Protein AF-A0ABD3PZY5-F1 (afdb_monomer_lite)

Radius of gyration: 32.89 Å; chains: 1; bounding box: 109×68×101 Å

pLDDT: mean 73.84, std 25.88, range [18.91, 98.56]

Foldseek 3Di:
DDDDDDDDDDDDDDDDDDDDDDDDDDDDDDPPDPVVVVVVVVCVVPPPDDDDDPDPPPPPDDDDDDDDDDDDDDDDDDDDPDDDPDPPPPPDFQWALAADPLDFLFFKWFWQDDPVQLVLQLQLCVLLVHDPLVSVLCSVWVLQKMKGWGQPPRNQKIWIWIATLVGIDIDIAGAFHFQPDPDDPDPDDPCHRFDWDWDADPVRDTWTKYWTAGPRRFKIWMKTADDPRSVHWIKIWIWGADPSRQKIKIKIWTGHPDPPRDIRIHIIIIGGPPDDPDDPPPDDDDPPPDDDDDDDDDDDDDDDPPPPPDRDSDPPDDPPPPPPVVVVVPPPPPPVPPVDDDFADDFWALFAAPPADLFAKWAWDDDPVQLVLQLVLCVLLVHDPSVSSSCSSSSNGDMKGWDADPRGNWIDIPQWRDTQGWDQDPVNRDIDFDWDFGQHPVRDTWTKTWTAGDSRFKIKMKTAFDPGSQTFMKIWIWGDDDSRQKIKIKIWTGHPDPPDRDIRIHIIIIGGVVDDDPPDD

Sequence (521 aa):
MNICILKKPFRRNVTKDTDIKDDTAMEVSEPVQEEILITQMENLATIETETHTELSDLVATVEDNVKTAPTELKSSNEIDESKFSSPISTGFSSRQATASSTVDLSGNWTLIVDDAFKSQYDEYLRRLGQPMLVRTVALTVIGSTREETKQMEGGQKLFIKGTNVRGSWERTLEASEPSVLTGGNQTQHEVQGHVLKPMVTADDEEVEVASWWEENGTVHKSWVIGGKKYGGGDFENKRYLTDNGNILVCESIFHPKEEGREKAQVTWRFLKEGAMYGEEAAHFPNPFEVFEKKEHVAPVRKHDSSSKSGVVVGDIMDSVTTSDEVDLLSSSTDIEDYIGWEPPAGERWAIAAPGVDLSGKWKLIITDQFKKDYEEFLKSLGQPLIVRGAAVVLIGNTREETKQSDGGRTLTASGSDFDSVMLPGPDGTTYNHTRVPVVTADAEEVWAESWWENDGTVHVSWTLGVKKYGGGSFESKRYLENNGDLYVCQSTFHPNDTEGREKSQLTWRFLREGATIFVGK

Secondary structure (DSSP, 8-state):
----------------------------PPPPS-HHHHHHHHHTTT-SSS--SS-SSS------------------------S------------BSS--TT----EEEEE---HHHHHHHHHHHHHTT--HHHHHHHHHHGGG-EEEEEEEGGGTEEEEEEEETTEEEEEEEEB-PPP------S---TTTTSPPEEEE-TT--EEEEEEEEETTTTEEEEEEEEE-GGGSEEEEEEEEEEGGGTEEEEEEEEEESSTTPPPEEEEEEEEETTPPS-S----PPPTT----------------------------S-----GGGGGGS-----GGG-TTPPPPSSS-BSSPPTT----EEEEE---HHHHHHHHHHHHHTT--HHHHHHHHHHGGG-EEEEEEETTTTEEEETTB----PPEEPTTSS-EE---EEEE-TTS-EEEEEEEEETTTTEEEEEEEEE-GGGSEEEEEEEEEEGGGTEEEEEEEEEE--TT-PPPEEEEEEEEETT-------

Structure (mmCIF, N/CA/C/O backbone):
data_AF-A0ABD3PZY5-F1
#
_entry.id   AF-A0ABD3PZY5-F1
#
loop_
_atom_site.group_PDB
_atom_site.id
_atom_site.type_symbol
_atom_site.label_atom_id
_atom_site.label_alt_id
_atom_site.label_comp_id
_atom_site.label_asym_id
_atom_site.label_entity_id
_atom_site.label_seq_id
_atom_site.pdbx_PDB_ins_code
_atom_site.Cartn_x
_atom_site.Cartn_y
_atom_site.Cartn_z
_atom_site.occupancy
_atom_site.B_iso_or_equiv
_atom_site.auth_seq_id
_atom_site.auth_comp_id
_atom_site.auth_asym_id
_atom_site.auth_atom_id
_atom_site.pdbx_PDB_model_num
ATOM 1 N N . MET A 1 1 ? -48.386 -29.662 -22.154 1.00 22.23 1 MET A N 1
ATOM 2 C CA . MET A 1 1 ? -49.186 -30.110 -20.999 1.00 22.23 1 MET A CA 1
ATOM 3 C C . MET A 1 1 ? -49.567 -28.857 -20.221 1.00 22.23 1 MET A C 1
ATOM 5 O O . MET A 1 1 ? -48.668 -28.218 -19.706 1.00 22.23 1 MET A O 1
ATOM 9 N N . ASN A 1 2 ? -50.845 -28.460 -20.331 1.00 18.91 2 ASN A N 1
ATOM 10 C CA . ASN A 1 2 ? -51.722 -27.776 -19.356 1.00 18.91 2 ASN A CA 1
ATOM 11 C C . ASN A 1 2 ? -51.104 -26.757 -18.362 1.00 18.91 2 ASN A C 1
ATOM 13 O O . ASN A 1 2 ? -50.203 -27.125 -17.631 1.00 18.91 2 ASN A O 1
ATOM 17 N N . ILE A 1 3 ? -51.572 -25.512 -18.173 1.00 21.78 3 ILE A N 1
ATOM 18 C CA . ILE A 1 3 ? -52.890 -24.866 -18.368 1.00 21.78 3 ILE A CA 1
ATOM 19 C C . ILE A 1 3 ? -52.706 -23.322 -18.308 1.00 21.78 3 ILE A C 1
ATOM 21 O O . ILE A 1 3 ? -51.880 -22.821 -17.550 1.00 21.78 3 ILE A O 1
ATOM 25 N N . CYS A 1 4 ? -53.485 -22.578 -19.108 1.00 19.77 4 CYS A N 1
ATOM 26 C CA . CYS A 1 4 ? -53.698 -21.117 -19.044 1.00 19.77 4 CYS A CA 1
ATOM 27 C C . CYS A 1 4 ? -54.317 -20.652 -17.706 1.00 19.77 4 CYS A C 1
ATOM 29 O O . CYS A 1 4 ? -54.934 -21.476 -17.051 1.00 19.77 4 CYS A O 1
ATOM 31 N N . ILE A 1 5 ? -54.333 -19.338 -17.392 1.00 24.62 5 ILE A N 1
ATOM 32 C CA . ILE A 1 5 ? -55.571 -18.561 -17.091 1.00 24.62 5 ILE A CA 1
ATOM 33 C C . ILE A 1 5 ? -55.310 -17.095 -16.626 1.00 24.62 5 ILE A C 1
ATOM 35 O O . ILE A 1 5 ? -54.656 -16.832 -15.628 1.00 24.62 5 ILE A O 1
ATOM 39 N N . LEU A 1 6 ? -55.919 -16.184 -17.405 1.00 23.27 6 LEU A N 1
ATOM 40 C CA . LEU A 1 6 ? -56.626 -14.906 -17.143 1.00 23.27 6 LEU A CA 1
ATOM 41 C C . LEU A 1 6 ? -55.992 -13.649 -16.496 1.00 23.27 6 LEU A C 1
ATOM 43 O O . LEU A 1 6 ? -55.839 -13.515 -15.288 1.00 23.27 6 LEU A O 1
ATOM 47 N N . LYS A 1 7 ? -55.944 -12.607 -17.347 1.00 23.52 7 LYS A N 1
ATOM 48 C CA . LYS A 1 7 ? -56.269 -11.193 -17.061 1.00 23.52 7 LYS A CA 1
ATOM 49 C C . LYS A 1 7 ? -57.726 -11.015 -16.584 1.00 23.52 7 LYS A C 1
ATOM 51 O O . LYS A 1 7 ? -58.618 -11.546 -17.247 1.00 23.52 7 LYS A O 1
ATOM 56 N N . LYS A 1 8 ? -57.979 -10.107 -15.623 1.00 26.56 8 LYS A N 1
ATOM 57 C CA . LYS A 1 8 ? -58.838 -8.895 -15.767 1.00 26.56 8 LYS A CA 1
ATOM 58 C C . LYS A 1 8 ? -58.908 -8.039 -14.469 1.00 26.56 8 LYS A C 1
ATOM 60 O O . LYS A 1 8 ? -58.539 -8.535 -13.414 1.00 26.56 8 LYS A O 1
ATOM 65 N N . PRO A 1 9 ? -59.324 -6.753 -14.568 1.00 35.50 9 PRO A N 1
ATOM 66 C CA . PRO A 1 9 ? -58.987 -5.663 -13.642 1.00 35.50 9 PRO A CA 1
ATOM 67 C C . PRO A 1 9 ? -60.093 -5.350 -12.620 1.00 35.50 9 PRO A C 1
ATOM 69 O O . PRO A 1 9 ? -61.242 -5.747 -12.815 1.00 35.50 9 PRO A O 1
ATOM 72 N N . PHE A 1 10 ? -59.784 -4.534 -11.604 1.00 25.27 10 PHE A N 1
ATOM 73 C CA . PHE A 1 10 ? -60.806 -3.919 -10.751 1.00 25.27 10 PHE A CA 1
ATOM 74 C C . PHE A 1 10 ? -60.583 -2.420 -10.503 1.00 25.27 10 PHE A C 1
ATOM 76 O O . PHE A 1 10 ? -59.466 -1.914 -10.524 1.00 25.27 10 PHE A O 1
ATOM 83 N N . ARG A 1 11 ? -61.719 -1.724 -10.387 1.00 27.03 11 ARG A N 1
ATOM 84 C CA . ARG A 1 11 ? -61.952 -0.282 -10.527 1.00 27.03 11 ARG A CA 1
ATOM 85 C C . ARG A 1 11 ? -61.647 0.540 -9.268 1.00 27.03 11 ARG A C 1
ATOM 87 O O . ARG A 1 11 ? -61.778 0.057 -8.151 1.00 27.03 11 ARG A O 1
ATOM 94 N N . ARG A 1 12 ? -61.402 1.832 -9.535 1.00 28.14 12 ARG A N 1
ATOM 95 C CA . ARG A 1 12 ? -61.565 3.024 -8.677 1.00 28.14 12 ARG A CA 1
ATOM 96 C C . ARG A 1 12 ? -62.713 2.929 -7.666 1.00 28.14 12 ARG A C 1
ATOM 98 O O . ARG A 1 12 ? -63.830 2.607 -8.063 1.00 28.14 12 ARG A O 1
ATOM 105 N N . ASN A 1 13 ? -62.459 3.451 -6.465 1.00 29.86 13 ASN A N 1
ATOM 106 C CA . ASN A 1 13 ? -63.443 4.206 -5.693 1.00 29.86 13 ASN A CA 1
ATOM 107 C C . ASN A 1 13 ? -62.893 5.596 -5.356 1.00 29.86 13 ASN A C 1
ATOM 109 O O . ASN A 1 13 ? -61.700 5.779 -5.133 1.00 29.86 13 ASN A O 1
ATOM 113 N N . VAL A 1 14 ? -63.810 6.557 -5.409 1.00 32.62 14 VAL A N 1
ATOM 114 C CA . VAL A 1 14 ? -63.663 8.003 -5.245 1.00 32.62 14 VAL A CA 1
ATOM 115 C C . VAL A 1 14 ? -64.317 8.394 -3.922 1.00 32.62 14 VAL A C 1
ATOM 117 O O . VAL A 1 14 ? -65.455 7.995 -3.698 1.00 32.62 14 VAL A O 1
ATOM 120 N N . THR A 1 15 ? -63.649 9.242 -3.143 1.00 36.12 15 THR A N 1
ATOM 121 C CA . THR A 1 15 ? -64.195 10.181 -2.135 1.00 36.12 15 THR A CA 1
ATOM 122 C C . THR A 1 15 ? -63.117 11.274 -1.987 1.00 36.12 15 THR A C 1
ATOM 124 O O . THR A 1 15 ? -61.988 10.916 -1.672 1.00 36.12 15 THR A O 1
ATOM 127 N N . LYS A 1 16 ? -63.264 12.523 -2.478 1.00 35.59 16 LYS A N 1
ATOM 128 C CA . LYS A 1 16 ? -64.023 13.680 -1.926 1.00 35.59 16 LYS A CA 1
ATOM 129 C C . LYS A 1 16 ? -63.915 13.782 -0.405 1.00 35.59 16 LYS A C 1
ATOM 131 O O . LYS A 1 16 ? -64.195 12.795 0.256 1.00 35.59 16 LYS A O 1
ATOM 136 N N . ASP A 1 17 ? -63.627 14.897 0.248 1.00 33.09 17 ASP A N 1
ATOM 137 C CA . ASP A 1 17 ? -63.269 16.288 -0.060 1.00 33.09 17 ASP A CA 1
ATOM 138 C C . ASP A 1 17 ? -62.685 16.793 1.278 1.00 33.09 17 ASP A C 1
ATOM 140 O O . ASP A 1 17 ? -63.250 16.446 2.312 1.00 33.09 17 ASP A O 1
ATOM 144 N N . THR A 1 18 ? -61.635 17.615 1.287 1.00 36.88 18 THR A N 1
ATOM 145 C CA . THR A 1 18 ? -61.505 18.721 2.259 1.00 36.88 18 THR A CA 1
ATOM 146 C C . THR A 1 18 ? -60.437 19.685 1.767 1.00 36.88 18 THR A C 1
ATOM 148 O O . THR A 1 18 ? -59.245 19.385 1.792 1.00 36.88 18 THR A O 1
ATOM 151 N N . ASP A 1 19 ? -60.922 20.834 1.306 1.00 41.75 19 ASP A N 1
ATOM 152 C CA . ASP A 1 19 ? -60.181 22.063 1.070 1.00 41.75 19 ASP A CA 1
ATOM 153 C C . ASP A 1 19 ? -59.452 22.520 2.338 1.00 41.75 19 ASP A C 1
ATOM 155 O O . ASP A 1 19 ? -60.097 22.805 3.348 1.00 41.75 19 ASP A O 1
ATOM 159 N N . ILE A 1 20 ? -58.136 22.707 2.246 1.00 44.25 20 ILE A N 1
ATOM 160 C CA . ILE A 1 20 ? -57.434 23.767 2.973 1.00 44.25 20 ILE A CA 1
ATOM 161 C C . ILE A 1 20 ? -56.484 24.420 1.970 1.00 44.25 20 ILE A C 1
ATOM 163 O O . ILE A 1 20 ? -55.510 23.819 1.523 1.00 44.25 20 ILE A O 1
ATOM 167 N N . LYS A 1 21 ? -56.830 25.649 1.585 1.00 42.22 21 LYS A N 1
ATOM 168 C CA . LYS A 1 21 ? -55.913 26.594 0.955 1.00 42.22 21 LYS A CA 1
ATOM 169 C C . LYS A 1 21 ? -54.912 27.035 2.013 1.00 42.22 21 LYS A C 1
ATOM 171 O O . LYS A 1 21 ? -55.342 27.584 3.025 1.00 42.22 21 LYS A O 1
ATOM 176 N N . ASP A 1 22 ? -53.627 26.870 1.739 1.00 39.31 22 ASP A N 1
ATOM 177 C CA . ASP A 1 22 ? -52.634 27.785 2.282 1.00 39.31 22 ASP A CA 1
ATOM 178 C C . ASP A 1 22 ? -51.575 28.075 1.218 1.00 39.31 22 ASP A C 1
ATOM 180 O O . ASP A 1 22 ? -50.981 27.171 0.625 1.00 39.31 22 ASP A O 1
ATOM 184 N N . ASP A 1 23 ? -51.445 29.362 0.918 1.00 42.94 23 ASP A N 1
ATOM 185 C CA . ASP A 1 23 ? -50.525 29.926 -0.056 1.00 42.94 23 ASP A CA 1
ATOM 186 C C . ASP A 1 23 ? -49.144 30.017 0.596 1.00 42.94 23 ASP A C 1
ATOM 188 O O . ASP A 1 23 ? -48.904 30.865 1.454 1.00 42.94 23 ASP A O 1
ATOM 192 N N . THR A 1 24 ? -48.188 29.192 0.174 1.00 42.66 24 THR A N 1
ATOM 193 C CA . THR A 1 24 ? -46.768 29.525 0.349 1.00 42.66 24 THR A CA 1
ATOM 194 C C . THR A 1 24 ? -45.971 28.956 -0.815 1.00 42.66 24 THR A C 1
ATOM 196 O O . THR A 1 24 ? -45.713 27.759 -0.909 1.00 42.66 24 THR A O 1
ATOM 199 N N . ALA A 1 25 ? -45.603 29.842 -1.738 1.00 40.78 25 ALA A N 1
ATOM 200 C CA . ALA A 1 25 ? -44.639 29.554 -2.783 1.00 40.78 25 ALA A CA 1
ATOM 201 C C . ALA A 1 25 ? -43.263 29.311 -2.140 1.00 40.78 25 ALA A C 1
ATOM 203 O O . ALA A 1 25 ? -42.635 30.248 -1.651 1.00 40.78 25 ALA A O 1
ATOM 204 N N . MET A 1 26 ? -42.806 28.059 -2.145 1.00 37.03 26 MET A N 1
ATOM 205 C CA . MET A 1 26 ? -41.392 27.716 -2.009 1.00 37.03 26 MET A CA 1
ATOM 206 C C . MET A 1 26 ? -40.864 27.346 -3.392 1.00 37.03 26 MET A C 1
ATOM 208 O O . MET A 1 26 ? -41.374 26.435 -4.044 1.00 37.03 26 MET A O 1
ATOM 212 N N . GLU A 1 27 ? -39.855 28.093 -3.830 1.00 39.16 27 GLU A N 1
ATOM 213 C CA . GLU A 1 27 ? -38.980 27.756 -4.948 1.00 39.16 27 GLU A CA 1
ATOM 214 C C . GLU A 1 27 ? -38.455 26.326 -4.773 1.00 39.16 27 GLU A C 1
ATOM 216 O O . GLU A 1 27 ? -37.751 26.012 -3.814 1.00 39.16 27 GLU A O 1
ATOM 221 N N . VAL A 1 28 ? -38.815 25.452 -5.710 1.00 32.31 28 VAL A N 1
ATOM 222 C CA . VAL A 1 28 ? -38.198 24.138 -5.867 1.00 32.31 28 VAL A CA 1
ATOM 223 C C . VAL A 1 28 ? -36.891 24.375 -6.617 1.00 32.31 28 VAL A C 1
ATOM 225 O O . VAL A 1 28 ? -36.900 24.547 -7.834 1.00 32.31 28 VAL A O 1
ATOM 228 N N . SER A 1 29 ? -35.770 24.434 -5.898 1.00 40.59 29 SER A N 1
ATOM 229 C CA . SER A 1 29 ? -34.456 24.315 -6.527 1.00 40.59 29 SER A CA 1
ATOM 230 C C . SER A 1 29 ? -34.290 22.877 -7.008 1.00 40.59 29 SER A C 1
ATOM 232 O O . SER A 1 29 ? -34.350 21.941 -6.208 1.00 40.59 29 SER A O 1
ATOM 234 N N . GLU A 1 30 ? -34.108 22.709 -8.314 1.00 40.44 30 GLU A N 1
ATOM 235 C CA . GLU A 1 30 ? -33.780 21.429 -8.937 1.00 40.44 30 GLU A CA 1
ATOM 236 C C . GLU A 1 30 ? -32.528 20.822 -8.272 1.00 40.44 30 GLU A C 1
ATOM 238 O O . GLU A 1 30 ? -31.548 21.546 -8.059 1.00 40.44 30 GLU A O 1
ATOM 243 N N . PRO A 1 31 ? -32.510 19.518 -7.932 1.00 39.50 31 PRO A N 1
ATOM 244 C CA . PRO A 1 31 ? -31.283 18.877 -7.496 1.00 39.50 31 PRO A CA 1
ATOM 245 C C . PRO A 1 31 ? -30.288 18.857 -8.661 1.00 39.50 31 PRO A C 1
ATOM 247 O O . PRO A 1 31 ? -30.538 18.304 -9.733 1.00 39.50 31 PRO A O 1
ATOM 250 N N . VAL A 1 32 ? -29.160 19.519 -8.418 1.00 44.62 32 VAL A N 1
ATOM 251 C CA . VAL A 1 32 ? -27.982 19.589 -9.279 1.00 44.62 32 VAL A CA 1
ATOM 252 C C . VAL A 1 32 ? -27.473 18.176 -9.599 1.00 44.62 32 VAL A C 1
ATOM 254 O O . VAL A 1 32 ? -27.533 17.268 -8.776 1.00 44.62 32 VAL A O 1
ATOM 257 N N . GLN A 1 33 ? -26.978 18.029 -10.828 1.00 42.75 33 GLN A N 1
ATOM 258 C CA . GLN A 1 33 ? -26.531 16.831 -11.549 1.00 42.75 33 GLN A CA 1
ATOM 259 C C . GLN A 1 33 ? -25.376 16.028 -10.890 1.00 42.75 33 GLN A C 1
ATOM 261 O O . GLN A 1 33 ? -24.368 15.762 -11.541 1.00 42.75 33 GLN A O 1
ATOM 266 N N . GLU A 1 34 ? -25.476 15.618 -9.623 1.00 47.41 34 GLU A N 1
ATOM 267 C CA . GLU A 1 34 ? -24.415 14.835 -8.955 1.00 47.41 34 GLU A CA 1
ATOM 268 C C . GLU A 1 34 ? -24.514 13.315 -9.192 1.00 47.41 34 GLU A C 1
ATOM 270 O O . GLU A 1 34 ? -23.486 12.640 -9.233 1.00 47.41 34 GLU A O 1
ATOM 275 N N . GLU A 1 35 ? -25.705 12.758 -9.441 1.00 41.28 35 GLU A N 1
ATOM 276 C CA . GLU A 1 35 ? -25.868 11.303 -9.642 1.00 41.28 35 GLU A CA 1
ATOM 277 C C . GLU A 1 35 ? -25.267 10.780 -10.962 1.00 41.28 35 GLU A C 1
ATOM 279 O O . GLU A 1 35 ? -24.897 9.611 -11.050 1.00 41.28 35 GLU A O 1
ATOM 284 N N . ILE A 1 36 ? -25.098 11.631 -11.982 1.00 40.47 36 ILE A N 1
ATOM 285 C CA . ILE A 1 36 ? -24.610 11.207 -13.311 1.00 40.47 36 ILE A CA 1
ATOM 286 C C . ILE A 1 36 ? -23.088 10.955 -13.314 1.00 40.47 36 ILE A C 1
ATOM 288 O O . ILE A 1 36 ? -22.588 10.163 -14.115 1.00 40.47 36 ILE A O 1
ATOM 292 N N . LEU A 1 37 ? -22.338 11.575 -12.398 1.00 43.44 37 LEU A N 1
ATOM 293 C CA . LEU A 1 37 ? -20.875 11.464 -12.341 1.00 43.44 37 LEU A CA 1
ATOM 294 C C . LEU A 1 37 ? -20.397 10.142 -11.720 1.00 43.44 37 LEU A C 1
ATOM 296 O O . LEU A 1 37 ? -19.357 9.621 -12.117 1.00 43.44 37 LEU A O 1
ATOM 300 N N . ILE A 1 38 ? -21.167 9.553 -10.802 1.00 43.12 38 ILE A N 1
ATOM 301 C CA . ILE A 1 38 ? -20.760 8.336 -10.078 1.00 43.12 38 ILE A CA 1
ATOM 302 C C . ILE A 1 38 ? -20.932 7.085 -10.954 1.00 43.12 38 ILE A C 1
ATOM 304 O O . ILE A 1 38 ? -20.052 6.227 -10.975 1.00 43.12 38 ILE A O 1
ATOM 308 N N . THR A 1 39 ? -21.970 7.019 -11.796 1.00 37.72 39 THR A N 1
ATOM 309 C CA . THR A 1 39 ? -22.105 5.933 -12.790 1.00 37.72 39 THR A CA 1
ATOM 310 C C . THR A 1 39 ? -21.000 5.980 -13.860 1.00 37.72 39 THR A C 1
ATOM 312 O O . THR A 1 39 ? -20.707 4.969 -14.492 1.00 37.72 39 THR A O 1
ATOM 315 N N . GLN A 1 40 ? -20.328 7.122 -14.055 1.00 42.31 40 GLN A N 1
ATOM 316 C CA . GLN A 1 40 ? -19.112 7.198 -14.877 1.00 42.31 40 GLN A CA 1
ATOM 317 C C . GLN A 1 40 ? -17.849 6.745 -14.122 1.00 42.31 40 GLN A C 1
ATOM 319 O O . GLN A 1 40 ? -16.931 6.236 -14.760 1.00 42.31 40 GLN A O 1
ATOM 324 N N . MET A 1 41 ? -17.800 6.858 -12.787 1.00 38.03 41 MET A N 1
ATOM 325 C CA . MET A 1 41 ? -16.657 6.426 -11.965 1.00 38.03 41 MET A CA 1
ATOM 326 C C . MET A 1 41 ? -16.504 4.900 -11.894 1.00 38.03 41 MET A C 1
ATOM 328 O O . MET A 1 41 ? -15.377 4.415 -11.938 1.00 38.03 41 MET A O 1
ATOM 332 N N . GLU A 1 42 ? -17.604 4.141 -11.839 1.00 39.53 42 GLU A N 1
ATOM 333 C CA . GLU A 1 42 ? -17.556 2.668 -11.918 1.00 39.53 42 GLU A CA 1
ATOM 334 C C . GLU A 1 42 ? -17.229 2.187 -13.343 1.00 39.53 42 GLU A C 1
ATOM 336 O O . GLU A 1 42 ? -16.466 1.244 -13.528 1.00 39.53 42 GLU A O 1
ATOM 341 N N . ASN A 1 43 ? -17.711 2.897 -14.366 1.00 36.78 43 ASN A N 1
ATOM 342 C CA . ASN A 1 43 ? -17.475 2.545 -15.767 1.00 36.78 43 ASN A CA 1
ATOM 343 C C . ASN A 1 43 ? -16.057 2.892 -16.267 1.00 36.78 43 ASN A C 1
ATOM 345 O O . ASN A 1 43 ? -15.511 2.167 -17.092 1.00 36.78 43 ASN A O 1
ATOM 349 N N . LEU A 1 44 ? -15.400 3.931 -15.741 1.00 38.12 44 LEU A N 1
ATOM 350 C CA . LEU A 1 44 ? -14.007 4.266 -16.095 1.00 38.12 44 LEU A CA 1
ATOM 351 C C . LEU A 1 44 ? -12.971 3.273 -15.540 1.00 38.12 44 LEU A C 1
ATOM 353 O O . LEU A 1 44 ? -11.838 3.257 -16.012 1.00 38.12 44 LEU A O 1
ATOM 357 N N . ALA A 1 45 ? -13.342 2.443 -14.561 1.00 36.59 45 ALA A N 1
ATOM 358 C CA . ALA A 1 45 ? -12.482 1.388 -14.028 1.00 36.59 45 ALA A CA 1
ATOM 359 C C . ALA A 1 45 ? -12.713 0.017 -14.695 1.00 36.59 45 ALA A C 1
ATOM 361 O O . ALA A 1 45 ? -11.963 -0.918 -14.422 1.00 36.59 45 ALA A O 1
ATOM 362 N N . THR A 1 46 ? -13.739 -0.132 -15.543 1.00 34.97 46 THR A N 1
ATOM 363 C CA . THR A 1 46 ? -14.133 -1.438 -16.115 1.00 34.97 46 THR A CA 1
ATOM 364 C C . THR A 1 46 ? -14.384 -1.408 -17.633 1.00 34.97 46 THR A C 1
ATOM 366 O O . THR A 1 46 ? -14.457 -2.467 -18.247 1.00 34.97 46 THR A O 1
ATOM 369 N N . ILE A 1 47 ? -14.432 -0.239 -18.285 1.00 35.41 47 ILE A N 1
ATOM 370 C CA . ILE A 1 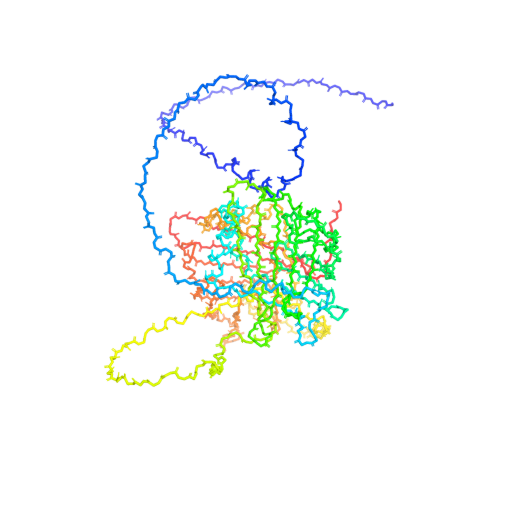47 ? -14.624 -0.116 -19.741 1.00 35.41 47 ILE A CA 1
ATOM 371 C C . ILE A 1 47 ? -13.308 0.287 -20.429 1.00 35.41 47 ILE A C 1
ATOM 373 O O . ILE A 1 47 ? -13.092 1.445 -20.770 1.00 35.41 47 ILE A O 1
ATOM 377 N N . GLU A 1 48 ? -12.427 -0.686 -20.663 1.00 40.50 48 GLU A N 1
ATOM 378 C CA . GLU A 1 48 ? -11.407 -0.620 -21.734 1.00 40.50 48 GLU A CA 1
ATOM 379 C C . GLU A 1 48 ? -11.416 -1.873 -22.632 1.00 40.50 48 GLU A C 1
ATOM 381 O O . GLU A 1 48 ? -10.542 -2.063 -23.475 1.00 40.50 48 GLU A O 1
ATOM 386 N N . THR A 1 49 ? -12.437 -2.722 -22.524 1.00 40.53 49 THR A N 1
ATOM 387 C CA . THR A 1 49 ? -12.665 -3.825 -23.462 1.00 40.53 49 THR A CA 1
ATOM 388 C C . THR A 1 49 ? -14.068 -3.697 -24.040 1.00 40.53 49 THR A C 1
ATOM 390 O O . THR A 1 49 ? -15.030 -3.540 -23.304 1.00 40.53 49 THR A O 1
ATOM 393 N N . GLU A 1 50 ? -14.153 -3.743 -25.372 1.00 38.44 50 GLU A N 1
ATOM 394 C CA . GLU A 1 50 ? -15.377 -3.670 -26.189 1.00 38.44 50 GLU A CA 1
ATOM 395 C C . GLU A 1 50 ? -15.912 -2.262 -26.506 1.00 38.44 50 GLU A C 1
ATOM 397 O O . GLU A 1 50 ? -16.950 -1.854 -26.013 1.00 38.44 50 GLU A O 1
ATOM 402 N N . THR A 1 51 ? -15.239 -1.544 -27.415 1.00 34.28 51 THR A N 1
ATOM 403 C CA . THR A 1 51 ? -15.856 -1.007 -28.653 1.00 34.28 51 THR A CA 1
ATOM 404 C C . THR A 1 51 ? -14.817 -0.234 -29.470 1.00 34.28 51 THR A C 1
ATOM 406 O O . THR A 1 51 ? -14.617 0.959 -29.273 1.00 34.28 51 THR A O 1
ATOM 409 N N . HIS A 1 52 ? -14.169 -0.894 -30.429 1.00 34.66 52 HIS A N 1
ATOM 410 C CA . HIS A 1 52 ? -13.497 -0.212 -31.540 1.00 34.66 52 HIS A CA 1
ATOM 411 C C . HIS A 1 52 ? -13.507 -1.136 -32.762 1.00 34.66 52 HIS A C 1
ATOM 413 O O . HIS A 1 52 ? -12.551 -1.863 -33.027 1.00 34.66 52 HIS A O 1
ATOM 419 N N . THR A 1 53 ? -14.626 -1.177 -33.492 1.00 34.94 53 THR A N 1
ATOM 420 C CA . THR A 1 53 ? -14.679 -1.895 -34.783 1.00 34.94 53 THR A CA 1
ATOM 421 C C . THR A 1 53 ? -15.518 -1.212 -35.870 1.00 34.94 53 THR A C 1
ATOM 423 O O . THR A 1 53 ? -15.573 -1.737 -36.969 1.00 34.94 53 THR A O 1
ATOM 426 N N . GLU A 1 54 ? -16.100 -0.020 -35.678 1.00 34.22 54 GLU A N 1
ATOM 427 C CA . GLU A 1 54 ? -16.950 0.573 -36.737 1.00 34.22 54 GLU A CA 1
ATOM 428 C C . GLU A 1 54 ? -16.797 2.090 -36.932 1.00 34.22 54 GLU A C 1
ATOM 430 O O . GLU A 1 54 ? -17.777 2.822 -36.873 1.00 34.22 54 GLU A O 1
ATOM 435 N N . LEU A 1 55 ? -15.584 2.591 -37.204 1.00 32.56 55 LEU A N 1
ATOM 436 C CA . LEU A 1 55 ? -15.404 3.984 -37.666 1.00 32.56 55 LEU A CA 1
ATOM 437 C C . LEU A 1 55 ? -14.320 4.177 -38.754 1.00 32.56 55 LEU A C 1
ATOM 439 O O . LEU A 1 55 ? -13.825 5.287 -38.934 1.00 32.56 55 LEU A O 1
ATOM 443 N N . SER A 1 56 ? -13.963 3.142 -39.530 1.00 30.59 56 SER A N 1
ATOM 444 C CA . SER A 1 56 ? -12.955 3.271 -40.606 1.00 30.59 56 SER A CA 1
ATOM 445 C C . SER A 1 56 ? -13.486 3.719 -41.979 1.00 30.59 56 SER A C 1
ATOM 447 O O . SER A 1 56 ? -12.677 3.949 -42.870 1.00 30.59 56 SER A O 1
ATOM 449 N N . ASP A 1 57 ? -14.799 3.895 -42.170 1.00 29.23 57 ASP A N 1
ATOM 450 C CA . ASP A 1 57 ? -15.395 4.008 -43.519 1.00 29.23 57 ASP A CA 1
ATOM 451 C C . ASP A 1 57 ? -15.930 5.403 -43.909 1.00 29.23 57 ASP A C 1
ATOM 453 O O . ASP A 1 57 ? -16.768 5.523 -44.801 1.00 29.23 57 ASP A O 1
ATOM 457 N N . LEU A 1 58 ? -15.445 6.493 -43.298 1.00 29.39 58 LEU A N 1
ATOM 458 C CA . LEU A 1 58 ? -15.972 7.845 -43.583 1.00 29.39 58 LEU A CA 1
ATOM 459 C C . LEU A 1 58 ? -14.946 8.947 -43.892 1.00 29.39 58 LEU A C 1
ATOM 461 O O . LEU A 1 58 ? -15.309 10.120 -43.914 1.00 29.39 58 LEU A O 1
ATOM 465 N N . VAL A 1 59 ? -13.700 8.604 -44.237 1.00 32.00 59 VAL A N 1
ATOM 466 C CA . VAL A 1 59 ? -12.718 9.588 -44.741 1.00 32.00 59 VAL A CA 1
ATOM 467 C C . VAL A 1 59 ? -12.229 9.192 -46.131 1.00 32.00 59 VAL A C 1
ATOM 469 O O . VAL A 1 59 ? -11.106 8.743 -46.329 1.00 32.00 59 VAL A O 1
ATOM 472 N N . ALA A 1 60 ? -13.111 9.351 -47.115 1.00 36.44 60 ALA A N 1
ATOM 473 C CA . ALA A 1 60 ? -12.756 9.284 -48.527 1.00 36.44 60 ALA A CA 1
ATOM 474 C C . ALA A 1 60 ? -13.652 10.213 -49.351 1.00 36.44 60 ALA A C 1
ATOM 476 O O . ALA A 1 60 ? -14.457 9.748 -50.151 1.00 36.44 60 ALA A O 1
ATOM 477 N N . THR A 1 61 ? -13.556 11.531 -49.153 1.00 33.66 61 THR A N 1
ATOM 478 C CA . THR A 1 61 ? -13.775 12.517 -50.229 1.00 33.66 61 THR A CA 1
ATOM 479 C C . THR A 1 61 ? -13.393 13.928 -49.784 1.00 33.66 61 THR A C 1
ATOM 481 O O . THR A 1 61 ? -13.600 14.296 -48.634 1.00 33.66 61 THR A O 1
ATOM 484 N N . VAL A 1 62 ? -12.934 14.723 -50.756 1.00 30.66 62 VAL A N 1
ATOM 485 C CA . VAL A 1 62 ? -12.550 16.148 -50.703 1.00 30.66 62 VAL A CA 1
ATOM 486 C C . VAL A 1 62 ? -11.052 16.410 -50.480 1.00 30.66 62 VAL A C 1
ATOM 488 O O . VAL A 1 62 ? -10.625 17.036 -49.517 1.00 30.66 62 VAL A O 1
ATOM 491 N N . GLU A 1 63 ? -10.260 16.005 -51.474 1.00 35.00 63 GLU A N 1
ATOM 492 C CA . GLU A 1 63 ? -9.217 16.878 -52.022 1.00 35.00 63 GLU A CA 1
ATOM 493 C C . GLU A 1 63 ? -9.885 17.796 -53.060 1.00 35.00 63 GLU A C 1
ATOM 495 O O . GLU A 1 63 ? -10.500 17.287 -53.993 1.00 35.00 63 GLU A O 1
ATOM 500 N N . ASP A 1 64 ? -9.835 19.121 -52.880 1.00 31.28 64 ASP A N 1
ATOM 501 C CA . ASP A 1 64 ? -9.286 20.034 -53.896 1.00 31.28 64 ASP A CA 1
ATOM 502 C C . ASP A 1 64 ? -9.371 21.515 -53.481 1.00 31.28 64 ASP A C 1
ATOM 504 O O . ASP A 1 64 ? -10.391 21.994 -52.987 1.00 31.28 64 ASP A O 1
ATOM 508 N N . ASN A 1 65 ? -8.317 22.250 -53.848 1.00 32.94 65 ASN A N 1
ATOM 509 C CA . ASN A 1 65 ? -8.151 23.711 -53.851 1.00 32.94 65 ASN A CA 1
ATOM 510 C C . ASN A 1 65 ? -7.921 24.423 -52.504 1.00 32.94 65 ASN A C 1
ATOM 512 O O . ASN A 1 65 ? -8.859 24.712 -51.776 1.00 32.94 65 ASN A O 1
ATOM 516 N N . VAL A 1 66 ? -6.696 24.922 -52.290 1.00 35.31 66 VAL A N 1
ATOM 517 C CA . VAL A 1 66 ? -6.408 26.372 -52.322 1.00 35.31 66 VAL A CA 1
ATOM 518 C C . VAL A 1 66 ? -4.902 26.609 -52.517 1.00 35.31 66 VAL A C 1
ATOM 520 O O . VAL A 1 66 ? -4.041 25.949 -51.945 1.00 35.31 66 VAL A O 1
ATOM 523 N N . LYS A 1 67 ? -4.634 27.570 -53.403 1.00 33.53 67 LYS A N 1
ATOM 524 C CA . LYS A 1 67 ? -3.351 28.026 -53.937 1.00 33.53 67 LYS A CA 1
ATOM 525 C C . LYS A 1 67 ? -2.386 28.605 -52.899 1.00 33.53 67 LYS A C 1
ATOM 527 O O . LYS A 1 67 ? -2.756 29.378 -52.023 1.00 33.53 67 LYS A O 1
ATOM 532 N N . THR A 1 68 ? -1.121 28.331 -53.182 1.00 35.94 68 THR A N 1
ATOM 533 C CA . THR A 1 68 ? 0.123 28.966 -52.741 1.00 35.94 68 THR A CA 1
ATOM 534 C C . THR A 1 68 ? 0.164 30.494 -52.895 1.00 35.94 68 THR A C 1
ATOM 536 O O . THR A 1 68 ? -0.169 31.029 -53.953 1.00 35.94 68 THR A O 1
ATOM 539 N N . ALA A 1 69 ? 0.731 31.171 -51.889 1.00 33.91 69 ALA A N 1
ATOM 540 C CA . ALA A 1 69 ? 1.549 32.381 -52.039 1.00 33.91 69 ALA A CA 1
ATOM 541 C C . ALA A 1 69 ? 2.569 32.476 -50.875 1.00 33.91 69 ALA A C 1
ATOM 543 O O . ALA A 1 69 ? 2.261 32.022 -49.773 1.00 33.91 69 ALA A O 1
ATOM 544 N N . PRO A 1 70 ? 3.786 33.009 -51.106 1.00 43.81 70 PRO A N 1
ATOM 545 C CA . PRO A 1 70 ? 4.920 32.885 -50.192 1.00 43.81 70 PRO A CA 1
ATOM 546 C C . PRO A 1 70 ? 4.922 34.010 -49.150 1.00 43.81 70 PRO A C 1
ATOM 548 O O . PRO A 1 70 ? 4.591 35.149 -49.469 1.00 43.81 70 PRO A O 1
ATOM 551 N N . THR A 1 71 ? 5.324 33.715 -47.913 1.00 35.62 71 THR A N 1
ATOM 552 C CA . THR A 1 71 ? 5.560 34.746 -46.889 1.00 35.62 71 THR A CA 1
ATOM 553 C C . THR A 1 71 ? 7.011 34.705 -46.432 1.00 35.62 71 THR A C 1
ATOM 555 O O . THR A 1 71 ? 7.563 33.650 -46.129 1.00 35.62 71 THR A O 1
ATOM 558 N N . GLU A 1 72 ? 7.614 35.889 -46.475 1.00 32.97 72 GLU A N 1
ATOM 559 C CA . GLU A 1 72 ? 9.011 36.203 -46.222 1.00 32.97 72 GLU A CA 1
ATOM 560 C C . GLU A 1 72 ? 9.463 35.874 -44.795 1.00 32.97 72 GLU A C 1
ATOM 562 O O . GLU A 1 72 ? 8.796 36.176 -43.805 1.00 32.97 72 GLU A O 1
ATOM 567 N N . LEU A 1 73 ? 10.676 35.327 -44.729 1.00 38.50 73 LEU A N 1
ATOM 568 C CA . LEU A 1 73 ? 11.508 35.201 -43.541 1.00 38.50 73 LEU A CA 1
ATOM 569 C C . LEU A 1 73 ? 11.783 36.569 -42.901 1.00 38.50 73 LEU A C 1
ATOM 571 O O . LEU A 1 73 ? 12.375 37.451 -43.526 1.00 38.50 73 LEU A O 1
ATOM 575 N N . LYS A 1 74 ? 11.486 36.690 -41.603 1.00 35.00 74 LYS A N 1
ATOM 576 C CA . LYS A 1 74 ? 12.178 37.620 -40.706 1.00 35.00 74 LYS A CA 1
ATOM 577 C C . LYS A 1 74 ? 12.844 36.856 -39.570 1.00 35.00 74 LYS A C 1
ATOM 579 O O . LYS A 1 74 ? 12.196 36.259 -38.719 1.00 35.00 74 LYS A O 1
ATOM 584 N N . SER A 1 75 ? 14.167 36.908 -39.641 1.00 34.97 75 SER A N 1
ATOM 585 C CA . SER A 1 75 ? 15.155 36.560 -38.630 1.00 34.97 75 SER A CA 1
ATOM 586 C C . SER A 1 75 ? 15.001 37.418 -37.373 1.00 34.97 75 SER A C 1
ATOM 588 O O . SER A 1 75 ? 14.928 38.642 -37.492 1.00 34.97 75 SER A O 1
ATOM 590 N N . SER A 1 76 ? 15.007 36.771 -36.203 1.00 37.50 76 SER A N 1
ATOM 591 C CA . SER A 1 76 ? 15.694 37.237 -34.988 1.00 37.50 76 SER A CA 1
ATOM 592 C C . SER A 1 76 ? 15.457 36.255 -33.836 1.00 37.50 76 SER A C 1
ATOM 594 O O . SER A 1 76 ? 14.341 36.179 -33.324 1.00 37.50 76 SER A O 1
ATOM 596 N N . ASN A 1 77 ? 16.493 35.508 -33.450 1.00 33.88 77 ASN A N 1
ATOM 597 C CA . ASN A 1 77 ? 16.998 35.410 -32.074 1.00 33.88 77 ASN A CA 1
ATOM 598 C C . ASN A 1 77 ? 18.071 34.318 -32.017 1.00 33.88 77 ASN A C 1
ATOM 600 O O . ASN A 1 77 ? 17.777 33.128 -31.947 1.00 33.88 77 ASN A O 1
ATOM 604 N N . GLU A 1 78 ? 19.325 34.765 -32.072 1.00 38.25 78 GLU A N 1
ATOM 605 C CA . GLU A 1 78 ? 20.486 34.004 -31.622 1.00 38.25 78 GLU A CA 1
ATOM 606 C C . GLU A 1 78 ? 20.342 33.767 -30.114 1.00 38.25 78 GLU A C 1
ATOM 608 O O . GLU A 1 78 ? 20.356 34.712 -29.323 1.00 38.25 78 GLU A O 1
ATOM 613 N N . ILE A 1 79 ? 20.178 32.504 -29.722 1.00 40.56 79 ILE A N 1
ATOM 614 C CA . ILE A 1 79 ? 20.483 32.048 -28.369 1.00 40.56 79 ILE A CA 1
ATOM 615 C C . ILE A 1 79 ? 21.828 31.333 -28.467 1.00 40.56 79 ILE A C 1
ATOM 617 O O . ILE A 1 79 ? 22.011 30.409 -29.257 1.00 40.56 79 ILE A O 1
ATOM 621 N N . ASP A 1 80 ? 22.772 31.853 -27.695 1.00 37.53 80 ASP A N 1
ATOM 622 C CA . ASP A 1 80 ? 24.169 31.453 -27.588 1.00 37.53 80 ASP A CA 1
ATOM 623 C C . ASP A 1 80 ? 24.272 30.056 -26.944 1.00 37.53 80 ASP A C 1
ATOM 625 O O . ASP A 1 80 ? 24.432 29.907 -25.733 1.00 37.53 80 ASP A O 1
ATOM 629 N N . GLU A 1 81 ? 24.134 29.009 -27.760 1.00 40.00 81 GLU A N 1
ATOM 630 C CA . GLU A 1 81 ? 24.529 27.639 -27.421 1.00 40.00 81 GLU A CA 1
ATOM 631 C C . GLU A 1 81 ? 26.041 27.481 -27.625 1.00 40.00 81 GLU A C 1
ATOM 633 O O . GLU A 1 81 ? 26.517 26.868 -28.583 1.00 40.00 81 GLU A O 1
ATOM 638 N N . SER A 1 82 ? 26.840 28.045 -26.719 1.00 40.19 82 SER A N 1
ATOM 639 C CA . SER A 1 82 ? 28.268 27.747 -26.674 1.00 40.19 82 SER A CA 1
ATOM 640 C C . SER A 1 82 ? 28.731 27.422 -25.252 1.00 40.19 82 SER A C 1
ATOM 642 O O . SER A 1 82 ? 28.752 28.271 -24.366 1.00 40.19 82 SER A O 1
ATOM 644 N N . LYS A 1 83 ? 29.169 26.158 -25.094 1.00 41.34 83 LYS A N 1
ATOM 645 C CA . LYS A 1 83 ? 29.923 25.529 -23.981 1.00 41.34 83 LYS A CA 1
ATOM 646 C C . LYS A 1 83 ? 29.156 24.500 -23.147 1.00 41.34 83 LYS A C 1
ATOM 648 O O . LYS A 1 83 ? 28.946 24.691 -21.959 1.00 41.34 83 LYS A O 1
ATOM 653 N N . PHE A 1 84 ? 28.903 23.338 -23.746 1.00 39.19 84 PHE A N 1
ATOM 654 C CA . PHE A 1 84 ? 29.068 22.043 -23.070 1.00 39.19 84 PHE A CA 1
ATOM 655 C C . PHE A 1 84 ? 29.331 20.949 -24.123 1.00 39.19 84 PHE A C 1
ATOM 657 O O . PHE A 1 84 ? 28.521 20.059 -24.353 1.00 39.19 84 PHE A O 1
ATOM 664 N N . SER A 1 85 ? 30.471 21.028 -24.825 1.00 33.50 85 SER A N 1
ATOM 665 C CA . SER A 1 85 ? 30.941 19.901 -25.642 1.00 33.50 85 SER A CA 1
ATOM 666 C C . SER A 1 85 ? 31.678 18.909 -24.742 1.00 33.50 85 SER A C 1
ATOM 668 O O . SER A 1 85 ? 32.909 18.890 -24.674 1.00 33.50 85 SER A O 1
ATOM 670 N N . SER A 1 86 ? 30.920 18.091 -24.021 1.00 38.75 86 SER A N 1
ATOM 671 C CA . SER A 1 86 ? 31.459 16.823 -23.537 1.00 38.75 86 SER A CA 1
ATOM 672 C C . SER A 1 86 ? 31.783 15.956 -24.761 1.00 38.75 86 SER A C 1
ATOM 674 O O . SER A 1 86 ? 31.009 15.965 -25.723 1.00 38.75 86 SER A O 1
ATOM 676 N N . PRO A 1 87 ? 32.915 15.234 -24.788 1.00 38.16 87 PRO A N 1
ATOM 677 C CA . PRO A 1 87 ? 33.230 14.349 -25.899 1.00 38.16 87 PRO A CA 1
ATOM 678 C C . PRO A 1 87 ? 32.127 13.293 -26.005 1.00 38.16 87 PRO A C 1
ATOM 680 O O . PRO A 1 87 ? 31.958 12.471 -25.106 1.00 38.16 87 PRO A O 1
ATOM 683 N N . ILE A 1 88 ? 31.362 13.332 -27.098 1.00 37.94 88 ILE A N 1
ATOM 684 C CA . ILE A 1 88 ? 30.410 12.281 -27.455 1.00 37.94 88 ILE A CA 1
ATOM 685 C C . ILE A 1 88 ? 31.254 11.050 -27.786 1.00 37.94 88 ILE A C 1
ATOM 687 O O . ILE A 1 88 ? 31.706 10.861 -28.914 1.00 37.94 88 ILE A O 1
ATOM 691 N N . SER A 1 89 ? 31.523 10.238 -26.769 1.00 36.19 89 SER A N 1
ATOM 692 C CA . SER A 1 89 ? 31.988 8.874 -26.956 1.00 36.19 89 SER A CA 1
ATOM 693 C C . SER A 1 89 ? 30.830 8.109 -27.589 1.00 36.19 89 SER A C 1
ATOM 695 O O . SER A 1 89 ? 29.944 7.619 -26.900 1.00 36.19 89 SER A O 1
ATOM 697 N N . THR A 1 90 ? 30.821 8.009 -28.917 1.00 42.09 90 THR A N 1
ATOM 698 C CA . THR A 1 90 ? 29.953 7.098 -29.684 1.00 42.09 90 THR A CA 1
ATOM 699 C C . THR A 1 90 ? 30.386 5.632 -29.533 1.00 42.09 90 THR A C 1
ATOM 701 O O . THR A 1 90 ? 30.130 4.799 -30.402 1.00 42.09 90 THR A O 1
ATOM 704 N N . GLY A 1 91 ? 31.061 5.297 -28.429 1.00 46.50 91 GLY A N 1
ATOM 705 C CA . GLY A 1 91 ? 31.345 3.926 -28.052 1.00 46.50 91 GLY A CA 1
ATOM 706 C C . GLY A 1 91 ? 30.036 3.255 -27.678 1.00 46.50 91 GLY A C 1
ATOM 707 O O . GLY A 1 91 ? 29.545 3.453 -26.572 1.00 46.50 91 GLY A O 1
ATOM 708 N N . PHE A 1 92 ? 29.471 2.485 -28.609 1.00 55.59 92 PHE A N 1
ATOM 709 C CA . PHE A 1 92 ? 28.404 1.536 -28.320 1.00 55.59 92 PHE A CA 1
ATOM 710 C C . PHE A 1 92 ? 28.809 0.747 -27.073 1.00 55.59 92 PHE A C 1
ATOM 712 O O . PHE A 1 92 ? 29.791 -0.001 -27.102 1.00 55.59 92 PHE A O 1
ATOM 719 N N . SER A 1 93 ? 28.103 0.969 -25.963 1.00 65.25 93 SER A N 1
ATOM 720 C CA . SER A 1 93 ? 28.265 0.145 -24.774 1.00 65.25 93 SER A CA 1
ATOM 721 C C . SER A 1 93 ? 28.043 -1.303 -25.206 1.00 65.25 93 SER A C 1
ATOM 723 O O . SER A 1 93 ? 27.097 -1.616 -25.933 1.00 65.25 93 SER A O 1
ATOM 725 N N . SER A 1 94 ? 28.983 -2.179 -24.855 1.00 86.69 94 SER A N 1
ATOM 726 C CA . SER A 1 94 ? 28.897 -3.589 -25.227 1.00 86.69 94 SER A CA 1
ATOM 727 C C . SER A 1 94 ? 27.640 -4.175 -24.587 1.00 86.69 94 SER A C 1
ATOM 729 O O . SER A 1 94 ? 27.574 -4.286 -23.362 1.00 86.69 94 SER A O 1
ATOM 731 N N . ARG A 1 95 ? 26.627 -4.477 -25.410 1.00 91.62 95 ARG A N 1
ATOM 732 C CA . ARG A 1 95 ? 25.391 -5.131 -24.974 1.00 91.62 95 ARG A CA 1
ATOM 733 C C . ARG A 1 95 ? 25.673 -6.610 -24.737 1.00 91.62 95 ARG A C 1
ATOM 735 O O . ARG A 1 95 ? 26.243 -7.265 -25.606 1.00 91.62 95 ARG A O 1
ATOM 742 N N . GLN A 1 96 ? 25.272 -7.132 -23.585 1.00 94.75 96 GLN A N 1
ATOM 743 C CA . GLN A 1 96 ? 25.584 -8.496 -23.146 1.00 94.75 96 GLN A CA 1
ATOM 744 C C . GLN A 1 96 ? 24.313 -9.245 -22.730 1.00 94.75 96 GLN A C 1
ATOM 746 O O . GLN A 1 96 ? 23.341 -8.636 -22.282 1.00 94.75 96 GLN A O 1
ATOM 751 N N . ALA A 1 97 ? 24.315 -10.573 -22.864 1.00 95.69 97 ALA A N 1
ATOM 752 C CA . ALA A 1 97 ? 23.203 -11.413 -22.410 1.00 95.69 97 ALA A CA 1
ATOM 753 C C . ALA A 1 97 ? 23.248 -11.743 -20.915 1.00 95.69 97 ALA A C 1
ATOM 755 O O . ALA A 1 97 ? 22.247 -12.192 -20.376 1.00 95.69 97 ALA A O 1
ATOM 756 N N . THR A 1 98 ? 24.371 -11.536 -20.232 1.00 96.94 98 THR A N 1
ATOM 757 C CA . THR A 1 98 ? 24.538 -11.879 -18.813 1.00 96.94 98 THR A CA 1
ATOM 758 C C . THR A 1 98 ? 24.986 -10.669 -18.009 1.00 96.94 98 THR A C 1
ATOM 760 O O . THR A 1 98 ? 25.678 -9.794 -18.532 1.00 96.94 98 THR A O 1
ATOM 763 N N . ALA A 1 99 ? 24.625 -10.645 -16.728 1.00 96.75 99 ALA A N 1
ATOM 764 C CA . ALA A 1 99 ? 25.114 -9.641 -15.793 1.00 96.75 99 ALA A CA 1
ATOM 765 C C . ALA A 1 99 ? 26.616 -9.824 -15.520 1.00 96.75 99 ALA A C 1
ATOM 767 O O . ALA A 1 99 ? 27.186 -10.899 -15.729 1.00 96.75 99 ALA A O 1
ATOM 768 N N . SER A 1 100 ? 27.250 -8.782 -14.986 1.00 96.88 100 SER A N 1
ATOM 769 C CA . SER A 1 100 ? 28.573 -8.910 -14.378 1.00 96.88 100 SER A CA 1
ATOM 770 C C . SER A 1 100 ? 28.486 -9.816 -13.152 1.00 96.88 100 SER A C 1
ATOM 772 O O . SER A 1 100 ? 27.547 -9.711 -12.366 1.00 96.88 100 SER A O 1
ATOM 774 N N . SER A 1 101 ? 29.518 -10.625 -12.899 1.00 96.69 101 SER A N 1
ATOM 775 C CA . SER A 1 101 ? 29.606 -11.457 -11.688 1.00 96.69 101 SER A CA 1
ATOM 776 C C . SER A 1 101 ? 29.632 -10.654 -10.381 1.00 96.69 101 SER A C 1
ATOM 778 O O . SER A 1 101 ? 29.534 -11.234 -9.305 1.00 96.69 101 SER A O 1
ATOM 780 N N . THR A 1 102 ? 29.834 -9.336 -10.456 1.00 96.38 102 THR A N 1
ATOM 781 C CA . THR A 1 102 ? 29.847 -8.425 -9.302 1.00 96.38 102 THR A CA 1
ATOM 782 C C . THR A 1 102 ? 28.507 -7.735 -9.056 1.00 96.38 102 THR A C 1
ATOM 784 O O . THR A 1 102 ? 28.406 -6.967 -8.104 1.00 96.38 102 THR A O 1
ATOM 787 N N . VAL A 1 103 ? 27.510 -7.934 -9.921 1.00 97.44 103 VAL A N 1
ATOM 788 C CA . VAL A 1 103 ? 26.205 -7.275 -9.818 1.00 97.44 103 VAL A CA 1
ATOM 789 C C . VAL A 1 103 ? 25.139 -8.314 -9.536 1.00 97.44 103 VAL A C 1
ATOM 791 O O . VAL A 1 103 ? 24.932 -9.217 -10.337 1.00 97.44 103 VAL A O 1
ATOM 794 N N . ASP A 1 104 ? 24.449 -8.137 -8.411 1.00 98.00 104 ASP A N 1
ATOM 795 C CA . ASP A 1 104 ? 23.289 -8.936 -8.037 1.00 98.00 104 ASP A CA 1
ATOM 796 C C . ASP A 1 104 ? 22.090 -8.033 -7.753 1.00 98.00 104 ASP A C 1
ATOM 798 O O . ASP A 1 104 ? 21.986 -7.436 -6.682 1.00 98.00 104 ASP A O 1
ATOM 802 N N . LEU A 1 105 ? 21.181 -7.920 -8.725 1.00 98.19 105 LEU A N 1
ATOM 803 C CA . LEU A 1 105 ? 19.948 -7.150 -8.553 1.00 98.19 105 LEU A CA 1
ATOM 804 C C . LEU A 1 105 ? 18.942 -7.831 -7.617 1.00 98.19 105 LEU A C 1
ATOM 806 O O . LEU A 1 105 ? 17.879 -7.254 -7.421 1.00 98.19 105 LEU A O 1
ATOM 810 N N . SER A 1 106 ? 19.209 -9.026 -7.080 1.00 98.44 106 SER A N 1
ATOM 811 C CA . SER A 1 106 ? 18.248 -9.783 -6.270 1.00 98.44 106 SER A CA 1
ATOM 812 C C . SER A 1 106 ? 18.012 -9.167 -4.887 1.00 98.44 106 SER A C 1
ATOM 814 O O . SER A 1 106 ? 18.938 -8.706 -4.205 1.00 98.44 106 SER A O 1
ATOM 816 N N . GLY A 1 107 ? 16.761 -9.206 -4.438 1.00 97.75 107 GLY A N 1
ATOM 817 C CA . GLY A 1 107 ? 16.365 -8.740 -3.114 1.00 97.75 107 GLY A CA 1
ATOM 818 C C . GLY A 1 107 ? 14.876 -8.449 -2.999 1.00 97.75 107 GLY A C 1
ATOM 819 O O . GLY A 1 107 ? 14.143 -8.495 -3.987 1.00 97.75 107 GLY A O 1
ATOM 820 N N . ASN A 1 108 ? 14.467 -8.121 -1.778 1.00 97.88 108 ASN A N 1
ATOM 821 C CA . ASN A 1 108 ? 13.194 -7.478 -1.490 1.00 97.88 108 ASN A CA 1
ATOM 822 C C . ASN A 1 108 ? 13.440 -5.977 -1.356 1.00 97.88 108 ASN A C 1
ATOM 824 O O . ASN A 1 108 ? 14.409 -5.551 -0.718 1.00 97.88 108 ASN A O 1
ATOM 828 N N . TRP A 1 109 ? 12.575 -5.186 -1.968 1.00 98.00 109 TRP A N 1
ATOM 829 C CA . TRP A 1 109 ? 12.792 -3.770 -2.189 1.00 98.00 109 TRP A CA 1
ATOM 830 C C . TRP A 1 109 ? 11.553 -2.962 -1.804 1.00 98.00 109 TRP A C 1
ATOM 832 O O . TRP A 1 109 ? 10.435 -3.246 -2.239 1.00 98.00 109 TRP A O 1
ATOM 842 N N . THR A 1 110 ? 11.769 -1.906 -1.027 1.00 95.19 110 THR A N 1
ATOM 843 C CA . THR A 1 110 ? 10.736 -0.979 -0.561 1.00 95.19 110 THR A CA 1
ATOM 844 C C . THR A 1 110 ? 10.881 0.359 -1.264 1.00 95.19 110 THR A C 1
ATOM 846 O O . THR A 1 110 ? 11.952 0.960 -1.228 1.00 95.19 110 THR A O 1
ATOM 849 N N . LEU A 1 111 ? 9.819 0.847 -1.912 1.00 96.94 111 LEU A N 1
ATOM 850 C CA . LEU A 1 111 ? 9.874 2.119 -2.629 1.00 96.94 111 LEU A CA 1
ATOM 851 C C . LEU A 1 111 ? 10.149 3.288 -1.666 1.00 96.94 111 LEU A C 1
ATOM 853 O O . LEU A 1 111 ? 9.451 3.468 -0.670 1.00 96.94 111 LEU A O 1
ATOM 857 N N . ILE A 1 112 ? 11.142 4.110 -1.997 1.00 95.00 112 ILE A N 1
ATOM 858 C CA . ILE A 1 112 ? 11.447 5.353 -1.289 1.00 95.00 112 ILE A CA 1
ATOM 859 C C . ILE A 1 112 ? 10.523 6.436 -1.843 1.00 95.00 112 ILE A C 1
ATOM 861 O O . ILE A 1 112 ? 10.659 6.850 -2.994 1.00 95.00 112 ILE A O 1
ATOM 865 N N . VAL A 1 113 ? 9.581 6.894 -1.019 1.00 94.38 113 VAL A N 1
ATOM 866 C CA . VAL A 1 113 ? 8.587 7.897 -1.412 1.00 94.38 113 VAL A CA 1
ATOM 867 C C . VAL A 1 113 ? 8.839 9.199 -0.663 1.00 94.38 113 VAL A C 1
ATOM 869 O O . VAL A 1 113 ? 8.357 9.399 0.449 1.00 94.38 113 VAL A O 1
ATOM 872 N N . ASP A 1 114 ? 9.583 10.097 -1.301 1.00 93.12 114 ASP A N 1
ATOM 873 C CA . ASP A 1 114 ? 9.751 11.483 -0.867 1.00 93.12 114 ASP A CA 1
ATOM 874 C C . ASP A 1 114 ? 8.908 12.450 -1.725 1.00 93.12 114 ASP A C 1
ATOM 876 O O . ASP A 1 114 ? 8.267 12.064 -2.710 1.00 93.12 114 ASP A O 1
ATOM 880 N N . ASP A 1 115 ? 8.865 13.725 -1.332 1.00 92.94 115 ASP A N 1
ATOM 881 C CA . ASP A 1 115 ? 8.081 14.745 -2.040 1.00 92.94 115 ASP A CA 1
ATOM 882 C C . ASP A 1 115 ? 8.601 15.000 -3.465 1.00 92.94 115 ASP A C 1
ATOM 884 O O . ASP A 1 115 ? 7.819 15.306 -4.370 1.00 92.94 115 ASP A O 1
ATOM 888 N N . ALA A 1 116 ? 9.910 14.831 -3.691 1.00 96.19 116 ALA A N 1
ATOM 889 C CA . ALA A 1 116 ? 10.517 14.977 -5.010 1.00 96.19 116 ALA A CA 1
ATOM 890 C C . ALA A 1 116 ? 10.045 13.865 -5.958 1.00 96.19 116 ALA A C 1
ATOM 892 O O . ALA A 1 116 ? 9.628 14.147 -7.084 1.00 96.19 116 ALA A O 1
ATOM 893 N N . PHE A 1 117 ? 10.032 12.620 -5.480 1.00 96.94 117 PHE A N 1
ATOM 894 C CA . PHE A 1 117 ? 9.498 11.470 -6.196 1.00 96.94 117 PHE A CA 1
ATOM 895 C C . PHE A 1 117 ? 8.003 11.635 -6.485 1.00 96.94 117 PHE A C 1
ATOM 897 O O . PHE A 1 117 ? 7.590 11.464 -7.630 1.00 96.94 117 PHE A O 1
ATOM 904 N N . LYS A 1 118 ? 7.184 12.028 -5.496 1.00 95.38 118 LYS A N 1
ATOM 905 C CA . LYS A 1 118 ? 5.742 12.266 -5.709 1.00 95.38 118 LYS A CA 1
ATOM 906 C C . LYS A 1 118 ? 5.489 13.300 -6.807 1.00 95.38 118 LYS A C 1
ATOM 908 O O . LYS A 1 118 ? 4.632 13.085 -7.659 1.00 95.38 118 LYS A O 1
ATOM 913 N N . SER A 1 119 ? 6.255 14.390 -6.819 1.00 97.19 119 SER A N 1
ATOM 914 C CA . SER A 1 119 ? 6.168 15.419 -7.861 1.00 97.19 119 SER A CA 1
ATOM 915 C C . SER A 1 119 ? 6.546 14.872 -9.246 1.00 97.19 119 SER A C 1
ATOM 917 O O . SER A 1 119 ? 5.799 15.048 -10.210 1.00 97.19 119 SER A O 1
ATOM 919 N N . GLN A 1 120 ? 7.662 14.135 -9.343 1.00 98.06 120 GLN A N 1
ATOM 920 C CA . GLN A 1 120 ? 8.086 13.492 -10.591 1.00 98.06 120 GLN A CA 1
ATOM 921 C C . GLN A 1 120 ? 7.037 12.492 -11.099 1.00 98.06 120 GLN A C 1
ATOM 923 O O . GLN A 1 120 ? 6.738 12.457 -12.292 1.00 98.06 120 GLN A O 1
ATOM 928 N N . TYR A 1 121 ? 6.459 11.693 -10.201 1.00 97.81 121 TYR A N 1
ATOM 929 C CA . TYR A 1 121 ? 5.461 10.690 -10.545 1.00 97.81 121 TYR A CA 1
ATOM 930 C C . TYR A 1 121 ? 4.128 11.318 -10.980 1.00 97.81 121 TYR A C 1
ATOM 932 O O . TYR A 1 121 ? 3.540 10.862 -11.959 1.00 97.81 121 TYR A O 1
ATOM 940 N N . ASP A 1 122 ? 3.672 12.403 -10.340 1.00 97.94 122 ASP A N 1
ATOM 941 C CA . ASP A 1 122 ? 2.472 13.129 -10.787 1.00 97.94 122 ASP A CA 1
ATOM 942 C C . ASP A 1 122 ? 2.631 13.681 -12.209 1.00 97.94 122 ASP A C 1
ATOM 944 O O . ASP A 1 122 ? 1.725 13.552 -13.039 1.00 97.94 122 ASP A O 1
ATOM 948 N N . GLU A 1 123 ? 3.796 14.268 -12.498 1.00 98.06 123 GLU A N 1
ATOM 949 C CA . GLU A 1 123 ? 4.145 14.798 -13.816 1.00 98.06 123 GLU A CA 1
ATOM 950 C C . GLU A 1 123 ? 4.237 13.682 -14.863 1.00 98.06 123 GLU A C 1
ATOM 952 O O . GLU A 1 123 ? 3.705 13.815 -15.968 1.00 98.06 123 GLU A O 1
ATOM 957 N N . TYR A 1 124 ? 4.848 12.551 -14.504 1.00 98.06 124 TYR A N 1
ATOM 958 C CA . TYR A 1 124 ? 4.882 11.355 -15.340 1.00 98.06 124 TYR A CA 1
ATOM 959 C C . TYR A 1 124 ? 3.468 10.891 -15.710 1.00 98.06 124 TYR A C 1
ATOM 961 O O . TYR A 1 124 ? 3.143 10.781 -16.894 1.00 98.06 124 TYR A O 1
ATOM 969 N N . LEU A 1 125 ? 2.590 10.706 -14.719 1.00 96.38 125 LEU A N 1
ATOM 970 C CA . LEU A 1 125 ? 1.205 10.298 -14.955 1.00 96.38 125 LEU A CA 1
ATOM 971 C C . LEU A 1 125 ? 0.428 11.344 -15.769 1.00 96.38 125 LEU A C 1
ATOM 973 O O . LEU A 1 125 ? -0.389 10.985 -16.618 1.00 96.38 125 LEU A O 1
ATOM 977 N N . ARG A 1 126 ? 0.703 12.640 -15.558 1.00 96.81 126 ARG A N 1
ATOM 978 C CA . ARG A 1 126 ? 0.115 13.734 -16.347 1.00 96.81 126 ARG A CA 1
ATOM 979 C C . ARG A 1 126 ? 0.423 13.568 -17.829 1.00 96.81 126 ARG A C 1
ATOM 981 O O . ARG A 1 126 ? -0.480 13.663 -18.654 1.00 96.81 126 ARG A O 1
ATOM 988 N N . ARG A 1 127 ? 1.688 13.297 -18.163 1.00 96.44 127 ARG A N 1
ATOM 989 C CA . ARG A 1 127 ? 2.154 13.088 -19.545 1.00 96.44 127 ARG A CA 1
ATOM 990 C C . ARG A 1 127 ? 1.652 11.776 -20.144 1.00 96.44 127 ARG A C 1
ATOM 992 O O . ARG A 1 127 ? 1.406 11.699 -21.349 1.00 96.44 127 ARG A O 1
ATOM 999 N N . LEU A 1 128 ? 1.401 10.766 -19.310 1.00 95.00 128 LEU A N 1
ATOM 1000 C CA . LEU A 1 128 ? 0.652 9.568 -19.707 1.00 95.00 128 LEU A CA 1
ATOM 1001 C C . LEU A 1 128 ? -0.839 9.842 -19.986 1.00 95.00 128 LEU A C 1
ATOM 1003 O O . LEU A 1 128 ? -1.535 8.949 -20.466 1.00 95.00 128 LEU A O 1
ATOM 1007 N N . GLY A 1 129 ? -1.323 11.068 -19.763 1.00 94.00 129 GLY A N 1
ATOM 1008 C CA . GLY A 1 129 ? -2.710 11.459 -20.011 1.00 94.00 129 GLY A CA 1
ATOM 1009 C C . GLY A 1 129 ? -3.663 11.018 -18.902 1.00 94.00 129 GLY A C 1
ATOM 1010 O O . GLY A 1 129 ? -4.872 10.983 -19.112 1.00 94.00 129 GLY A O 1
ATOM 1011 N N . GLN A 1 130 ? -3.141 10.663 -17.724 1.00 94.12 130 GLN A N 1
ATOM 1012 C CA . GLN A 1 130 ? -3.976 10.207 -16.619 1.00 94.12 130 GLN A CA 1
ATOM 1013 C C . GLN A 1 130 ? -4.796 11.366 -16.030 1.00 94.12 130 GLN A C 1
ATOM 1015 O O . GLN A 1 130 ? -4.229 12.418 -15.701 1.00 94.12 130 GLN A O 1
ATOM 1020 N N . PRO A 1 131 ? -6.118 11.191 -15.837 1.00 90.94 131 PRO A N 1
ATOM 1021 C CA . PRO A 1 131 ? -6.967 12.206 -15.223 1.00 90.94 131 PRO A CA 1
ATOM 1022 C C . PRO A 1 131 ? -6.495 12.576 -13.815 1.00 90.94 131 PRO A C 1
ATOM 1024 O O . PRO A 1 131 ? -6.008 11.725 -13.071 1.00 90.94 131 PRO A O 1
ATOM 1027 N N . MET A 1 132 ? -6.699 13.835 -13.411 1.00 86.19 132 MET A N 1
ATOM 1028 C CA . MET A 1 132 ? -6.272 14.352 -12.101 1.00 86.19 132 MET A CA 1
ATOM 1029 C C . MET A 1 132 ? -6.686 13.445 -10.935 1.00 86.19 132 MET A C 1
ATOM 1031 O O . MET A 1 132 ? -5.860 13.165 -10.075 1.00 86.19 132 MET A O 1
ATOM 1035 N N . LEU A 1 133 ? -7.922 12.936 -10.947 1.00 77.38 133 LEU A N 1
ATOM 1036 C CA . LEU A 1 133 ? -8.425 12.044 -9.903 1.00 77.38 133 LEU A CA 1
ATOM 1037 C C . LEU A 1 133 ? -7.601 10.752 -9.791 1.00 77.38 133 LEU A C 1
ATOM 1039 O O . LEU A 1 133 ? -7.208 10.368 -8.692 1.00 77.38 133 LEU A O 1
ATOM 1043 N N . VAL A 1 134 ? -7.298 10.110 -10.923 1.00 85.69 134 VAL A N 1
ATOM 1044 C CA . VAL A 1 134 ? -6.496 8.877 -10.961 1.00 85.69 134 VAL A CA 1
ATOM 1045 C C . VAL A 1 134 ? -5.091 9.143 -10.430 1.00 85.69 134 VAL A C 1
ATOM 1047 O O . VAL A 1 134 ? -4.571 8.348 -9.649 1.00 85.69 134 VAL A O 1
ATOM 1050 N N . ARG A 1 135 ? -4.502 10.289 -10.790 1.00 93.00 135 ARG A N 1
ATOM 1051 C CA . ARG A 1 135 ? -3.178 10.698 -10.305 1.00 93.00 135 ARG A CA 1
ATOM 1052 C C . ARG A 1 135 ? -3.164 10.932 -8.800 1.00 93.00 135 ARG A C 1
ATOM 1054 O O . ARG A 1 135 ? -2.276 10.426 -8.123 1.00 93.00 135 ARG A O 1
ATOM 1061 N N . THR A 1 136 ? -4.171 11.619 -8.259 1.00 84.75 136 THR A N 1
ATOM 1062 C CA . THR A 1 136 ? -4.297 11.828 -6.809 1.00 84.75 136 THR A CA 1
ATOM 1063 C C . THR A 1 136 ? -4.353 10.501 -6.060 1.00 84.75 136 THR A C 1
ATOM 1065 O O . THR A 1 136 ? -3.595 10.313 -5.114 1.00 84.75 136 THR A O 1
ATOM 1068 N N . VAL A 1 137 ? -5.182 9.557 -6.519 1.00 80.50 137 VAL A N 1
ATOM 1069 C CA . VAL A 1 137 ? -5.258 8.220 -5.913 1.00 80.50 137 VAL A CA 1
ATOM 1070 C C . VAL A 1 137 ? -3.913 7.503 -6.018 1.00 80.50 137 VAL A C 1
ATOM 1072 O O . VAL A 1 137 ? -3.431 6.980 -5.018 1.00 80.50 137 VAL A O 1
ATOM 1075 N N . ALA A 1 138 ? -3.272 7.513 -7.192 1.00 88.12 138 ALA A N 1
ATOM 1076 C CA . ALA A 1 138 ? -1.973 6.874 -7.392 1.00 88.12 138 ALA A CA 1
ATOM 1077 C C . ALA A 1 138 ? -0.914 7.411 -6.413 1.00 88.12 138 ALA A C 1
ATOM 1079 O O . ALA A 1 138 ? -0.224 6.624 -5.772 1.00 88.12 138 ALA A O 1
ATOM 1080 N N . LEU A 1 139 ? -0.835 8.731 -6.223 1.00 89.88 139 LEU A N 1
ATOM 1081 C CA . LEU A 1 139 ? 0.106 9.368 -5.294 1.00 89.88 139 LEU A CA 1
ATOM 1082 C C . LEU A 1 139 ? -0.141 9.005 -3.827 1.00 89.88 139 LEU A C 1
ATOM 1084 O O . LEU A 1 139 ? 0.813 8.928 -3.052 1.00 89.88 139 LEU A O 1
ATOM 1088 N N . THR A 1 140 ? -1.399 8.792 -3.435 1.00 82.12 140 THR A N 1
ATOM 1089 C CA . THR A 1 140 ? -1.747 8.373 -2.071 1.00 82.12 140 THR A CA 1
ATOM 1090 C C . THR A 1 140 ? -1.258 6.958 -1.779 1.00 82.12 140 THR A C 1
ATOM 1092 O O . THR A 1 140 ? -0.822 6.678 -0.667 1.00 82.12 140 THR A O 1
ATOM 1095 N N . VAL A 1 141 ? -1.303 6.072 -2.773 1.00 85.44 141 VAL A N 1
ATOM 1096 C CA . VAL A 1 141 ? -1.107 4.630 -2.559 1.00 85.44 141 VAL A CA 1
ATOM 1097 C C . VAL A 1 141 ? 0.271 4.118 -2.953 1.00 85.44 141 VAL A C 1
ATOM 1099 O O . VAL A 1 141 ? 0.634 2.992 -2.619 1.00 85.44 141 VAL A O 1
ATOM 1102 N N . ILE A 1 142 ? 1.057 4.938 -3.654 1.00 91.69 142 ILE A N 1
ATOM 1103 C CA . ILE A 1 142 ? 2.352 4.533 -4.205 1.00 91.69 142 ILE A CA 1
ATOM 1104 C C . ILE A 1 142 ? 3.345 4.075 -3.125 1.00 91.69 142 ILE A C 1
ATOM 1106 O O . ILE A 1 142 ? 4.176 3.212 -3.398 1.00 91.69 142 ILE A O 1
ATOM 1110 N N . GLY A 1 143 ? 3.211 4.575 -1.888 1.00 89.00 143 GLY A N 1
ATOM 1111 C CA . GLY A 1 143 ? 4.048 4.209 -0.733 1.00 89.00 143 GLY A CA 1
ATOM 1112 C C . GLY A 1 143 ? 3.995 2.736 -0.331 1.00 89.00 143 GLY A C 1
ATOM 1113 O O . GLY A 1 143 ? 4.973 2.212 0.201 1.00 89.00 143 GLY A O 1
ATOM 1114 N N . SER A 1 144 ? 2.904 2.040 -0.650 1.00 86.50 144 SER A N 1
ATOM 1115 C CA . SER A 1 144 ? 2.762 0.603 -0.390 1.00 86.50 144 SER A CA 1
ATOM 1116 C C . SER A 1 144 ? 3.400 -0.265 -1.479 1.00 86.50 144 SER A C 1
ATOM 1118 O O . SER A 1 144 ? 3.268 -1.483 -1.446 1.00 86.50 144 SER A O 1
ATOM 1120 N N . THR A 1 145 ? 4.080 0.330 -2.466 1.00 93.00 145 THR A N 1
ATOM 1121 C CA . THR A 1 145 ? 4.723 -0.441 -3.534 1.00 93.00 145 THR A CA 1
ATOM 1122 C C . THR A 1 145 ? 5.958 -1.161 -3.000 1.00 93.00 145 THR A C 1
ATOM 1124 O O . THR A 1 145 ? 6.841 -0.549 -2.384 1.00 93.00 145 THR A O 1
ATOM 1127 N N . ARG A 1 146 ? 6.022 -2.465 -3.255 1.00 95.75 146 ARG A N 1
ATOM 1128 C CA . ARG A 1 146 ? 7.157 -3.344 -2.967 1.00 95.75 146 ARG A CA 1
ATOM 1129 C C . ARG A 1 146 ? 7.560 -4.078 -4.243 1.00 95.75 146 ARG A C 1
ATOM 1131 O O . ARG A 1 146 ? 6.719 -4.329 -5.108 1.00 95.75 146 ARG A O 1
ATOM 1138 N N . GLU A 1 147 ? 8.838 -4.408 -4.367 1.00 97.44 147 GLU A N 1
ATOM 1139 C CA . GLU A 1 147 ? 9.356 -5.203 -5.479 1.00 97.44 147 GLU A CA 1
ATOM 1140 C C . GLU A 1 147 ? 10.259 -6.322 -4.947 1.00 97.44 147 GLU A C 1
ATOM 1142 O O . GLU A 1 147 ? 11.099 -6.094 -4.087 1.00 97.44 147 GLU A O 1
ATOM 1147 N N . GLU A 1 148 ? 10.099 -7.533 -5.458 1.00 98.31 148 GLU A N 1
ATOM 1148 C CA . GLU A 1 148 ? 11.001 -8.662 -5.263 1.00 98.31 148 GLU A CA 1
ATOM 1149 C C . GLU A 1 148 ? 11.664 -8.972 -6.604 1.00 98.31 148 GLU A C 1
ATOM 1151 O O . GLU A 1 148 ? 10.999 -9.123 -7.633 1.00 98.31 148 GLU A O 1
ATOM 1156 N N . THR A 1 149 ? 12.985 -9.098 -6.603 1.00 98.44 149 THR A N 1
ATOM 1157 C CA . THR A 1 149 ? 13.760 -9.454 -7.792 1.00 98.44 149 THR A CA 1
ATOM 1158 C C . THR A 1 149 ? 14.621 -10.678 -7.527 1.00 98.44 149 THR A C 1
ATOM 1160 O O . THR A 1 149 ? 15.195 -10.845 -6.448 1.00 98.44 149 THR A O 1
ATOM 1163 N N . LYS A 1 150 ? 14.745 -11.541 -8.539 1.00 98.44 150 LYS A N 1
ATOM 1164 C CA . LYS A 1 150 ? 15.640 -12.704 -8.518 1.00 98.44 150 LYS A CA 1
ATOM 1165 C C . LYS A 1 150 ? 16.392 -12.802 -9.833 1.00 98.44 150 LYS A C 1
ATOM 1167 O O . LYS A 1 150 ? 15.791 -13.000 -10.891 1.00 98.44 150 LYS A O 1
ATOM 1172 N N . GLN A 1 151 ? 17.711 -12.685 -9.766 1.00 98.06 151 GLN A N 1
ATOM 1173 C CA . GLN A 1 151 ? 18.580 -13.006 -10.886 1.00 98.06 151 GLN A CA 1
ATOM 1174 C C . GLN A 1 151 ? 18.795 -14.514 -10.972 1.00 98.06 151 GLN A C 1
ATOM 1176 O O . GLN A 1 151 ? 19.116 -15.182 -9.993 1.00 98.06 151 GLN A O 1
ATOM 1181 N N . MET A 1 152 ? 18.618 -15.055 -12.170 1.00 98.19 152 MET A N 1
ATOM 1182 C CA . MET A 1 152 ? 18.739 -16.477 -12.466 1.00 98.19 152 MET A CA 1
ATOM 1183 C C . MET A 1 152 ? 19.703 -16.678 -13.634 1.00 98.19 152 MET A C 1
ATOM 1185 O O . MET A 1 152 ? 19.972 -15.751 -14.399 1.00 98.19 152 MET A O 1
ATOM 1189 N N . GLU A 1 153 ? 20.228 -17.899 -13.773 1.00 97.00 153 GLU A N 1
ATOM 1190 C CA . GLU A 1 153 ? 21.082 -18.289 -14.909 1.00 97.00 153 GLU A CA 1
ATOM 1191 C C . GLU A 1 153 ? 22.282 -17.339 -15.108 1.00 97.00 153 GLU A C 1
ATOM 1193 O O . GLU A 1 153 ? 22.571 -16.890 -16.212 1.00 97.00 153 GLU A O 1
ATOM 1198 N N . GLY A 1 154 ? 22.962 -16.970 -14.014 1.00 94.75 154 GLY A N 1
ATOM 1199 C CA . GLY A 1 154 ? 24.115 -16.058 -14.071 1.00 94.75 154 GLY A CA 1
ATOM 1200 C C . GLY A 1 154 ? 23.756 -14.630 -14.502 1.00 94.75 154 GLY A C 1
ATOM 1201 O O . GLY A 1 154 ? 24.572 -13.946 -15.113 1.00 94.75 154 GLY A O 1
ATOM 1202 N N . GLY A 1 155 ? 22.521 -14.196 -14.236 1.00 95.75 155 GLY A N 1
ATOM 1203 C CA . GLY A 1 155 ? 22.018 -12.876 -14.613 1.00 95.75 155 GLY A CA 1
ATOM 1204 C C . GLY A 1 155 ? 21.436 -12.813 -16.025 1.00 95.75 155 GLY A C 1
ATOM 1205 O O . GLY A 1 155 ? 21.038 -11.734 -16.454 1.00 95.75 155 GLY A O 1
ATOM 1206 N N . GLN A 1 156 ? 21.348 -13.937 -16.747 1.00 97.38 156 GLN A N 1
ATOM 1207 C CA . GLN A 1 156 ? 20.651 -13.975 -18.035 1.00 97.38 156 GLN A CA 1
ATOM 1208 C C . GLN A 1 156 ? 19.147 -13.735 -17.887 1.00 97.38 156 GLN A C 1
ATOM 1210 O O . GLN A 1 156 ? 18.526 -13.128 -18.757 1.00 97.38 156 GLN A O 1
ATOM 1215 N N . LYS A 1 157 ? 18.553 -14.191 -16.781 1.00 98.25 157 LYS A N 1
ATOM 1216 C CA . LYS A 1 157 ? 17.135 -13.980 -16.487 1.00 98.25 157 LYS A CA 1
ATOM 1217 C C . LYS A 1 157 ? 16.967 -13.130 -15.241 1.00 98.25 157 LYS A C 1
ATOM 1219 O O . LYS A 1 157 ? 17.624 -13.367 -14.229 1.00 98.25 157 LYS A O 1
ATOM 1224 N N . LEU A 1 158 ? 16.046 -12.178 -15.303 1.00 98.31 158 LEU A N 1
ATOM 1225 C CA . LEU A 1 158 ? 15.641 -11.345 -14.179 1.00 98.31 158 LEU A CA 1
ATOM 1226 C C . LEU A 1 158 ? 14.146 -11.548 -13.929 1.00 98.31 158 LEU A C 1
ATOM 1228 O O . LEU A 1 158 ? 13.308 -11.053 -14.682 1.00 98.31 158 LEU A O 1
ATOM 1232 N N . PHE A 1 159 ? 13.817 -12.297 -12.878 1.00 98.38 159 PHE A N 1
ATOM 1233 C CA . PHE A 1 159 ? 12.455 -12.384 -12.362 1.00 98.38 159 PHE A CA 1
ATOM 1234 C C . PHE A 1 159 ? 12.153 -11.143 -11.524 1.00 98.38 159 PHE A C 1
ATOM 1236 O O . PHE A 1 159 ? 12.985 -10.726 -10.716 1.00 98.38 159 PHE A O 1
ATOM 1243 N N . ILE A 1 160 ? 10.976 -10.561 -11.731 1.00 98.06 160 ILE A N 1
ATOM 1244 C CA . ILE A 1 160 ? 10.492 -9.367 -11.044 1.00 98.06 160 ILE A CA 1
ATOM 1245 C C . ILE A 1 160 ? 9.054 -9.632 -10.613 1.00 98.06 160 ILE A C 1
ATOM 1247 O O . ILE A 1 160 ? 8.199 -9.917 -11.455 1.00 98.06 160 ILE A O 1
ATOM 1251 N N . LYS A 1 161 ? 8.789 -9.468 -9.323 1.00 97.31 161 LYS A N 1
ATOM 1252 C CA . LYS A 1 161 ? 7.459 -9.479 -8.729 1.00 97.31 161 LYS A CA 1
ATOM 1253 C C . LYS A 1 161 ? 7.215 -8.140 -8.056 1.00 97.31 161 LYS A C 1
ATOM 1255 O O . LYS A 1 161 ? 7.940 -7.772 -7.144 1.00 97.31 161 LYS A O 1
ATOM 1260 N N . GLY A 1 162 ? 6.223 -7.395 -8.516 1.00 95.00 162 GLY A N 1
ATOM 1261 C CA . GLY A 1 162 ? 5.807 -6.162 -7.860 1.00 95.00 162 GLY A CA 1
ATOM 1262 C C . GLY A 1 162 ? 4.482 -6.352 -7.138 1.00 95.00 162 GLY A C 1
ATOM 1263 O O . GLY A 1 162 ? 3.630 -7.108 -7.601 1.00 95.00 162 GLY A O 1
ATOM 1264 N N . THR A 1 163 ? 4.316 -5.653 -6.020 1.00 89.50 163 THR A N 1
ATOM 1265 C CA . THR A 1 163 ? 3.076 -5.619 -5.240 1.00 89.50 163 THR A CA 1
ATOM 1266 C C . THR A 1 163 ? 2.734 -4.171 -4.919 1.00 89.50 163 THR A C 1
ATOM 1268 O O . THR A 1 163 ? 3.603 -3.397 -4.522 1.00 89.50 163 THR A O 1
ATOM 1271 N N . ASN A 1 164 ? 1.473 -3.788 -5.095 1.00 87.44 164 ASN A N 1
ATOM 1272 C CA . ASN A 1 164 ? 0.919 -2.516 -4.641 1.00 87.44 164 ASN A CA 1
ATOM 1273 C C . ASN A 1 164 ? -0.532 -2.720 -4.170 1.00 87.44 164 ASN A C 1
ATOM 1275 O O . ASN A 1 164 ? -1.061 -3.829 -4.196 1.00 87.44 164 ASN A O 1
ATOM 1279 N N . VAL A 1 165 ? -1.211 -1.637 -3.784 1.00 75.25 165 VAL A N 1
ATOM 1280 C CA . VAL A 1 165 ? -2.600 -1.710 -3.294 1.00 75.25 165 VAL A CA 1
ATOM 1281 C C . VAL A 1 165 ? -3.610 -2.254 -4.312 1.00 75.25 165 VAL A C 1
ATOM 1283 O O . VAL A 1 165 ? -4.710 -2.634 -3.924 1.00 75.25 165 VAL A O 1
ATOM 1286 N N . ARG A 1 166 ? -3.290 -2.239 -5.611 1.00 76.19 166 ARG A N 1
ATOM 1287 C CA . ARG A 1 166 ? -4.164 -2.756 -6.673 1.00 76.19 166 ARG A CA 1
ATOM 1288 C C . ARG A 1 166 ? -3.943 -4.242 -6.939 1.00 76.19 166 ARG A C 1
ATOM 1290 O O . ARG A 1 166 ? -4.798 -4.857 -7.564 1.00 76.19 166 ARG A O 1
ATOM 1297 N N . GLY A 1 167 ? -2.837 -4.815 -6.469 1.00 81.88 167 GLY A N 1
ATOM 1298 C CA . GLY A 1 167 ? -2.537 -6.232 -6.620 1.00 81.88 167 GLY A CA 1
ATOM 1299 C C . GLY A 1 167 ? -1.050 -6.513 -6.797 1.00 81.88 167 GLY A C 1
ATOM 1300 O O . GLY A 1 167 ? -0.189 -5.684 -6.499 1.00 81.88 167 GLY A O 1
ATOM 1301 N N . SER A 1 168 ? -0.759 -7.709 -7.299 1.00 87.69 168 SER A N 1
ATOM 1302 C CA . SER A 1 168 ? 0.594 -8.180 -7.584 1.00 87.69 168 SER A CA 1
ATOM 1303 C C . SER A 1 168 ? 0.750 -8.538 -9.056 1.00 87.69 168 SER A C 1
ATOM 1305 O O . SER A 1 168 ? -0.170 -9.093 -9.652 1.00 87.69 168 SER A O 1
ATOM 1307 N N . TRP A 1 169 ? 1.926 -8.286 -9.620 1.00 91.56 169 TRP A N 1
ATOM 1308 C CA . TRP A 1 169 ? 2.291 -8.661 -10.985 1.00 91.56 169 TRP A CA 1
ATOM 1309 C C . TRP A 1 169 ? 3.656 -9.336 -10.992 1.00 91.56 169 TRP A C 1
ATOM 1311 O O . TRP A 1 169 ? 4.534 -9.003 -10.197 1.00 91.56 169 TRP A O 1
ATOM 1321 N N . GLU A 1 170 ? 3.845 -10.277 -11.910 1.00 95.06 170 GLU A N 1
ATOM 1322 C CA . GLU A 1 170 ? 5.061 -11.080 -12.012 1.00 95.06 170 GLU A CA 1
ATOM 1323 C C . GLU A 1 170 ? 5.509 -11.155 -13.472 1.00 95.06 170 GLU A C 1
ATOM 1325 O O . GLU A 1 170 ? 4.692 -11.301 -14.379 1.00 95.06 170 GLU A O 1
ATOM 1330 N N . ARG A 1 171 ? 6.816 -11.048 -13.717 1.00 96.25 171 ARG A N 1
ATOM 1331 C CA . ARG A 1 171 ? 7.401 -11.191 -15.057 1.00 96.25 171 ARG A CA 1
ATOM 1332 C C . ARG A 1 171 ? 8.838 -11.676 -14.986 1.00 96.25 171 ARG A C 1
ATOM 1334 O O . ARG A 1 171 ? 9.545 -11.421 -14.017 1.00 96.25 171 ARG A O 1
ATOM 1341 N N . THR A 1 172 ? 9.285 -12.338 -16.048 1.00 97.38 172 THR A N 1
ATOM 1342 C CA . THR A 1 172 ? 10.689 -12.724 -16.226 1.00 97.38 172 THR A CA 1
ATOM 1343 C C . THR A 1 172 ? 11.227 -12.076 -17.489 1.00 97.38 172 THR A C 1
ATOM 1345 O O . THR A 1 172 ? 10.669 -12.265 -18.565 1.00 97.38 172 THR A O 1
ATOM 1348 N N . LEU A 1 173 ? 12.309 -11.315 -17.351 1.00 97.50 173 LEU A N 1
ATOM 1349 C CA . LEU A 1 173 ? 13.026 -10.694 -18.460 1.00 97.50 173 LEU A CA 1
ATOM 1350 C C . LEU A 1 173 ? 14.218 -11.580 -18.822 1.00 97.50 173 LEU A C 1
ATOM 1352 O O . LEU A 1 173 ? 15.002 -11.936 -17.944 1.00 97.50 173 LEU A O 1
ATOM 1356 N N . GLU A 1 174 ? 14.334 -11.970 -20.089 1.00 97.75 174 GLU A N 1
ATOM 1357 C CA . GLU A 1 174 ? 15.426 -12.808 -20.595 1.00 97.75 174 GLU A CA 1
ATOM 1358 C C . GLU A 1 174 ? 16.342 -11.951 -21.471 1.00 97.75 174 GLU A C 1
ATOM 1360 O O . GLU A 1 174 ? 15.939 -11.440 -22.520 1.00 97.75 174 GLU A O 1
ATOM 1365 N N . ALA A 1 175 ? 17.575 -11.747 -21.019 1.00 97.00 175 ALA A N 1
ATOM 1366 C CA . ALA A 1 175 ? 18.553 -10.947 -21.729 1.00 97.00 175 ALA A CA 1
ATOM 1367 C C . ALA A 1 175 ? 19.110 -11.706 -22.947 1.00 97.00 175 ALA A C 1
ATOM 1369 O O . ALA A 1 175 ? 19.418 -12.899 -22.882 1.00 97.00 175 ALA A O 1
ATOM 1370 N N . SER A 1 176 ? 19.235 -11.004 -24.075 1.00 92.94 176 SER A N 1
ATOM 1371 C CA . SER A 1 176 ? 19.720 -11.567 -25.340 1.00 92.94 176 SER A CA 1
ATOM 1372 C C . SER A 1 176 ? 20.893 -10.769 -25.898 1.00 92.94 176 SER A C 1
ATOM 1374 O O . SER A 1 176 ? 20.928 -9.541 -25.802 1.00 92.94 176 SER A O 1
ATOM 1376 N N . GLU A 1 177 ? 21.852 -11.470 -26.503 1.00 88.62 177 GLU A N 1
ATOM 1377 C CA . GLU A 1 177 ? 22.918 -10.823 -27.267 1.00 88.62 177 GLU A CA 1
ATOM 1378 C C . GLU A 1 177 ? 22.347 -10.251 -28.568 1.00 88.62 177 GLU A C 1
ATOM 1380 O O . GLU A 1 177 ? 21.439 -10.852 -29.155 1.00 88.62 177 GLU A O 1
ATOM 1385 N N . PRO A 1 178 ? 22.870 -9.114 -29.054 1.00 82.94 178 PRO A N 1
ATOM 1386 C CA . PRO A 1 178 ? 22.477 -8.609 -30.356 1.00 82.94 178 PRO A CA 1
ATOM 1387 C C . PRO A 1 178 ? 22.923 -9.597 -31.444 1.00 82.94 178 PRO A C 1
ATOM 1389 O O . PRO A 1 178 ? 24.111 -9.881 -31.601 1.00 82.94 178 PRO A O 1
ATOM 1392 N N . SER A 1 179 ? 21.983 -10.106 -32.241 1.00 80.25 179 SER A N 1
ATOM 1393 C CA . SER A 1 179 ? 22.306 -10.853 -33.456 1.00 80.25 179 SER A CA 1
ATOM 1394 C C . SER A 1 179 ? 23.129 -9.950 -34.374 1.00 80.25 179 SER A C 1
ATOM 1396 O O . SER A 1 179 ? 22.723 -8.813 -34.612 1.00 80.25 179 SER A O 1
ATOM 1398 N N . VAL A 1 180 ? 24.268 -10.422 -34.888 1.00 74.62 180 VAL A N 1
ATOM 1399 C CA . VAL A 1 180 ? 25.145 -9.640 -35.777 1.00 74.62 180 VAL A CA 1
ATOM 1400 C C . VAL A 1 180 ? 24.338 -9.126 -36.972 1.00 74.62 180 VAL A C 1
ATOM 1402 O O . VAL A 1 180 ? 23.983 -9.885 -37.872 1.00 74.62 180 VAL A O 1
ATOM 1405 N N . LEU A 1 181 ? 24.027 -7.829 -36.978 1.00 63.03 181 LEU A N 1
ATOM 1406 C CA . LEU A 1 181 ? 23.240 -7.203 -38.036 1.00 63.03 181 LEU A CA 1
ATOM 1407 C C . LEU A 1 181 ? 24.134 -7.025 -39.266 1.00 63.03 181 LEU A C 1
ATOM 1409 O O . LEU A 1 181 ? 24.945 -6.103 -39.352 1.00 63.03 181 LEU A O 1
ATOM 1413 N N . THR A 1 182 ? 23.999 -7.926 -40.237 1.00 53.22 182 THR A N 1
ATOM 1414 C CA . THR A 1 182 ? 24.620 -7.796 -41.558 1.00 53.22 182 THR A CA 1
ATOM 1415 C C . THR A 1 182 ? 23.964 -6.658 -42.343 1.00 53.22 182 THR A C 1
ATOM 1417 O O . THR A 1 182 ? 22.965 -6.865 -43.020 1.00 53.22 182 THR A O 1
ATOM 1420 N N . GLY A 1 183 ? 24.548 -5.460 -42.248 1.00 55.09 183 GLY A N 1
ATOM 1421 C CA . GLY A 1 183 ? 24.525 -4.407 -43.271 1.00 55.09 183 GLY A CA 1
ATOM 1422 C C . GLY A 1 183 ? 23.160 -3.846 -43.687 1.00 55.09 183 GLY A C 1
ATOM 1423 O O . GLY A 1 183 ? 22.608 -4.252 -44.705 1.00 55.09 183 GLY A O 1
ATOM 1424 N N . GLY A 1 184 ? 22.684 -2.809 -42.992 1.00 55.81 184 GLY A N 1
ATOM 1425 C CA . GLY A 1 184 ? 21.571 -1.978 -43.464 1.00 55.81 184 GLY A CA 1
ATOM 1426 C C . GLY A 1 184 ? 21.601 -0.569 -42.868 1.00 55.81 184 GLY A C 1
ATOM 1427 O O . GLY A 1 184 ? 21.468 -0.410 -41.662 1.00 55.81 184 GLY A O 1
ATOM 1428 N N . ASN A 1 185 ? 21.762 0.451 -43.719 1.00 52.69 185 ASN A N 1
ATOM 1429 C CA . ASN A 1 185 ? 21.741 1.885 -43.378 1.00 52.69 185 ASN A CA 1
ATOM 1430 C C . ASN A 1 185 ? 20.307 2.399 -43.119 1.00 52.69 185 ASN A C 1
ATOM 1432 O O . ASN A 1 185 ? 19.819 3.265 -43.845 1.00 52.69 185 ASN A O 1
ATOM 1436 N N . GLN A 1 186 ? 19.603 1.871 -42.119 1.00 53.84 186 GLN A N 1
ATOM 1437 C CA . GLN A 1 186 ? 18.322 2.436 -41.680 1.00 53.84 186 GLN A CA 1
ATOM 1438 C C . GLN A 1 186 ? 18.381 2.814 -40.203 1.00 53.84 186 GLN A C 1
ATOM 1440 O O . GLN A 1 186 ? 19.100 2.190 -39.427 1.00 53.84 186 GLN A O 1
ATOM 1445 N N . THR A 1 187 ? 17.653 3.874 -39.851 1.00 56.69 187 THR A N 1
ATOM 1446 C CA . THR A 1 187 ? 17.443 4.381 -38.489 1.00 56.69 187 THR A CA 1
ATOM 1447 C C . THR A 1 187 ? 16.971 3.244 -37.591 1.00 56.69 187 THR A C 1
ATOM 1449 O O . THR A 1 187 ? 15.801 2.866 -37.605 1.00 56.69 187 THR A O 1
ATOM 1452 N N . GLN A 1 188 ? 17.928 2.648 -36.890 1.00 62.53 188 GLN A N 1
ATOM 1453 C CA . GLN A 1 188 ? 17.777 1.382 -36.196 1.00 62.53 188 GLN A CA 1
ATOM 1454 C C . GLN A 1 188 ? 16.976 1.599 -34.911 1.00 62.53 188 GLN A C 1
ATOM 1456 O O . GLN A 1 188 ? 17.401 2.365 -34.048 1.00 62.53 188 GLN A O 1
ATOM 1461 N N . HIS A 1 189 ? 15.815 0.952 -34.785 1.00 76.75 189 HIS A N 1
ATOM 1462 C CA . HIS A 1 189 ? 15.076 0.939 -33.520 1.00 76.75 189 HIS A CA 1
ATOM 1463 C C . HIS A 1 189 ? 15.949 0.278 -32.441 1.00 76.75 189 HIS A C 1
ATOM 1465 O O . HIS A 1 189 ? 16.642 -0.694 -32.743 1.00 76.75 189 HIS A O 1
ATOM 1471 N N . GLU A 1 190 ? 15.933 0.761 -31.191 1.00 80.88 190 GLU A N 1
ATOM 1472 C CA . GLU A 1 190 ? 16.910 0.329 -30.170 1.00 80.88 190 GLU A CA 1
ATOM 1473 C C . GLU A 1 190 ? 16.932 -1.185 -29.919 1.00 80.88 190 GLU A C 1
ATOM 1475 O O . GLU A 1 190 ? 17.974 -1.738 -29.565 1.00 80.88 190 GLU A O 1
ATOM 1480 N N . VAL A 1 191 ? 15.797 -1.850 -30.130 1.00 87.19 191 VAL A N 1
ATOM 1481 C CA . VAL A 1 191 ? 15.607 -3.295 -29.924 1.00 87.19 191 VAL A CA 1
ATOM 1482 C C . VAL A 1 191 ? 16.067 -4.156 -31.100 1.00 87.19 191 VAL A C 1
ATOM 1484 O O . VAL A 1 191 ? 16.029 -5.382 -31.021 1.00 87.19 191 VAL A O 1
ATOM 1487 N N . GLN A 1 192 ? 16.482 -3.545 -32.211 1.00 84.12 192 GLN A N 1
ATOM 1488 C CA . GLN A 1 192 ? 16.843 -4.286 -33.409 1.00 84.12 192 GLN A CA 1
ATOM 1489 C C . GLN A 1 192 ? 18.048 -5.195 -33.140 1.00 84.12 192 GLN A C 1
ATOM 1491 O O . GLN A 1 192 ? 19.083 -4.763 -32.639 1.00 84.12 192 GLN A O 1
ATOM 1496 N N . GLY A 1 193 ? 17.895 -6.471 -33.493 1.00 84.31 193 GLY A N 1
ATOM 1497 C CA . GLY A 1 193 ? 18.887 -7.514 -33.240 1.00 84.31 193 GLY A CA 1
ATOM 1498 C C . GLY A 1 193 ? 18.700 -8.262 -31.918 1.00 84.31 193 GLY A C 1
ATOM 1499 O O . GLY A 1 193 ? 19.369 -9.269 -31.721 1.00 84.31 193 GLY A O 1
ATOM 1500 N N . HIS A 1 194 ? 17.789 -7.837 -31.041 1.00 89.69 194 HIS A N 1
ATOM 1501 C CA . HIS A 1 194 ? 17.430 -8.599 -29.844 1.00 89.69 194 HIS A CA 1
ATOM 1502 C C . HIS A 1 194 ? 16.231 -9.515 -30.102 1.00 89.69 194 HIS A C 1
ATOM 1504 O O . HIS A 1 194 ? 15.391 -9.250 -30.964 1.00 89.69 194 HIS A O 1
ATOM 1510 N N . VAL A 1 195 ? 16.155 -10.610 -29.344 1.00 90.81 195 VAL A N 1
ATOM 1511 C CA . VAL A 1 195 ? 15.021 -11.537 -29.406 1.00 90.81 195 VAL A CA 1
ATOM 1512 C C . VAL A 1 195 ? 13.856 -10.936 -28.628 1.00 90.81 195 VAL A C 1
ATOM 1514 O O . VAL A 1 195 ? 13.976 -10.698 -27.428 1.00 90.81 195 VAL A O 1
ATOM 1517 N N . LEU A 1 196 ? 12.731 -10.724 -29.308 1.00 95.00 196 LEU A N 1
ATOM 1518 C CA . LEU A 1 196 ? 11.481 -10.314 -28.678 1.00 95.00 196 LEU A CA 1
ATOM 1519 C C . LEU A 1 196 ? 10.795 -11.526 -28.047 1.00 95.00 196 LEU A C 1
ATOM 1521 O O . LEU A 1 196 ? 10.671 -12.585 -28.668 1.00 95.00 196 LEU A O 1
ATOM 1525 N N . LYS A 1 197 ? 10.379 -11.378 -26.791 1.00 96.31 197 LYS A N 1
ATOM 1526 C CA . LYS A 1 197 ? 9.645 -12.394 -26.036 1.00 96.31 197 LYS A CA 1
ATOM 1527 C C . LYS A 1 197 ? 8.245 -11.867 -25.717 1.00 96.31 197 LYS A C 1
ATOM 1529 O O . LYS A 1 197 ? 8.134 -10.704 -25.336 1.00 96.31 197 LYS A O 1
ATOM 1534 N N . PRO A 1 198 ? 7.189 -12.683 -25.837 1.00 97.00 198 PRO A N 1
ATOM 1535 C CA . PRO A 1 198 ? 5.855 -12.267 -25.421 1.00 97.00 198 PRO A CA 1
ATOM 1536 C C . PRO A 1 198 ? 5.803 -12.076 -23.899 1.00 97.00 198 PRO A C 1
ATOM 1538 O O . PRO A 1 198 ? 6.419 -12.834 -23.147 1.00 97.00 198 PRO A O 1
ATOM 1541 N N . MET A 1 199 ? 5.054 -11.076 -23.448 1.00 95.88 199 MET A N 1
ATOM 1542 C CA . MET A 1 199 ? 4.820 -10.760 -22.040 1.00 95.88 199 MET A CA 1
ATOM 1543 C C . MET A 1 199 ? 3.402 -10.201 -21.877 1.00 95.88 199 MET A C 1
ATOM 1545 O O . MET A 1 199 ? 2.878 -9.566 -22.786 1.00 95.88 199 MET A O 1
ATOM 1549 N N . VAL A 1 200 ? 2.795 -10.417 -20.710 1.00 92.88 200 VAL A N 1
ATOM 1550 C CA . VAL A 1 200 ? 1.537 -9.765 -20.321 1.00 92.88 200 VAL A CA 1
ATOM 1551 C C . VAL A 1 200 ? 1.854 -8.710 -19.262 1.00 92.88 200 VAL A C 1
ATOM 1553 O O . VAL A 1 200 ? 2.610 -8.983 -18.325 1.00 92.88 200 VAL A O 1
ATOM 1556 N N . THR A 1 201 ? 1.365 -7.483 -19.438 1.00 91.44 201 THR A N 1
ATOM 1557 C CA . THR A 1 201 ? 1.564 -6.399 -18.460 1.00 91.44 201 THR A CA 1
ATOM 1558 C C . THR A 1 201 ? 0.630 -6.557 -17.254 1.00 91.44 201 THR A C 1
ATOM 1560 O O . THR A 1 201 ? -0.299 -7.355 -17.273 1.00 91.44 201 THR A O 1
ATOM 1563 N N . ALA A 1 202 ? 0.841 -5.764 -16.197 1.00 86.06 202 ALA A N 1
ATOM 1564 C CA . ALA A 1 202 ? -0.074 -5.710 -15.045 1.00 86.06 202 ALA A CA 1
ATOM 1565 C C . ALA A 1 202 ? -1.485 -5.195 -15.403 1.00 86.06 202 ALA A C 1
ATOM 1567 O O . ALA A 1 202 ? -2.402 -5.266 -14.593 1.00 86.06 202 ALA A O 1
ATOM 1568 N N . ASP A 1 203 ? -1.624 -4.648 -16.606 1.00 84.75 203 ASP A N 1
ATOM 1569 C CA . ASP A 1 203 ? -2.835 -4.094 -17.190 1.00 84.75 203 ASP A CA 1
ATOM 1570 C C . ASP A 1 203 ? -3.516 -5.074 -18.169 1.00 84.75 203 ASP A C 1
ATOM 1572 O O . ASP A 1 203 ? -4.379 -4.655 -18.942 1.00 84.75 203 ASP A O 1
ATOM 1576 N N . ASP A 1 204 ? -3.095 -6.347 -18.159 1.00 88.38 204 ASP A N 1
ATOM 1577 C CA . ASP A 1 204 ? -3.524 -7.424 -19.060 1.00 88.38 204 ASP A CA 1
ATOM 1578 C C . ASP A 1 204 ? -3.280 -7.137 -20.556 1.00 88.38 204 ASP A C 1
ATOM 1580 O O . ASP A 1 204 ? -3.970 -7.659 -21.434 1.00 88.38 204 ASP A O 1
ATOM 1584 N N . GLU A 1 205 ? -2.266 -6.326 -20.887 1.00 93.50 205 GLU A N 1
ATOM 1585 C CA . GLU A 1 205 ? -1.868 -6.114 -22.282 1.00 93.50 205 GLU A CA 1
ATOM 1586 C C . GLU A 1 205 ? -0.862 -7.166 -22.747 1.00 93.50 205 GLU A C 1
ATOM 1588 O O . GLU A 1 205 ? 0.199 -7.337 -22.143 1.00 93.50 205 GLU A O 1
ATOM 1593 N N . GLU A 1 206 ? -1.157 -7.809 -23.876 1.00 95.56 206 GLU A N 1
ATOM 1594 C CA . GLU A 1 206 ? -0.189 -8.618 -24.615 1.00 95.56 206 GLU A CA 1
ATOM 1595 C C . GLU A 1 206 ? 0.820 -7.706 -25.324 1.00 95.56 206 GLU A C 1
ATOM 1597 O O . GLU A 1 206 ? 0.468 -6.929 -26.215 1.00 95.56 206 GLU A O 1
ATOM 1602 N N . VAL A 1 207 ? 2.084 -7.808 -24.924 1.00 96.81 207 VAL A N 1
ATOM 1603 C CA . VAL A 1 207 ? 3.199 -6.994 -25.419 1.00 96.81 207 VAL A CA 1
ATOM 1604 C C . VAL A 1 207 ? 4.406 -7.872 -25.734 1.00 96.81 207 VAL A C 1
ATOM 1606 O O . VAL A 1 207 ? 4.469 -9.046 -25.363 1.00 96.81 207 VAL A O 1
ATOM 1609 N N . GLU A 1 208 ? 5.402 -7.293 -26.392 1.00 97.25 208 GLU A N 1
ATOM 1610 C CA . GLU A 1 208 ? 6.696 -7.937 -26.604 1.00 97.25 208 GLU A CA 1
ATOM 1611 C C . GLU A 1 208 ? 7.781 -7.226 -25.799 1.00 97.25 208 GLU A C 1
ATOM 1613 O O . GLU A 1 208 ? 7.749 -6.009 -25.626 1.00 97.25 208 GLU A O 1
ATOM 1618 N N . VAL A 1 209 ? 8.760 -7.976 -25.300 1.00 97.50 209 VAL A N 1
ATOM 1619 C CA . VAL A 1 209 ? 9.875 -7.431 -24.529 1.00 97.50 209 VAL A CA 1
ATOM 1620 C C . VAL A 1 209 ? 11.216 -7.877 -25.096 1.00 97.50 209 VAL A C 1
ATOM 1622 O O . VAL A 1 209 ? 11.412 -9.047 -25.419 1.00 97.50 209 VAL A O 1
ATOM 1625 N N . ALA A 1 210 ? 12.151 -6.934 -25.195 1.00 97.12 210 ALA A N 1
ATOM 1626 C CA . ALA A 1 210 ? 13.571 -7.198 -25.395 1.00 97.12 210 ALA A CA 1
ATOM 1627 C C . ALA A 1 210 ? 14.344 -6.722 -24.165 1.00 97.12 210 ALA A C 1
ATOM 1629 O O . ALA A 1 210 ? 14.066 -5.648 -23.634 1.00 97.12 210 ALA A O 1
ATOM 1630 N N . SER A 1 211 ? 15.342 -7.486 -23.732 1.00 97.44 211 SER A N 1
ATOM 1631 C CA . SER A 1 211 ? 16.227 -7.102 -22.630 1.00 97.44 211 SER A CA 1
ATOM 1632 C C . SER A 1 211 ? 17.678 -7.472 -22.904 1.00 97.44 211 SER A C 1
ATOM 1634 O O . SER A 1 211 ? 17.960 -8.389 -23.679 1.00 97.44 211 SER A O 1
ATOM 1636 N N . TRP A 1 212 ? 18.593 -6.726 -22.292 1.00 97.62 212 TRP A N 1
ATOM 1637 C CA . TRP A 1 212 ? 20.039 -6.921 -22.362 1.00 97.62 212 TRP A CA 1
ATOM 1638 C C . TRP A 1 212 ? 20.730 -6.204 -21.199 1.00 97.62 212 TRP A C 1
ATOM 1640 O O . TRP A 1 212 ? 20.116 -5.427 -20.468 1.00 97.62 212 TRP A O 1
ATOM 1650 N N . TRP A 1 213 ? 22.027 -6.444 -21.047 1.00 97.44 213 TRP A N 1
ATOM 1651 C CA . TRP A 1 213 ? 22.878 -5.736 -20.103 1.00 97.44 213 TRP A CA 1
ATOM 1652 C C . TRP A 1 213 ? 23.786 -4.737 -20.814 1.00 97.44 213 TRP A C 1
ATOM 1654 O O . TRP A 1 213 ? 24.348 -5.045 -21.862 1.00 97.44 213 TRP A O 1
ATOM 1664 N N . GLU A 1 214 ? 23.942 -3.550 -20.240 1.00 95.81 214 GLU A N 1
ATOM 1665 C CA . GLU A 1 214 ? 24.871 -2.507 -20.679 1.00 95.81 214 GLU A CA 1
ATOM 1666 C C . GLU A 1 214 ? 25.957 -2.283 -19.614 1.00 95.81 214 GLU A C 1
ATOM 1668 O O . GLU A 1 214 ? 25.949 -2.902 -18.547 1.00 95.81 214 GLU A O 1
ATOM 1673 N N . GLU A 1 215 ? 26.926 -1.420 -19.927 1.00 95.12 215 GLU A N 1
ATOM 1674 C CA . GLU A 1 215 ? 27.976 -0.992 -18.989 1.00 95.12 215 GLU A CA 1
ATOM 1675 C C . GLU A 1 215 ? 28.791 -2.152 -18.383 1.00 95.12 215 GLU A C 1
ATOM 1677 O O . GLU A 1 215 ? 29.154 -2.153 -17.212 1.00 95.12 215 GLU A O 1
ATOM 1682 N N . ASN A 1 216 ? 29.136 -3.140 -19.216 1.00 95.31 216 ASN A N 1
ATOM 1683 C CA . ASN A 1 216 ? 29.836 -4.363 -18.804 1.00 95.31 216 ASN A CA 1
ATOM 1684 C C . ASN A 1 216 ? 29.035 -5.216 -17.810 1.00 95.31 216 ASN A C 1
ATOM 1686 O O . ASN A 1 216 ? 29.611 -5.802 -16.895 1.00 95.31 216 ASN A O 1
ATOM 1690 N N . GLY A 1 217 ? 27.713 -5.280 -17.974 1.00 95.75 217 GLY A N 1
ATOM 1691 C CA . GLY A 1 217 ? 26.884 -6.164 -17.164 1.00 95.75 217 GLY A CA 1
ATOM 1692 C C . GLY A 1 217 ? 26.344 -5.526 -15.886 1.00 95.75 217 GLY A C 1
ATOM 1693 O O . GLY A 1 217 ? 25.846 -6.255 -15.031 1.00 95.75 217 GLY A O 1
ATOM 1694 N N . THR A 1 218 ? 26.467 -4.207 -15.708 1.00 97.31 218 THR A N 1
ATOM 1695 C CA . THR A 1 218 ? 26.053 -3.522 -14.470 1.00 97.31 218 THR A CA 1
ATOM 1696 C C . THR A 1 218 ? 24.673 -2.881 -14.549 1.00 97.31 218 THR A C 1
ATOM 1698 O O . THR A 1 218 ? 24.020 -2.721 -13.517 1.00 97.31 218 THR A O 1
ATOM 1701 N N . VAL A 1 219 ? 24.207 -2.555 -15.757 1.00 97.88 219 VAL A N 1
ATOM 1702 C CA . VAL A 1 219 ? 22.900 -1.933 -15.991 1.00 97.88 219 VAL A CA 1
ATOM 1703 C C . VAL A 1 219 ? 22.034 -2.880 -16.805 1.00 97.88 219 VAL A C 1
ATOM 1705 O O . VAL A 1 219 ? 22.353 -3.196 -17.949 1.00 97.88 219 VAL A O 1
ATOM 1708 N N . HIS A 1 220 ? 20.916 -3.322 -16.236 1.00 98.31 220 HIS A N 1
ATOM 1709 C CA . HIS A 1 220 ? 19.920 -4.090 -16.973 1.00 98.31 220 HIS A CA 1
ATOM 1710 C C . HIS A 1 220 ? 19.011 -3.132 -17.739 1.00 98.31 220 HIS A C 1
ATOM 1712 O O . HIS A 1 220 ? 18.346 -2.288 -17.134 1.00 98.31 220 HIS A O 1
ATOM 1718 N N . LYS A 1 221 ? 18.920 -3.293 -19.057 1.00 97.69 221 LYS A N 1
ATOM 1719 C CA . LYS A 1 221 ? 18.037 -2.513 -19.923 1.00 97.69 221 LYS A CA 1
ATOM 1720 C C . LYS A 1 221 ? 16.957 -3.409 -20.519 1.00 97.69 221 LYS A C 1
ATOM 1722 O O . LYS A 1 221 ? 17.200 -4.558 -20.877 1.00 97.69 221 LYS A O 1
ATOM 1727 N N . SER A 1 222 ? 15.742 -2.885 -20.613 1.00 97.69 222 SER A N 1
ATOM 1728 C CA . SER A 1 222 ? 14.624 -3.574 -21.253 1.00 97.69 222 SER A CA 1
ATOM 1729 C C . SER A 1 222 ? 13.707 -2.609 -21.978 1.00 97.69 222 SER A C 1
ATOM 1731 O O . SER A 1 222 ? 13.540 -1.468 -21.557 1.00 97.69 222 SER A O 1
ATOM 1733 N N . TRP A 1 223 ? 13.105 -3.092 -23.051 1.00 97.62 223 TRP A N 1
ATOM 1734 C CA . TRP A 1 223 ? 12.147 -2.379 -23.875 1.00 97.62 223 TRP A CA 1
ATOM 1735 C C . TRP A 1 223 ? 10.883 -3.207 -23.996 1.00 97.62 223 TRP A C 1
ATOM 1737 O O . TRP A 1 223 ? 10.946 -4.345 -24.454 1.00 97.62 223 TRP A O 1
ATOM 1747 N N . VAL A 1 224 ? 9.756 -2.629 -23.599 1.00 97.25 224 VAL A N 1
ATOM 1748 C CA . VAL A 1 224 ? 8.423 -3.205 -23.770 1.00 97.25 224 VAL A CA 1
ATOM 1749 C C . VAL A 1 224 ? 7.765 -2.505 -24.949 1.00 97.25 224 VAL A C 1
ATOM 1751 O O . VAL A 1 224 ? 7.644 -1.283 -24.945 1.00 97.25 224 VAL A O 1
ATOM 1754 N N . ILE A 1 225 ? 7.372 -3.274 -25.954 1.00 96.50 225 ILE A N 1
ATOM 1755 C CA . ILE A 1 225 ? 6.912 -2.792 -27.252 1.00 96.50 225 ILE A CA 1
ATOM 1756 C C . ILE A 1 225 ? 5.474 -3.233 -27.471 1.00 96.50 225 ILE A C 1
ATOM 1758 O O . ILE A 1 225 ? 5.089 -4.349 -27.118 1.00 96.50 225 ILE A O 1
ATOM 1762 N N . GLY A 1 226 ? 4.699 -2.374 -28.127 1.00 93.00 226 GLY A N 1
ATOM 1763 C CA . GLY A 1 226 ? 3.376 -2.757 -28.624 1.00 93.00 226 GLY A CA 1
ATOM 1764 C C . GLY A 1 226 ? 2.245 -2.552 -27.621 1.00 93.00 226 GLY A C 1
ATOM 1765 O O . GLY A 1 226 ? 1.134 -3.008 -27.883 1.00 93.00 226 GLY A O 1
ATOM 1766 N N . GLY A 1 227 ? 2.497 -1.815 -26.535 1.00 93.94 227 GLY A N 1
ATOM 1767 C CA . GLY A 1 227 ? 1.441 -1.348 -25.640 1.00 93.94 227 GLY A CA 1
ATOM 1768 C C . GLY A 1 227 ? 0.420 -0.493 -26.397 1.00 93.94 227 GLY A C 1
ATOM 1769 O O . GLY A 1 227 ? 0.783 0.299 -27.278 1.00 93.94 227 GLY A O 1
ATOM 1770 N N . LYS A 1 228 ? -0.861 -0.679 -26.074 1.00 94.12 228 LYS A N 1
ATOM 1771 C CA . LYS A 1 228 ? -2.005 0.043 -26.652 1.00 94.12 228 LYS A CA 1
ATOM 1772 C C . LYS A 1 228 ? -2.543 1.096 -25.687 1.00 94.12 228 LYS A C 1
ATOM 1774 O O . LYS A 1 228 ? -3.071 2.114 -26.138 1.00 94.12 228 LYS A O 1
ATOM 1779 N N . LYS A 1 229 ? -2.389 0.885 -24.378 1.00 90.06 229 LYS A N 1
ATOM 1780 C CA . LYS A 1 229 ? -2.759 1.855 -23.347 1.00 90.06 229 LYS A CA 1
ATOM 1781 C C . LYS A 1 229 ? -1.984 3.157 -23.489 1.00 90.06 229 LYS A C 1
ATOM 1783 O O . LYS A 1 229 ? -0.954 3.249 -24.159 1.00 90.06 229 LYS A O 1
ATOM 1788 N N . TYR A 1 230 ? -2.535 4.198 -22.868 1.00 89.62 230 TYR A N 1
ATOM 1789 C CA . TYR A 1 230 ? -1.990 5.555 -22.900 1.00 89.62 230 TYR A CA 1
ATOM 1790 C C . TYR A 1 230 ? -1.833 6.110 -24.322 1.00 89.62 230 TYR A C 1
ATOM 1792 O O . TYR A 1 230 ? -0.912 6.880 -24.567 1.00 89.62 230 TYR A O 1
ATOM 1800 N N . GLY A 1 231 ? -2.703 5.736 -25.265 1.00 90.38 231 GLY A N 1
ATOM 1801 C CA . GLY A 1 231 ? -2.608 6.163 -26.671 1.00 90.38 231 GLY A CA 1
ATOM 1802 C C . GLY A 1 231 ? -1.530 5.433 -27.482 1.00 90.38 231 GLY A C 1
ATOM 1803 O O . GLY A 1 231 ? -1.219 5.844 -28.598 1.00 90.38 231 GLY A O 1
ATOM 1804 N N . GLY A 1 232 ? -0.971 4.351 -26.937 1.00 93.44 232 GLY A N 1
ATOM 1805 C CA . GLY A 1 232 ? 0.060 3.542 -27.566 1.00 93.44 232 GLY A CA 1
ATOM 1806 C C . GLY A 1 232 ? 1.467 4.128 -27.444 1.00 93.44 232 GLY A C 1
ATOM 1807 O O . GLY A 1 232 ? 1.688 5.341 -27.420 1.00 93.44 232 GLY A O 1
ATOM 1808 N N . GLY A 1 233 ? 2.452 3.242 -27.383 1.00 94.88 233 GLY A N 1
ATOM 1809 C CA . GLY A 1 233 ? 3.846 3.620 -27.188 1.00 94.88 233 GLY A CA 1
ATOM 1810 C C . GLY A 1 233 ? 4.682 2.454 -26.698 1.00 94.88 233 GLY A C 1
ATOM 1811 O O . GLY A 1 233 ? 4.169 1.351 -26.493 1.00 94.88 233 GLY A O 1
ATOM 1812 N N . ASP A 1 234 ? 5.962 2.731 -26.502 1.00 96.69 234 ASP A N 1
ATOM 1813 C CA . ASP A 1 234 ? 6.929 1.757 -26.015 1.00 96.69 234 ASP A CA 1
ATOM 1814 C C . ASP A 1 234 ? 7.536 2.249 -24.695 1.00 96.69 234 ASP A C 1
ATOM 1816 O O . ASP A 1 234 ? 7.666 3.454 -24.458 1.00 96.69 234 ASP A O 1
ATOM 1820 N N . PHE A 1 235 ? 7.907 1.321 -23.816 1.00 97.19 235 PHE A N 1
ATOM 1821 C CA . PHE A 1 235 ? 8.515 1.634 -22.524 1.00 97.19 235 PHE A CA 1
ATOM 1822 C C . PHE A 1 235 ? 9.958 1.157 -22.482 1.00 97.19 235 PHE A C 1
ATOM 1824 O O . PHE A 1 235 ? 10.229 -0.041 -22.543 1.00 97.19 235 PHE A O 1
ATOM 1831 N N . GLU A 1 236 ? 10.877 2.090 -22.287 1.00 97.56 236 GLU A N 1
ATOM 1832 C CA . GLU A 1 236 ? 12.267 1.810 -21.960 1.00 97.56 236 GLU A CA 1
ATOM 1833 C C . GLU A 1 236 ? 12.421 1.769 -20.441 1.00 97.56 236 GLU A C 1
ATOM 1835 O O . GLU A 1 236 ? 11.974 2.674 -19.739 1.00 97.56 236 GLU A O 1
ATOM 1840 N N . ASN A 1 237 ? 13.070 0.729 -19.925 1.00 98.06 237 ASN A N 1
ATOM 1841 C CA . ASN A 1 237 ? 13.361 0.595 -18.506 1.00 98.06 237 ASN A CA 1
ATOM 1842 C C . ASN A 1 237 ? 14.840 0.276 -18.289 1.00 98.06 237 ASN A C 1
ATOM 1844 O O . ASN A 1 237 ? 15.381 -0.618 -18.945 1.00 98.06 237 ASN A O 1
ATOM 1848 N N . LYS A 1 238 ? 15.467 0.957 -17.329 1.00 98.25 238 LYS A N 1
ATOM 1849 C CA . LYS A 1 238 ? 16.844 0.701 -16.882 1.00 98.25 238 LYS A CA 1
ATOM 1850 C C . LYS A 1 238 ? 16.854 0.374 -15.403 1.00 98.25 238 LYS A C 1
ATOM 1852 O O . LYS A 1 238 ? 16.155 1.029 -14.641 1.00 98.25 238 LYS A O 1
ATOM 1857 N N . ARG A 1 239 ? 17.635 -0.623 -14.999 1.00 98.56 239 ARG A N 1
ATOM 1858 C CA . ARG A 1 239 ? 17.753 -1.072 -13.608 1.00 98.56 239 ARG A CA 1
ATOM 1859 C C . ARG A 1 239 ? 19.215 -1.230 -13.229 1.00 98.56 239 ARG A C 1
ATOM 1861 O O . ARG A 1 239 ? 19.957 -1.906 -13.938 1.00 98.56 239 ARG A O 1
ATOM 1868 N N . TYR A 1 240 ? 19.616 -0.619 -12.123 1.00 98.44 240 TYR A N 1
ATOM 1869 C CA . TYR A 1 240 ? 20.986 -0.677 -11.621 1.00 98.44 240 TYR A CA 1
ATOM 1870 C C . TYR A 1 240 ? 21.033 -0.409 -10.118 1.00 98.44 240 TYR A C 1
ATOM 1872 O O . TYR A 1 240 ? 20.079 0.101 -9.528 1.00 98.44 240 TYR A O 1
ATOM 1880 N N . LEU A 1 241 ? 22.147 -0.777 -9.491 1.00 98.12 241 LEU A N 1
ATOM 1881 C CA . LEU A 1 241 ? 22.364 -0.568 -8.065 1.00 98.12 241 LEU A CA 1
ATOM 1882 C C . LEU A 1 241 ? 23.139 0.719 -7.810 1.00 98.12 241 LEU A C 1
ATOM 1884 O O . LEU A 1 241 ? 24.085 1.052 -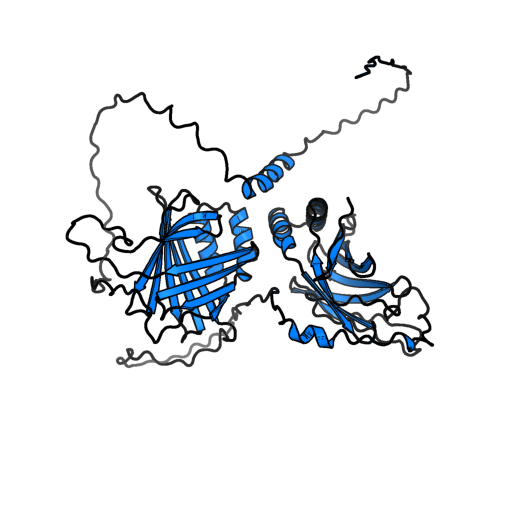8.521 1.00 98.12 241 LEU A O 1
ATOM 1888 N N . THR A 1 242 ? 22.762 1.407 -6.742 1.00 97.19 242 THR A N 1
ATOM 1889 C CA . THR A 1 242 ? 23.483 2.548 -6.174 1.00 97.19 242 THR A CA 1
ATOM 1890 C C . THR A 1 242 ? 23.670 2.333 -4.675 1.00 97.19 242 THR A C 1
ATOM 1892 O O . THR A 1 242 ? 23.183 1.343 -4.122 1.00 97.19 242 THR A O 1
ATOM 1895 N N . ASP A 1 243 ? 24.420 3.227 -4.026 1.00 94.56 243 ASP A N 1
ATOM 1896 C CA . ASP A 1 243 ? 24.662 3.184 -2.578 1.00 94.56 243 ASP A CA 1
ATOM 1897 C C . ASP A 1 243 ? 25.169 1.810 -2.099 1.00 94.56 243 ASP A C 1
ATOM 1899 O O . ASP A 1 243 ? 24.572 1.142 -1.260 1.00 94.56 243 ASP A O 1
ATOM 1903 N N . ASN A 1 244 ? 26.246 1.332 -2.733 1.00 94.75 244 ASN A N 1
ATOM 1904 C CA . ASN A 1 244 ? 26.873 0.037 -2.444 1.00 94.75 244 ASN A CA 1
ATOM 1905 C C . ASN A 1 244 ? 25.926 -1.179 -2.533 1.00 94.75 244 ASN A C 1
ATOM 1907 O O . ASN A 1 244 ? 26.178 -2.201 -1.901 1.00 94.75 244 ASN A O 1
ATOM 1911 N N . GLY A 1 245 ? 24.852 -1.090 -3.325 1.00 95.62 245 GLY A N 1
ATOM 1912 C CA . GLY A 1 245 ? 23.881 -2.176 -3.480 1.00 95.62 245 GLY A CA 1
ATOM 1913 C C . GLY A 1 245 ? 22.652 -2.068 -2.581 1.00 95.62 245 GLY A C 1
ATOM 1914 O O . GLY A 1 245 ? 21.778 -2.930 -2.665 1.00 95.62 245 GLY A O 1
ATOM 1915 N N . ASN A 1 246 ? 22.553 -1.020 -1.759 1.00 96.75 246 ASN A N 1
ATOM 1916 C CA . ASN A 1 246 ? 21.405 -0.802 -0.880 1.00 96.75 246 ASN A CA 1
ATOM 1917 C C . ASN A 1 246 ? 20.204 -0.192 -1.604 1.00 96.75 246 ASN A C 1
ATOM 1919 O O . ASN A 1 246 ? 19.080 -0.316 -1.118 1.00 96.75 246 ASN A O 1
ATOM 1923 N N . ILE A 1 247 ? 20.423 0.466 -2.747 1.00 97.69 247 ILE A N 1
ATOM 1924 C CA . ILE A 1 247 ? 19.356 1.122 -3.503 1.00 97.69 247 ILE A CA 1
ATOM 1925 C C . ILE A 1 247 ? 19.291 0.562 -4.919 1.00 97.69 247 ILE A C 1
ATOM 1927 O O . ILE A 1 247 ? 20.212 0.757 -5.716 1.00 97.69 247 ILE A O 1
ATOM 1931 N N . LEU A 1 248 ? 18.164 -0.062 -5.252 1.00 98.38 248 LEU A N 1
ATOM 1932 C CA . LEU A 1 248 ? 17.800 -0.396 -6.623 1.00 98.38 248 LEU A CA 1
ATOM 1933 C C . LEU A 1 248 ? 17.167 0.831 -7.278 1.00 98.38 248 LEU A C 1
ATOM 1935 O O . LEU A 1 248 ? 16.134 1.328 -6.830 1.00 98.38 248 LEU A O 1
ATOM 1939 N N . VAL A 1 249 ? 17.779 1.318 -8.352 1.00 98.44 249 VAL A N 1
ATOM 1940 C CA . VAL A 1 249 ? 17.220 2.385 -9.182 1.00 98.44 249 VAL A CA 1
ATOM 1941 C C . VAL A 1 249 ? 16.582 1.754 -10.407 1.00 98.44 249 VAL A C 1
ATOM 1943 O O . VAL A 1 249 ? 17.229 0.978 -11.108 1.00 98.44 249 VAL A O 1
ATOM 1946 N N . CYS A 1 250 ? 15.320 2.088 -10.669 1.00 98.31 250 CYS A N 1
ATOM 1947 C CA . CYS A 1 250 ? 14.631 1.761 -11.907 1.00 98.31 250 CYS A CA 1
ATOM 1948 C C . CYS A 1 250 ? 14.226 3.060 -12.605 1.00 98.31 250 CYS A C 1
ATOM 1950 O O . CYS A 1 250 ? 13.402 3.811 -12.099 1.00 98.31 250 CYS A O 1
ATOM 1952 N N . GLU A 1 251 ? 14.766 3.332 -13.782 1.00 98.31 251 GLU A N 1
ATOM 1953 C CA . GLU A 1 251 ? 14.316 4.436 -14.629 1.00 98.31 251 GLU A CA 1
ATOM 1954 C C . GLU A 1 251 ? 13.317 3.893 -15.640 1.00 98.31 251 GLU A C 1
ATOM 1956 O O . GLU A 1 251 ? 13.562 2.843 -16.231 1.00 98.31 251 GLU A O 1
ATOM 1961 N N . SER A 1 252 ? 12.202 4.590 -15.839 1.00 97.94 252 SER A N 1
ATOM 1962 C CA . SER A 1 252 ? 11.204 4.238 -16.846 1.00 97.94 252 SER A CA 1
ATOM 1963 C C . SER A 1 252 ? 10.923 5.439 -17.735 1.00 97.94 252 SER A C 1
ATOM 1965 O O . SER A 1 252 ? 10.671 6.538 -17.236 1.00 97.94 252 SER A O 1
ATOM 1967 N N . ILE A 1 253 ? 10.978 5.233 -19.048 1.00 98.25 253 ILE A N 1
ATOM 1968 C CA . ILE A 1 253 ? 10.713 6.246 -20.066 1.00 98.25 253 ILE A CA 1
ATOM 1969 C C . ILE A 1 253 ? 9.643 5.702 -21.007 1.00 98.25 253 ILE A C 1
ATOM 1971 O O . ILE A 1 253 ? 9.819 4.652 -21.621 1.00 98.25 253 ILE A O 1
ATOM 1975 N N . PHE A 1 254 ? 8.543 6.433 -21.136 1.00 97.81 254 PHE A N 1
ATOM 1976 C CA . PHE A 1 254 ? 7.507 6.175 -22.124 1.00 97.81 254 PHE A CA 1
ATOM 1977 C C . PHE A 1 254 ? 7.788 6.973 -23.396 1.00 97.81 254 PHE A C 1
ATOM 1979 O O . PHE A 1 254 ? 7.923 8.203 -23.360 1.00 97.81 254 PHE A O 1
ATOM 1986 N N . HIS A 1 255 ? 7.848 6.261 -24.516 1.00 97.00 255 HIS A N 1
ATOM 1987 C CA . HIS A 1 255 ? 8.021 6.802 -25.857 1.00 97.00 255 HIS A CA 1
ATOM 1988 C C . HIS A 1 255 ? 6.667 6.716 -26.585 1.00 97.00 255 HIS A C 1
ATOM 1990 O O . HIS A 1 255 ? 6.320 5.642 -27.086 1.00 97.00 255 HIS A O 1
ATOM 1996 N N . PRO A 1 256 ? 5.867 7.801 -26.610 1.00 96.38 256 PRO A N 1
ATOM 1997 C CA . PRO A 1 256 ? 4.563 7.788 -27.268 1.00 96.38 256 PRO A CA 1
ATOM 1998 C C . PRO A 1 256 ? 4.711 7.596 -28.782 1.00 96.38 256 PRO A C 1
ATOM 2000 O O . PRO A 1 256 ? 5.651 8.110 -29.388 1.00 96.38 256 PRO A O 1
ATOM 2003 N N . LYS A 1 257 ? 3.756 6.889 -29.400 1.00 93.69 257 LYS A N 1
ATOM 2004 C CA . LYS A 1 257 ? 3.678 6.768 -30.871 1.00 93.69 257 LYS A CA 1
ATOM 2005 C C . LYS A 1 257 ? 3.064 7.995 -31.543 1.00 93.69 257 LYS A C 1
ATOM 2007 O O . LYS A 1 257 ? 3.321 8.240 -32.717 1.00 93.69 257 LYS A O 1
ATOM 2012 N N . GLU A 1 258 ? 2.233 8.731 -30.814 1.00 93.44 258 GLU A N 1
ATOM 2013 C CA . GLU A 1 258 ? 1.539 9.917 -31.308 1.00 93.44 258 GLU A CA 1
ATOM 2014 C C . GLU A 1 258 ? 2.519 11.075 -31.552 1.00 93.44 258 GLU A C 1
ATOM 2016 O O . GLU A 1 258 ? 3.275 11.471 -30.659 1.00 93.44 258 GLU A O 1
ATOM 2021 N N . GLU A 1 259 ? 2.496 11.635 -32.763 1.00 94.06 259 GLU A N 1
ATOM 2022 C CA . GLU A 1 259 ? 3.320 12.793 -33.105 1.00 94.06 259 GLU A CA 1
ATOM 2023 C C . GLU A 1 259 ? 2.946 14.008 -32.245 1.00 94.06 259 GLU A C 1
ATOM 2025 O O . GLU A 1 259 ? 1.777 14.336 -32.057 1.00 94.06 259 GLU A O 1
ATOM 2030 N N . GLY A 1 260 ? 3.959 14.701 -31.723 1.00 92.94 260 GLY A N 1
ATOM 2031 C CA . GLY A 1 260 ? 3.776 15.895 -30.893 1.00 92.94 260 GLY A CA 1
ATOM 2032 C C . GLY A 1 260 ? 3.551 15.617 -29.406 1.00 92.94 260 GLY A C 1
ATOM 2033 O O . GLY A 1 260 ? 3.585 16.557 -28.611 1.00 92.94 260 GLY A O 1
ATOM 2034 N N . ARG A 1 261 ? 3.393 14.354 -28.996 1.00 95.06 261 ARG A N 1
ATOM 2035 C CA . ARG A 1 261 ? 3.313 14.004 -27.578 1.00 95.06 261 ARG A CA 1
ATOM 2036 C C . ARG A 1 261 ? 4.703 13.892 -26.951 1.00 95.06 261 ARG A C 1
ATOM 2038 O O . ARG A 1 261 ? 5.599 13.237 -27.476 1.00 95.06 261 ARG A O 1
ATOM 2045 N N . GLU A 1 262 ? 4.883 14.533 -25.800 1.00 96.31 262 GLU A N 1
ATOM 2046 C CA . GLU A 1 262 ? 6.154 14.510 -25.073 1.00 96.31 262 GLU A CA 1
ATOM 2047 C C . GLU A 1 262 ? 6.422 13.153 -24.410 1.00 96.31 262 GLU A C 1
ATOM 2049 O O . GLU A 1 262 ? 5.507 12.474 -23.937 1.00 96.31 262 GLU A O 1
ATOM 2054 N N . LYS A 1 263 ? 7.707 12.792 -24.297 1.00 97.25 263 LYS A N 1
ATOM 2055 C CA . LYS A 1 263 ? 8.134 11.635 -23.502 1.00 97.25 263 LYS A CA 1
ATOM 2056 C C . LYS A 1 263 ? 7.807 11.852 -22.024 1.00 97.25 263 LYS A C 1
ATOM 2058 O O . LYS A 1 263 ? 7.983 12.951 -21.481 1.00 97.25 263 LYS A O 1
ATOM 2063 N N . ALA A 1 264 ? 7.393 10.781 -21.359 1.00 97.69 264 ALA A N 1
ATOM 2064 C CA . ALA A 1 264 ? 7.194 10.763 -19.915 1.00 97.69 264 ALA A CA 1
ATOM 2065 C C . ALA A 1 264 ? 8.314 9.951 -19.262 1.00 97.69 264 ALA A C 1
ATOM 2067 O O . ALA A 1 264 ? 8.611 8.852 -19.721 1.00 97.69 264 ALA A O 1
ATOM 2068 N N . GLN A 1 265 ? 8.925 10.469 -18.197 1.00 98.12 265 GLN A N 1
ATOM 2069 C CA . GLN A 1 265 ? 9.983 9.775 -17.463 1.00 98.12 265 GLN A CA 1
ATOM 2070 C C . GLN A 1 265 ? 9.716 9.790 -15.959 1.00 98.12 265 GLN A C 1
ATOM 2072 O O . GLN A 1 265 ? 9.251 10.793 -15.420 1.00 98.12 265 GLN A O 1
ATOM 2077 N N . VAL A 1 266 ? 10.061 8.693 -15.289 1.00 98.25 266 VAL A N 1
ATOM 2078 C CA . VAL A 1 266 ? 10.054 8.568 -13.829 1.00 98.25 266 VAL A CA 1
ATOM 2079 C C . VAL A 1 266 ? 11.249 7.734 -13.366 1.00 98.25 266 VAL A C 1
ATOM 2081 O O . VAL A 1 266 ? 11.666 6.797 -14.053 1.00 98.25 266 VAL A O 1
ATOM 2084 N N . THR A 1 267 ? 11.794 8.069 -12.197 1.00 98.38 267 THR A N 1
ATOM 2085 C CA . THR A 1 267 ? 12.874 7.322 -11.552 1.00 98.38 267 THR A CA 1
ATOM 2086 C C . THR A 1 267 ? 12.372 6.758 -10.232 1.00 98.38 267 THR A C 1
ATOM 2088 O O . THR A 1 267 ? 12.097 7.482 -9.280 1.00 98.38 267 THR A O 1
ATOM 2091 N N . TRP A 1 268 ? 12.283 5.441 -10.169 1.00 98.19 268 TRP A N 1
ATOM 2092 C CA . TRP A 1 268 ? 11.922 4.692 -8.980 1.00 98.19 268 TRP A CA 1
ATOM 2093 C C . TRP A 1 268 ? 13.190 4.352 -8.207 1.00 98.19 268 TRP A C 1
ATOM 2095 O O . TRP A 1 268 ? 14.152 3.833 -8.776 1.00 98.19 268 TRP A O 1
ATOM 2105 N N . ARG A 1 269 ? 13.201 4.631 -6.906 1.00 98.00 269 ARG A N 1
ATOM 2106 C CA . ARG A 1 269 ? 14.304 4.263 -6.016 1.00 98.00 269 ARG A CA 1
ATOM 2107 C C . ARG A 1 269 ? 13.753 3.351 -4.944 1.00 98.00 269 ARG A C 1
ATOM 2109 O O . ARG A 1 269 ? 12.842 3.748 -4.226 1.00 98.00 269 ARG A O 1
ATOM 2116 N N . PHE A 1 270 ? 14.307 2.157 -4.827 1.00 97.75 270 PHE A N 1
ATOM 2117 C CA . PHE A 1 270 ? 13.880 1.204 -3.823 1.00 97.75 270 PHE A CA 1
ATOM 2118 C C . PHE A 1 270 ? 15.016 0.890 -2.859 1.00 97.75 270 PHE A C 1
ATOM 2120 O O . PHE A 1 270 ? 16.138 0.627 -3.282 1.00 97.75 270 PHE A O 1
ATOM 2127 N N . LEU A 1 271 ? 14.708 0.905 -1.569 1.00 97.19 271 LEU A N 1
ATOM 2128 C CA . LEU A 1 271 ? 15.599 0.518 -0.488 1.00 97.19 271 LEU A CA 1
ATOM 2129 C C . LEU A 1 271 ? 15.548 -0.997 -0.296 1.00 97.19 271 LEU A C 1
ATOM 2131 O O . LEU A 1 271 ? 14.462 -1.571 -0.230 1.00 97.19 271 LEU A O 1
ATOM 2135 N N . LYS A 1 272 ? 16.710 -1.638 -0.184 1.00 96.88 272 LYS A N 1
ATOM 2136 C CA . LYS A 1 272 ? 16.799 -3.064 0.130 1.00 96.88 272 LYS A CA 1
ATOM 2137 C C . LYS A 1 272 ? 16.261 -3.335 1.535 1.00 96.88 272 LYS A C 1
ATOM 2139 O O . LYS A 1 272 ? 16.590 -2.612 2.473 1.00 96.88 272 LYS A O 1
ATOM 2144 N N . GLU A 1 273 ? 15.465 -4.385 1.692 1.00 92.69 273 GLU A N 1
ATOM 2145 C CA . GLU A 1 273 ? 14.980 -4.810 3.006 1.00 92.69 273 GLU A CA 1
ATOM 2146 C C . GLU A 1 273 ? 16.158 -5.063 3.967 1.00 92.69 273 GLU A C 1
ATOM 2148 O O . GLU A 1 273 ? 17.143 -5.714 3.611 1.00 92.69 273 GLU A O 1
ATOM 2153 N N . GLY A 1 274 ? 16.081 -4.492 5.173 1.00 88.12 274 GLY A N 1
ATOM 2154 C CA . GLY A 1 274 ? 17.150 -4.533 6.178 1.00 88.12 274 GLY A CA 1
ATOM 2155 C C . GLY A 1 274 ? 18.242 -3.462 6.032 1.00 88.12 274 GLY A C 1
ATOM 2156 O O . GLY A 1 274 ? 19.066 -3.329 6.937 1.00 88.12 274 GLY A O 1
ATOM 2157 N N . ALA A 1 275 ? 18.258 -2.672 4.952 1.00 87.75 275 ALA A N 1
ATOM 2158 C CA . ALA A 1 275 ? 19.139 -1.509 4.839 1.00 87.75 275 ALA A CA 1
ATOM 2159 C C . ALA A 1 275 ? 18.528 -0.284 5.544 1.00 87.75 275 ALA A C 1
ATOM 2161 O O . ALA A 1 275 ? 17.324 -0.049 5.471 1.00 87.75 275 ALA A O 1
ATOM 2162 N N . MET A 1 276 ? 19.359 0.527 6.205 1.00 78.56 276 MET A N 1
ATOM 2163 C CA . MET A 1 276 ? 18.930 1.803 6.788 1.00 78.56 276 MET A CA 1
ATOM 2164 C C . MET A 1 276 ? 19.204 2.948 5.810 1.00 78.56 276 MET A C 1
ATOM 2166 O O . MET A 1 276 ? 20.338 3.154 5.385 1.00 78.56 276 MET A O 1
ATOM 2170 N N . TYR A 1 277 ? 18.167 3.711 5.467 1.00 65.19 277 TYR A N 1
ATOM 2171 C CA . TYR A 1 277 ? 18.288 4.918 4.651 1.00 65.19 277 TYR A CA 1
ATOM 2172 C C . TYR A 1 277 ? 18.545 6.128 5.558 1.00 65.19 277 TYR A C 1
ATOM 2174 O O . TYR A 1 277 ? 17.705 6.453 6.394 1.00 65.19 277 TYR A O 1
ATOM 2182 N N . GLY A 1 278 ? 19.679 6.815 5.390 1.00 61.62 278 GLY A N 1
ATOM 2183 C CA . GLY A 1 278 ? 19.912 8.115 6.035 1.00 61.62 278 GLY A CA 1
ATOM 2184 C C . GLY A 1 278 ? 20.926 8.169 7.182 1.00 61.62 278 GLY A C 1
ATOM 2185 O O . GLY A 1 278 ? 21.000 9.204 7.843 1.00 61.62 278 GLY A O 1
ATOM 2186 N N . GLU A 1 279 ? 21.754 7.144 7.398 1.00 44.47 279 GLU A N 1
ATOM 2187 C CA . GLU A 1 279 ? 23.061 7.408 8.012 1.00 44.47 279 GLU A CA 1
ATOM 2188 C C . GLU A 1 279 ? 23.957 7.999 6.923 1.00 44.47 279 GLU A C 1
ATOM 2190 O O . GLU A 1 279 ? 24.117 7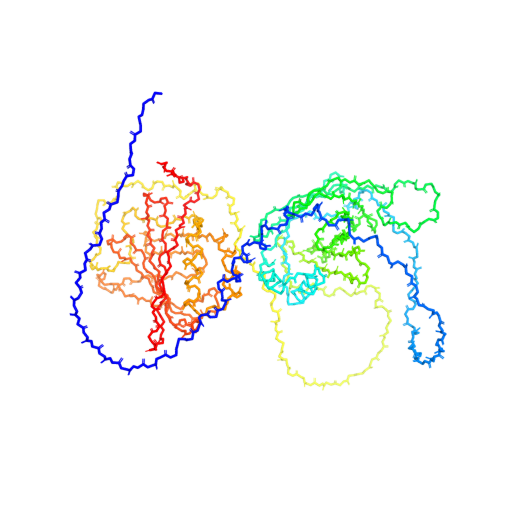.391 5.866 1.00 44.47 279 GLU A O 1
ATOM 2195 N N . GLU A 1 280 ? 24.477 9.212 7.131 1.00 43.38 280 GLU A N 1
ATOM 2196 C CA . GLU A 1 280 ? 25.482 9.813 6.252 1.00 43.38 280 GLU A CA 1
ATOM 2197 C C . GLU A 1 280 ? 26.586 8.782 6.000 1.00 43.38 280 GLU A C 1
ATOM 2199 O O . GLU A 1 280 ? 27.428 8.533 6.866 1.00 43.38 280 GLU A O 1
ATOM 2204 N N . ALA A 1 281 ? 26.573 8.159 4.818 1.00 38.88 281 ALA A N 1
ATOM 2205 C CA . ALA A 1 281 ? 27.679 7.343 4.366 1.00 38.88 281 ALA A CA 1
ATOM 2206 C C . ALA A 1 281 ? 28.926 8.215 4.500 1.00 38.88 281 ALA A C 1
ATOM 2208 O O . ALA A 1 281 ? 28.980 9.310 3.929 1.00 38.88 281 ALA A O 1
ATOM 2209 N N . ALA A 1 282 ? 29.872 7.763 5.328 1.00 35.94 282 ALA A N 1
ATOM 2210 C CA . ALA A 1 282 ? 31.127 8.444 5.586 1.00 35.94 282 ALA A CA 1
ATOM 2211 C C . ALA A 1 282 ? 31.643 9.065 4.285 1.00 35.94 282 ALA A C 1
ATOM 2213 O O . ALA A 1 282 ? 31.789 8.370 3.281 1.00 35.94 282 ALA A O 1
ATOM 2214 N N . HIS A 1 283 ? 31.846 10.381 4.302 1.00 31.78 283 HIS A N 1
ATOM 2215 C CA . HIS A 1 283 ? 32.319 11.164 3.171 1.00 31.78 283 HIS A CA 1
ATOM 2216 C C . HIS A 1 283 ? 33.655 10.590 2.674 1.00 31.78 283 HIS A C 1
ATOM 2218 O O . HIS A 1 283 ? 34.722 10.929 3.186 1.00 31.78 283 HIS A O 1
ATOM 2224 N N . PHE A 1 284 ? 33.603 9.676 1.706 1.00 34.44 284 PHE A N 1
ATOM 2225 C CA . PHE A 1 284 ? 34.778 9.236 0.973 1.00 34.44 284 PHE A CA 1
ATOM 2226 C C . PHE A 1 284 ? 35.069 10.313 -0.071 1.00 34.44 284 PHE A C 1
ATOM 2228 O O . PHE A 1 284 ? 34.219 10.562 -0.930 1.00 34.44 284 PHE A O 1
ATOM 2235 N N . PRO A 1 285 ? 36.228 10.990 -0.005 1.00 31.03 285 PRO A N 1
ATOM 2236 C CA . PRO A 1 285 ? 36.556 11.999 -0.991 1.00 31.03 285 PRO A CA 1
ATOM 2237 C C . PRO A 1 285 ? 36.654 11.342 -2.366 1.00 31.03 285 PRO A C 1
ATOM 2239 O O . PRO A 1 285 ? 37.257 10.280 -2.541 1.00 31.03 285 PRO A O 1
ATOM 2242 N N . ASN A 1 286 ? 36.040 12.005 -3.338 1.00 32.88 286 ASN A N 1
ATOM 2243 C CA . ASN A 1 286 ? 36.121 11.687 -4.750 1.00 32.88 286 ASN A CA 1
ATOM 2244 C C . ASN A 1 286 ? 37.606 11.546 -5.163 1.00 32.88 286 ASN A C 1
ATOM 2246 O O . ASN A 1 286 ? 38.372 12.492 -4.958 1.00 32.88 286 ASN A O 1
ATOM 2250 N N . PRO A 1 287 ? 38.054 10.425 -5.764 1.00 34.81 287 PRO A N 1
ATOM 2251 C CA . PRO A 1 287 ? 39.449 10.262 -6.188 1.00 34.81 287 PRO A CA 1
ATOM 2252 C C . PRO A 1 287 ? 39.876 11.219 -7.319 1.00 34.81 287 PRO A C 1
ATOM 2254 O O . PRO A 1 287 ? 41.032 11.185 -7.739 1.00 34.81 287 PRO A O 1
ATOM 2257 N N . PHE A 1 288 ? 38.979 12.091 -7.791 1.00 34.84 288 PHE A N 1
ATOM 2258 C CA . PHE A 1 288 ? 39.249 13.092 -8.823 1.00 34.84 288 PHE A CA 1
ATOM 2259 C C . PHE A 1 288 ? 39.296 14.547 -8.329 1.00 34.84 288 PHE A C 1
ATOM 2261 O O . PHE A 1 288 ? 39.480 15.444 -9.147 1.00 34.84 288 PHE A O 1
ATOM 2268 N N . GLU A 1 289 ? 39.233 14.808 -7.020 1.00 38.72 289 GLU A N 1
ATOM 2269 C CA . GLU A 1 289 ? 39.505 16.144 -6.462 1.00 38.72 289 GLU A CA 1
ATOM 2270 C C . GLU A 1 289 ? 40.938 16.238 -5.920 1.00 38.72 289 GLU A C 1
ATOM 2272 O O . GLU A 1 289 ? 41.198 16.309 -4.719 1.00 38.72 289 GLU A O 1
ATOM 2277 N N . VAL A 1 290 ? 41.907 16.235 -6.835 1.00 39.38 290 VAL A N 1
ATOM 2278 C CA . VAL A 1 290 ? 43.283 16.659 -6.555 1.00 39.38 290 VAL A CA 1
ATOM 2279 C C . VAL A 1 290 ? 43.547 17.895 -7.413 1.00 39.38 290 VAL A C 1
ATOM 2281 O O . VAL A 1 290 ? 43.385 17.828 -8.626 1.00 39.38 290 VAL A O 1
ATOM 2284 N N . PHE A 1 291 ? 43.985 18.977 -6.753 1.00 34.34 291 PHE A N 1
ATOM 2285 C CA . PHE A 1 291 ? 44.199 20.358 -7.238 1.00 34.34 291 PHE A CA 1
ATOM 2286 C C . PHE A 1 291 ? 42.890 21.180 -7.260 1.00 34.34 291 PHE A C 1
ATOM 2288 O O . PHE A 1 291 ? 41.996 20.890 -8.031 1.00 34.34 291 PHE A O 1
ATOM 2295 N N . GLU A 1 292 ? 42.653 22.176 -6.395 1.00 36.31 292 GLU A N 1
ATOM 2296 C CA . GLU A 1 292 ? 43.479 23.357 -6.103 1.00 36.31 292 GLU A CA 1
ATOM 2297 C C . GLU A 1 292 ? 43.265 23.938 -4.675 1.00 36.31 292 GLU A C 1
ATOM 2299 O O . GLU A 1 292 ? 42.170 23.967 -4.123 1.00 36.31 292 GLU A O 1
ATOM 2304 N N . LYS A 1 293 ? 44.362 24.450 -4.095 1.00 38.22 293 LYS A N 1
ATOM 2305 C CA . LYS A 1 293 ? 44.458 25.403 -2.956 1.00 38.22 293 LYS A CA 1
ATOM 2306 C C . LYS A 1 293 ? 44.080 26.816 -3.472 1.00 38.22 293 LYS A C 1
ATOM 2308 O O . LYS A 1 293 ? 44.395 27.086 -4.620 1.00 38.22 293 LYS A O 1
ATOM 2313 N N . LYS A 1 294 ? 43.576 27.825 -2.737 1.00 39.59 294 LYS A N 1
ATOM 2314 C CA . LYS A 1 294 ? 43.799 28.278 -1.344 1.00 39.59 294 LYS A CA 1
ATOM 2315 C C . LYS A 1 294 ? 42.928 29.532 -1.045 1.00 39.59 294 LYS A C 1
ATOM 2317 O O . LYS A 1 294 ? 42.765 30.340 -1.948 1.00 39.59 294 LYS A O 1
ATOM 2322 N N . GLU A 1 295 ? 42.586 29.728 0.244 1.00 39.78 295 GLU A N 1
ATOM 2323 C CA . GLU A 1 295 ? 42.336 31.006 0.983 1.00 39.78 295 GLU A CA 1
ATOM 2324 C C . GLU A 1 295 ? 41.124 31.884 0.550 1.00 39.78 295 GLU A C 1
ATOM 2326 O O . GLU A 1 295 ? 40.891 32.098 -0.624 1.00 39.78 295 GLU A O 1
ATOM 2331 N N . HIS A 1 296 ? 40.264 32.455 1.410 1.00 36.34 296 HIS A N 1
ATOM 2332 C CA . HIS A 1 296 ? 40.464 33.102 2.712 1.00 36.34 296 HIS A CA 1
ATOM 2333 C C . HIS A 1 296 ? 39.148 33.138 3.539 1.00 36.34 296 HIS A C 1
ATOM 2335 O O . HIS A 1 296 ? 38.050 33.209 2.997 1.00 36.34 296 HIS A O 1
ATOM 2341 N N . VAL A 1 297 ? 39.286 33.130 4.868 1.00 41.25 297 VAL A N 1
ATOM 2342 C CA . VAL A 1 297 ? 38.230 33.077 5.903 1.00 41.25 297 VAL A CA 1
ATOM 2343 C C . VAL A 1 297 ? 37.578 34.440 6.198 1.00 41.25 297 VAL A C 1
ATOM 2345 O O . VAL A 1 297 ? 38.293 35.425 6.374 1.00 41.25 297 VAL A O 1
ATOM 2348 N N . ALA A 1 298 ? 36.253 34.457 6.421 1.00 38.50 298 ALA A N 1
ATOM 2349 C CA . ALA A 1 298 ? 35.569 35.359 7.366 1.00 38.50 298 ALA A CA 1
ATOM 2350 C C . ALA A 1 298 ? 34.279 34.697 7.924 1.00 38.50 298 ALA A C 1
ATOM 2352 O O . ALA A 1 298 ? 33.550 34.079 7.147 1.00 38.50 298 ALA A O 1
ATOM 2353 N N . PRO A 1 299 ? 33.963 34.795 9.235 1.00 46.03 299 PRO A N 1
ATOM 2354 C CA . PRO A 1 299 ? 32.846 34.066 9.834 1.00 46.03 299 PRO A CA 1
ATOM 2355 C C . PRO A 1 299 ? 31.552 34.893 9.826 1.00 46.03 299 PRO A C 1
ATOM 2357 O O . PRO A 1 299 ? 31.493 35.979 10.402 1.00 46.03 299 PRO A O 1
ATOM 2360 N N . VAL A 1 300 ? 30.483 34.348 9.244 1.00 40.38 300 VAL A N 1
ATOM 2361 C CA . VAL A 1 300 ? 29.115 34.856 9.415 1.00 40.38 300 VAL A CA 1
ATOM 2362 C C . VAL A 1 300 ? 28.336 33.846 10.250 1.00 40.38 300 VAL A C 1
ATOM 2364 O O . VAL A 1 300 ? 28.135 32.709 9.837 1.00 40.38 300 VAL A O 1
ATOM 2367 N N . ARG A 1 301 ? 27.894 34.275 11.437 1.00 47.81 301 ARG A N 1
ATOM 2368 C CA . ARG A 1 301 ? 26.919 33.551 12.261 1.00 47.81 301 ARG A CA 1
ATOM 2369 C C . ARG A 1 301 ? 25.590 33.490 11.506 1.00 47.81 301 ARG A C 1
ATOM 2371 O O . ARG A 1 301 ? 24.987 34.535 11.270 1.00 47.81 301 ARG A O 1
ATOM 2378 N N . LYS A 1 302 ? 25.118 32.289 11.174 1.00 36.66 302 LYS A N 1
ATOM 2379 C CA . LYS A 1 302 ? 23.719 32.046 10.809 1.00 36.66 302 LYS A CA 1
ATOM 2380 C C . LYS A 1 302 ? 23.127 31.011 11.754 1.00 36.66 302 LYS A C 1
ATOM 2382 O O . LYS A 1 302 ? 23.773 30.030 12.095 1.00 36.66 302 LYS A O 1
ATOM 2387 N N . HIS A 1 303 ? 21.924 31.333 12.212 1.00 35.22 303 HIS A N 1
ATOM 2388 C CA . HIS A 1 303 ? 21.043 30.471 12.979 1.00 35.22 303 HIS A CA 1
ATOM 2389 C C . HIS A 1 303 ? 20.689 29.238 12.147 1.00 35.22 303 HIS A C 1
ATOM 2391 O O . HIS A 1 303 ? 20.162 29.376 11.043 1.00 35.22 303 HIS A O 1
ATOM 2397 N N . ASP A 1 304 ? 20.951 28.062 12.708 1.00 35.50 304 ASP A N 1
ATOM 2398 C CA . ASP A 1 304 ? 20.428 26.796 12.221 1.00 35.50 304 ASP A CA 1
ATOM 2399 C C . ASP A 1 304 ? 18.934 26.714 12.538 1.00 35.50 304 ASP A C 1
ATOM 2401 O O . ASP A 1 304 ? 18.521 26.635 13.695 1.00 35.50 304 ASP A O 1
ATOM 2405 N N . SER A 1 305 ? 18.122 26.702 11.489 1.00 45.06 305 SER A N 1
ATOM 2406 C CA . SER A 1 305 ? 16.814 26.058 11.507 1.00 45.06 305 SER A CA 1
ATOM 2407 C C . SER A 1 305 ? 16.805 25.023 10.386 1.00 45.06 305 SER A C 1
ATOM 2409 O O . SER A 1 305 ? 16.222 25.239 9.324 1.00 45.06 305 SER A O 1
ATOM 2411 N N . SER A 1 306 ? 17.530 23.920 10.587 1.00 33.56 306 SER A N 1
ATOM 2412 C CA . SER A 1 306 ? 17.428 22.764 9.705 1.00 33.56 306 SER A CA 1
ATOM 2413 C C . SER A 1 306 ? 16.092 22.071 9.971 1.00 33.56 306 SER A C 1
ATOM 2415 O O . SER A 1 306 ? 15.907 21.331 10.936 1.00 33.56 306 SER A O 1
ATOM 2417 N N . SER A 1 307 ? 15.117 22.344 9.109 1.00 35.22 307 SER A N 1
ATOM 2418 C CA . SER A 1 307 ? 13.955 21.482 8.935 1.00 35.22 307 SER A CA 1
ATOM 2419 C C . SER A 1 307 ? 14.465 20.137 8.420 1.00 35.22 307 SER A C 1
ATOM 2421 O O . SER A 1 307 ? 14.757 19.986 7.233 1.00 35.22 307 SER A O 1
ATOM 2423 N N . LYS A 1 308 ? 14.649 19.177 9.330 1.00 30.67 308 LYS A N 1
ATOM 2424 C CA . LYS A 1 308 ? 14.932 17.786 8.983 1.00 30.67 308 LYS A CA 1
ATOM 2425 C C . LYS A 1 308 ? 13.731 17.245 8.209 1.00 30.67 308 LYS A C 1
ATOM 2427 O O . LYS A 1 308 ? 12.690 16.962 8.792 1.00 30.67 308 LYS A O 1
ATOM 2432 N N . SER A 1 309 ? 13.882 17.139 6.894 1.00 30.20 309 SER A N 1
ATOM 2433 C CA . SER A 1 309 ? 13.002 16.358 6.029 1.00 30.20 309 SER A CA 1
ATOM 2434 C C . SER A 1 309 ? 13.242 14.882 6.348 1.00 30.20 309 SER A C 1
ATOM 2436 O O . SER A 1 309 ? 14.148 14.265 5.793 1.00 30.20 309 SER A O 1
ATOM 2438 N N . GLY A 1 310 ? 12.496 14.338 7.310 1.00 30.05 310 GLY A N 1
ATOM 2439 C CA . GLY A 1 310 ? 12.469 12.902 7.567 1.00 30.05 310 GLY A CA 1
ATOM 2440 C C . GLY A 1 310 ? 11.711 12.204 6.444 1.00 30.05 310 GLY A C 1
ATOM 2441 O O . GLY A 1 310 ? 10.561 12.542 6.175 1.00 30.05 310 GLY A O 1
ATOM 2442 N N . VAL A 1 311 ? 12.354 11.249 5.776 1.00 29.72 311 VAL A N 1
ATOM 2443 C CA . VAL A 1 311 ? 11.671 10.336 4.855 1.00 29.72 311 VAL A CA 1
ATOM 2444 C C . VAL A 1 311 ? 10.868 9.360 5.708 1.00 29.72 311 VAL A C 1
ATOM 2446 O O . VAL A 1 311 ? 11.438 8.571 6.458 1.00 29.72 311 VAL A O 1
ATOM 2449 N N . VAL A 1 312 ? 9.542 9.446 5.628 1.00 30.86 312 VAL A N 1
ATOM 2450 C CA . VAL A 1 312 ? 8.640 8.486 6.267 1.00 30.86 312 VAL A CA 1
ATOM 2451 C C . VAL A 1 312 ? 8.557 7.268 5.354 1.00 30.86 312 VAL A C 1
ATOM 2453 O O . VAL A 1 312 ? 7.875 7.293 4.331 1.00 30.86 312 VAL A O 1
ATOM 2456 N N . VAL A 1 313 ? 9.270 6.200 5.710 1.00 28.36 313 VAL A N 1
ATOM 2457 C CA . VAL A 1 313 ? 9.016 4.871 5.149 1.00 28.36 313 VAL A CA 1
ATOM 2458 C C . VAL A 1 313 ? 7.730 4.380 5.802 1.00 28.36 313 VAL A C 1
ATOM 2460 O O . VAL A 1 313 ? 7.719 3.977 6.960 1.00 28.36 313 VAL A O 1
ATOM 2463 N N . GLY A 1 314 ? 6.616 4.534 5.090 1.00 26.53 314 GLY A N 1
ATOM 2464 C CA . GLY A 1 314 ? 5.327 4.020 5.529 1.00 26.53 314 GLY A CA 1
ATOM 2465 C C . GLY A 1 314 ? 5.337 2.498 5.467 1.00 26.53 314 GLY A C 1
ATOM 2466 O O . GLY A 1 314 ? 5.091 1.917 4.408 1.00 26.53 314 GLY A O 1
ATOM 2467 N N . ASP A 1 315 ? 5.599 1.858 6.601 1.00 27.08 315 ASP A N 1
ATOM 2468 C CA . ASP A 1 315 ? 5.215 0.470 6.836 1.00 27.08 315 ASP A CA 1
ATOM 2469 C C . ASP A 1 315 ? 3.715 0.429 7.117 1.00 27.08 315 ASP A C 1
ATOM 2471 O O . ASP A 1 315 ? 3.252 0.303 8.247 1.00 27.08 315 ASP A O 1
ATOM 2475 N N . ILE A 1 316 ? 2.923 0.581 6.056 1.00 28.02 316 ILE A N 1
ATOM 2476 C CA . ILE A 1 316 ? 1.515 0.202 6.102 1.00 28.02 316 ILE A CA 1
ATOM 2477 C C . ILE A 1 316 ? 1.456 -1.264 5.683 1.00 28.02 316 ILE A C 1
ATOM 2479 O O . ILE A 1 316 ? 1.364 -1.576 4.500 1.00 28.02 316 ILE A O 1
ATOM 2483 N N . MET A 1 317 ? 1.582 -2.112 6.707 1.00 34.59 317 MET A N 1
ATOM 2484 C CA . MET A 1 317 ? 1.050 -3.471 6.838 1.00 34.59 317 MET A CA 1
ATOM 2485 C C . MET A 1 317 ? 1.231 -4.414 5.642 1.00 34.59 317 MET A C 1
ATOM 2487 O O . MET A 1 317 ? 0.359 -4.512 4.792 1.00 34.59 317 MET A O 1
ATOM 2491 N N . ASP A 1 318 ? 2.322 -5.183 5.667 1.00 30.98 318 ASP A N 1
ATOM 2492 C CA . ASP A 1 318 ? 2.409 -6.517 5.046 1.00 30.98 318 ASP A CA 1
ATOM 2493 C C . ASP A 1 318 ? 3.529 -7.352 5.706 1.00 30.98 318 ASP A C 1
ATOM 2495 O O . ASP A 1 318 ? 4.239 -8.123 5.057 1.00 30.98 318 ASP A O 1
ATOM 2499 N N . SER A 1 319 ? 3.708 -7.235 7.031 1.00 27.11 319 SER A N 1
ATOM 2500 C CA . SER A 1 319 ? 4.504 -8.225 7.760 1.00 27.11 319 SER A CA 1
ATOM 2501 C C . SER A 1 319 ? 3.700 -9.523 7.845 1.00 27.11 319 SER A C 1
ATOM 2503 O O . SER A 1 319 ? 2.980 -9.789 8.809 1.00 27.11 319 SER A O 1
ATOM 2505 N N . VAL A 1 320 ? 3.814 -10.344 6.806 1.00 30.95 320 VAL A N 1
ATOM 2506 C CA . VAL A 1 320 ? 3.500 -11.764 6.892 1.00 30.95 320 VAL A CA 1
ATOM 2507 C C . VAL A 1 320 ? 4.529 -12.354 7.851 1.00 30.95 320 VAL A C 1
ATOM 2509 O O . VAL A 1 320 ? 5.631 -12.721 7.453 1.00 30.95 320 VAL A O 1
ATOM 2512 N N . THR A 1 321 ? 4.193 -12.405 9.141 1.00 30.36 321 THR A N 1
ATOM 2513 C CA . THR A 1 321 ? 4.879 -13.309 10.058 1.00 30.36 321 THR A CA 1
ATOM 2514 C C . THR A 1 321 ? 4.705 -14.712 9.490 1.00 30.36 321 THR A C 1
ATOM 2516 O O . THR A 1 321 ? 3.585 -15.188 9.288 1.00 30.36 321 THR A O 1
ATOM 2519 N N . THR A 1 322 ? 5.827 -15.331 9.123 1.00 33.22 322 THR A N 1
ATOM 2520 C CA . THR A 1 322 ? 5.896 -16.728 8.694 1.00 33.22 322 THR A CA 1
ATOM 2521 C C . THR A 1 322 ? 5.142 -17.590 9.704 1.00 33.22 322 THR A C 1
ATOM 2523 O O . THR A 1 322 ? 5.277 -17.380 10.907 1.00 33.22 322 THR A O 1
ATOM 2526 N N . SER A 1 323 ? 4.339 -18.535 9.211 1.00 41.56 323 SER A N 1
ATOM 2527 C CA . SER A 1 323 ? 3.346 -19.341 9.944 1.00 41.56 323 SER A CA 1
ATOM 2528 C C . SER A 1 323 ? 3.839 -20.071 11.200 1.00 41.56 323 SER A C 1
ATOM 2530 O O . SER A 1 323 ? 3.022 -20.595 11.951 1.00 41.56 323 SER A O 1
ATOM 2532 N N . ASP A 1 324 ? 5.143 -20.097 11.445 1.00 37.84 324 ASP A N 1
ATOM 2533 C CA . ASP A 1 324 ? 5.781 -20.950 12.444 1.00 37.84 324 ASP A CA 1
ATOM 2534 C C . ASP A 1 324 ? 5.650 -20.418 13.887 1.00 37.84 324 ASP A C 1
ATOM 2536 O O . ASP A 1 324 ? 5.934 -21.151 14.831 1.00 37.84 324 ASP A O 1
ATOM 2540 N N . GLU A 1 325 ? 5.158 -19.188 14.094 1.00 42.72 325 GLU A N 1
ATOM 2541 C CA . GLU A 1 325 ? 4.848 -18.663 15.440 1.00 42.72 325 GLU A CA 1
ATOM 2542 C C . GLU A 1 325 ? 3.376 -18.830 15.865 1.00 42.72 325 GLU A C 1
ATOM 2544 O O . GLU A 1 325 ? 3.042 -18.623 17.032 1.00 42.72 325 GLU A O 1
ATOM 2549 N N . VAL A 1 326 ? 2.480 -19.247 14.961 1.00 46.81 326 VAL A N 1
ATOM 2550 C CA . VAL A 1 326 ? 1.040 -19.367 15.271 1.00 46.81 326 VAL A CA 1
ATOM 2551 C C . VAL A 1 326 ? 0.726 -20.653 16.055 1.00 46.81 326 VAL A C 1
ATOM 2553 O O . VAL A 1 326 ? -0.211 -20.675 16.854 1.00 46.81 326 VAL A O 1
ATOM 2556 N N . ASP A 1 327 ? 1.565 -21.687 15.940 1.00 40.72 327 ASP A N 1
ATOM 2557 C CA . ASP A 1 327 ? 1.380 -22.965 16.648 1.00 40.72 327 ASP A CA 1
ATOM 2558 C C . ASP A 1 327 ? 1.662 -22.893 18.163 1.00 40.72 327 ASP A C 1
ATOM 2560 O O . ASP A 1 327 ? 1.279 -23.796 18.906 1.00 40.72 327 ASP A O 1
ATOM 2564 N N . LEU A 1 328 ? 2.269 -21.809 18.664 1.00 46.47 328 LEU A N 1
ATOM 2565 C CA . LEU A 1 328 ? 2.500 -21.614 20.104 1.00 46.47 328 LEU A CA 1
ATOM 2566 C C . LEU A 1 328 ? 1.378 -20.844 20.819 1.00 46.47 328 LEU A C 1
ATOM 2568 O O . LEU A 1 328 ? 1.379 -20.787 22.047 1.00 46.47 328 LEU A O 1
ATOM 2572 N N . LEU A 1 329 ? 0.408 -20.283 20.086 1.00 45.97 329 LEU A N 1
ATOM 2573 C CA . LEU A 1 329 ? -0.720 -19.530 20.658 1.00 45.97 329 LEU A CA 1
ATOM 2574 C C . LEU A 1 329 ? -2.033 -20.325 20.711 1.00 45.97 329 LEU A C 1
ATOM 2576 O O . LEU A 1 329 ? -3.010 -19.847 21.278 1.00 45.97 329 LEU A O 1
ATOM 2580 N N . SER A 1 330 ? -2.053 -21.557 20.194 1.00 43.78 330 SER A N 1
ATOM 2581 C CA . SER A 1 330 ? -3.189 -22.483 20.316 1.00 43.78 330 SER A CA 1
ATOM 2582 C C . SER A 1 330 ? -2.951 -23.552 21.391 1.00 43.78 330 SER A C 1
ATOM 2584 O O . SER A 1 330 ? -3.355 -24.705 21.250 1.00 43.78 330 SER A O 1
ATOM 2586 N N . SER A 1 331 ? -2.286 -23.202 22.499 1.00 43.53 331 SER A N 1
ATOM 2587 C CA . SER A 1 331 ? -2.360 -24.053 23.686 1.00 43.53 331 SER A CA 1
ATOM 2588 C C . SER A 1 331 ? -3.781 -23.947 24.227 1.00 43.53 331 SER A C 1
ATOM 2590 O O . SER A 1 331 ? -4.135 -22.941 24.840 1.00 43.53 331 SER A O 1
ATOM 2592 N N . SER A 1 332 ? -4.595 -24.962 23.947 1.00 45.28 332 SER A N 1
ATOM 2593 C CA . SER A 1 332 ? -5.888 -25.203 24.574 1.00 45.28 332 SER A CA 1
ATOM 2594 C C . SER A 1 332 ? -5.739 -25.061 26.087 1.00 45.28 332 SER A C 1
ATOM 2596 O O . SER A 1 332 ? -5.278 -25.979 26.762 1.00 45.28 332 SER A O 1
ATOM 2598 N N . THR A 1 333 ? -6.064 -23.888 26.620 1.00 49.91 333 THR A N 1
ATOM 2599 C CA . THR A 1 333 ? -6.259 -23.702 28.048 1.00 49.91 333 THR A CA 1
ATOM 2600 C C . THR A 1 333 ? -7.442 -24.577 28.418 1.00 49.91 333 THR A C 1
ATOM 2602 O O . THR A 1 333 ? -8.578 -24.309 28.026 1.00 49.91 333 THR A O 1
ATOM 2605 N N . ASP A 1 334 ? -7.142 -25.687 29.086 1.00 49.91 334 ASP A N 1
ATOM 2606 C CA . ASP A 1 334 ? -8.127 -26.629 29.588 1.00 49.91 334 ASP A CA 1
ATOM 2607 C C . ASP A 1 334 ? -9.205 -25.849 30.356 1.00 49.91 334 ASP A C 1
ATOM 2609 O O . ASP A 1 334 ? -8.948 -25.202 31.369 1.00 49.91 334 ASP A O 1
ATOM 2613 N N . ILE A 1 335 ? -10.431 -25.888 29.829 1.00 56.69 335 ILE A N 1
ATOM 2614 C CA . ILE A 1 335 ? -11.618 -25.157 30.312 1.00 56.69 335 ILE A CA 1
ATOM 2615 C C . ILE A 1 335 ? -12.011 -25.580 31.750 1.00 56.69 335 ILE A C 1
ATOM 2617 O O . ILE A 1 335 ? -12.908 -24.998 32.359 1.00 56.69 335 ILE A O 1
ATOM 2621 N N . GLU A 1 336 ? -11.331 -26.570 32.332 1.00 57.25 336 GLU A N 1
ATOM 2622 C CA . GLU A 1 336 ? -11.672 -27.159 33.629 1.00 57.25 336 GLU A CA 1
ATOM 2623 C C . GLU A 1 336 ? -11.365 -26.266 34.850 1.00 57.25 336 GLU A C 1
ATOM 2625 O O . GLU A 1 336 ? -11.922 -26.515 35.918 1.00 57.25 336 GLU A O 1
ATOM 2630 N N . ASP A 1 337 ? -10.602 -25.174 34.706 1.00 54.72 337 ASP A N 1
ATOM 2631 C CA . ASP A 1 337 ? -10.226 -24.296 35.835 1.00 54.72 337 ASP A CA 1
ATOM 2632 C C . ASP A 1 337 ? -11.177 -23.102 36.098 1.00 54.72 337 ASP A C 1
ATOM 2634 O O . ASP A 1 337 ? -10.930 -22.289 36.990 1.00 54.72 337 ASP A O 1
ATOM 2638 N N . TYR A 1 338 ? -12.318 -22.989 35.405 1.00 63.78 338 TYR A N 1
ATOM 2639 C CA . TYR A 1 338 ? -13.281 -21.886 35.622 1.00 63.78 338 TYR A CA 1
ATOM 2640 C C . TYR A 1 338 ? -14.247 -22.080 36.807 1.00 63.78 338 TYR A C 1
ATOM 2642 O O . TYR A 1 338 ? -15.198 -21.308 36.977 1.00 63.78 338 TYR A O 1
ATOM 2650 N N . ILE A 1 339 ? -14.020 -23.083 37.661 1.00 62.34 339 ILE A N 1
ATOM 2651 C CA . ILE A 1 339 ? -14.841 -23.352 38.852 1.00 62.34 339 ILE A CA 1
ATOM 2652 C C . ILE A 1 339 ? -14.516 -22.306 39.935 1.00 62.34 339 ILE A C 1
ATOM 2654 O O . ILE A 1 339 ? -13.784 -22.565 40.886 1.00 62.34 339 ILE A O 1
ATOM 2658 N N . GLY A 1 340 ? -15.048 -21.093 39.775 1.00 79.56 340 GLY A N 1
ATOM 2659 C CA . GLY A 1 340 ? -14.885 -19.996 40.735 1.00 79.56 340 GLY A CA 1
ATOM 2660 C C . GLY A 1 340 ? -14.924 -18.582 40.154 1.00 79.56 340 GLY A C 1
ATOM 2661 O O . GLY A 1 340 ? -14.708 -17.633 40.902 1.00 79.56 340 GLY A O 1
ATOM 2662 N N . TRP A 1 341 ? -15.175 -18.409 38.852 1.00 82.12 341 TRP A N 1
ATOM 2663 C CA . TRP A 1 341 ? -15.324 -17.069 38.283 1.00 82.12 341 TRP A CA 1
ATOM 2664 C C . TRP A 1 341 ? -16.653 -16.438 38.724 1.00 82.12 341 TRP A C 1
ATOM 2666 O O . TRP A 1 341 ? -17.727 -16.976 38.451 1.00 82.12 341 TRP A O 1
ATOM 2676 N N . GLU A 1 342 ? -16.572 -15.290 39.398 1.00 83.44 342 GLU A N 1
ATOM 2677 C CA . GLU A 1 342 ? -17.724 -14.451 39.724 1.00 83.44 342 GLU A CA 1
ATOM 2678 C C . GLU A 1 342 ? -17.748 -13.237 38.780 1.00 83.44 342 GLU A C 1
ATOM 2680 O O . GLU A 1 342 ? -16.733 -12.539 38.666 1.00 83.44 342 GLU A O 1
ATOM 2685 N N . PRO A 1 343 ? -18.874 -12.969 38.092 1.00 82.44 343 PRO A N 1
ATOM 2686 C CA . PRO A 1 343 ? -18.979 -11.828 37.193 1.00 82.44 343 PRO A CA 1
ATOM 2687 C C . PRO A 1 343 ? -18.784 -10.511 37.960 1.00 82.44 343 PRO A C 1
ATOM 2689 O O . PRO A 1 343 ? -19.357 -10.347 39.044 1.00 82.44 343 PRO A O 1
ATOM 2692 N N . PRO A 1 344 ? -18.018 -9.546 37.414 1.00 83.88 344 PRO A N 1
ATOM 2693 C CA . PRO A 1 344 ? -17.961 -8.199 37.964 1.00 83.88 344 PRO A CA 1
ATOM 2694 C C . PRO A 1 344 ? -19.363 -7.583 38.080 1.00 83.88 344 PRO A C 1
ATOM 2696 O O . PRO A 1 344 ? -20.230 -7.796 37.233 1.00 83.88 344 PRO A O 1
ATOM 2699 N N . ALA A 1 345 ? -19.598 -6.789 39.123 1.00 80.81 345 ALA A N 1
ATOM 2700 C CA . ALA A 1 345 ? -20.865 -6.084 39.279 1.00 80.81 345 ALA A CA 1
ATOM 2701 C C . ALA A 1 345 ? -20.962 -4.876 38.324 1.00 80.81 345 ALA A C 1
ATOM 2703 O O . ALA A 1 345 ? -19.988 -4.153 38.126 1.00 80.81 345 ALA A O 1
ATOM 2704 N N . GLY A 1 346 ? -22.166 -4.607 37.805 1.00 85.69 346 GLY A N 1
ATOM 2705 C CA . GLY A 1 346 ? -22.468 -3.433 36.974 1.00 85.69 346 GLY A CA 1
ATOM 2706 C C . GLY A 1 346 ? -22.421 -3.691 35.464 1.00 85.69 346 GLY A C 1
ATOM 2707 O O . GLY A 1 346 ? -22.165 -4.803 35.018 1.00 85.69 346 GLY A O 1
ATOM 2708 N N . GLU A 1 347 ? -22.698 -2.646 34.677 1.00 88.19 347 GLU A N 1
ATOM 2709 C CA . GLU A 1 347 ? -22.804 -2.721 33.205 1.00 88.19 347 GLU A CA 1
ATOM 2710 C C . GLU A 1 347 ? -21.451 -2.639 32.480 1.00 88.19 347 GLU A C 1
ATOM 2712 O O . GLU A 1 347 ? -21.368 -2.972 31.300 1.00 88.19 347 GLU A O 1
ATOM 2717 N N . ARG A 1 348 ? -20.394 -2.181 33.166 1.00 88.50 348 ARG A N 1
ATOM 2718 C CA . ARG A 1 348 ? -19.056 -1.969 32.594 1.00 88.50 348 ARG A CA 1
ATOM 2719 C C . ARG A 1 348 ? -18.019 -2.800 33.324 1.00 88.50 348 ARG A C 1
ATOM 2721 O O . ARG A 1 348 ? -17.804 -2.615 34.520 1.00 88.50 348 ARG A O 1
ATOM 2728 N N . TRP A 1 349 ? -17.374 -3.704 32.607 1.00 89.06 349 TRP A N 1
ATOM 2729 C CA . TRP A 1 349 ? -16.389 -4.629 33.145 1.00 89.06 349 TRP A CA 1
ATOM 2730 C C . TRP A 1 349 ? -14.996 -4.281 32.630 1.00 89.06 349 TRP A C 1
ATOM 2732 O O . TRP A 1 349 ? -14.819 -3.804 31.512 1.00 89.06 349 TRP A O 1
ATOM 2742 N N . ALA A 1 350 ? -13.986 -4.549 33.449 1.00 86.69 350 ALA A N 1
ATOM 2743 C CA . ALA A 1 350 ? -12.587 -4.397 33.057 1.00 86.69 350 ALA A CA 1
ATOM 2744 C C . ALA A 1 350 ? -11.983 -5.658 32.443 1.00 86.69 350 ALA A C 1
ATOM 2746 O O . ALA A 1 350 ? -10.790 -5.680 32.176 1.00 86.69 350 ALA A O 1
ATOM 2747 N N . ILE A 1 351 ? -12.762 -6.729 32.319 1.00 89.56 351 ILE A N 1
ATOM 2748 C CA . ILE A 1 351 ? -12.307 -8.031 31.847 1.00 89.56 351 ILE A CA 1
ATOM 2749 C C . ILE A 1 351 ? -13.396 -8.643 30.971 1.00 89.56 351 ILE A C 1
ATOM 2751 O O . ILE A 1 351 ? -14.583 -8.506 31.279 1.00 89.56 351 ILE A O 1
ATOM 2755 N N . ALA A 1 352 ? -12.983 -9.303 29.893 1.00 92.06 352 ALA A N 1
ATOM 2756 C CA . ALA A 1 352 ? -13.866 -10.098 29.054 1.00 92.06 352 ALA A CA 1
ATOM 2757 C C . ALA A 1 352 ? -14.517 -11.246 29.844 1.00 92.06 352 ALA A C 1
ATOM 2759 O O . ALA A 1 352 ? -13.989 -11.716 30.859 1.00 92.06 352 ALA A O 1
ATOM 2760 N N . ALA A 1 353 ? -15.657 -11.729 29.355 1.00 93.38 353 ALA A N 1
ATOM 2761 C CA . ALA A 1 353 ? -16.278 -12.932 29.893 1.00 93.38 353 ALA A CA 1
ATOM 2762 C C . ALA A 1 353 ? -15.405 -14.173 29.611 1.00 93.38 353 ALA A C 1
ATOM 2764 O O . ALA A 1 353 ? -14.710 -14.218 28.590 1.00 93.38 353 ALA A O 1
ATOM 2765 N N . PRO A 1 354 ? -15.470 -15.222 30.450 1.00 92.62 354 PRO A N 1
ATOM 2766 C CA . PRO A 1 354 ? -14.871 -16.514 30.134 1.00 92.62 354 PRO A CA 1
ATOM 2767 C C . PRO A 1 354 ? -15.280 -17.013 28.742 1.00 92.62 354 PRO A C 1
ATOM 2769 O O . PRO A 1 354 ? -16.461 -17.024 28.399 1.00 92.62 354 PRO A O 1
ATOM 2772 N N . GLY A 1 355 ? -14.297 -17.428 27.939 1.00 91.25 355 GLY A N 1
ATOM 2773 C CA . GLY A 1 355 ? -14.513 -17.914 26.572 1.00 91.25 355 GLY A CA 1
ATOM 2774 C C . GLY A 1 355 ? -14.690 -16.826 25.504 1.00 91.25 355 GLY A C 1
ATOM 2775 O O . GLY A 1 355 ? -14.763 -17.162 24.324 1.00 91.25 355 GLY A O 1
ATOM 2776 N N . VAL A 1 356 ? -14.725 -15.542 25.875 1.00 94.25 356 VAL A N 1
ATOM 2777 C CA . VAL A 1 356 ? -14.673 -14.432 24.914 1.00 94.25 356 VAL A CA 1
ATOM 2778 C C . VAL A 1 356 ? -13.213 -14.121 24.610 1.00 94.25 356 VAL A C 1
ATOM 2780 O O . VAL A 1 356 ? -12.481 -13.634 25.471 1.00 94.25 356 VAL A O 1
ATOM 2783 N N . ASP A 1 357 ? -12.800 -14.390 23.376 1.00 94.62 357 ASP A N 1
ATOM 2784 C CA . ASP A 1 357 ? -11.474 -14.044 22.871 1.00 94.62 357 ASP A CA 1
ATOM 2785 C C . ASP A 1 357 ? -11.597 -13.324 21.531 1.00 94.62 357 ASP A C 1
ATOM 2787 O O . ASP A 1 357 ? -11.862 -13.936 20.493 1.00 94.62 357 ASP A O 1
ATOM 2791 N N . LEU A 1 358 ? -11.414 -12.004 21.565 1.00 94.06 358 LEU A N 1
ATOM 2792 C CA . LEU A 1 358 ? -11.427 -11.186 20.359 1.00 94.06 358 LEU A CA 1
ATOM 2793 C C . LEU A 1 358 ? -10.132 -11.296 19.555 1.00 94.06 358 LEU A C 1
ATOM 2795 O O . LEU A 1 358 ? -10.063 -10.651 18.517 1.00 94.06 358 LEU A O 1
ATOM 2799 N N . SER A 1 359 ? -9.125 -12.062 19.989 1.00 94.38 359 SER A N 1
ATOM 2800 C CA . SER A 1 359 ? -7.844 -12.186 19.287 1.00 94.38 359 SER A CA 1
ATOM 2801 C C . SER A 1 359 ? -7.981 -12.859 17.923 1.00 94.38 359 SER A C 1
ATOM 2803 O O . SER A 1 359 ? -8.788 -13.773 17.724 1.00 94.38 359 SER A O 1
ATOM 2805 N N . GLY A 1 360 ? -7.146 -12.439 16.976 1.00 94.25 360 GLY A N 1
ATOM 2806 C CA . GLY A 1 360 ? -7.044 -13.077 15.671 1.00 94.25 360 GLY A CA 1
ATOM 2807 C C . GLY A 1 360 ? -6.524 -12.149 14.586 1.00 94.25 360 GLY A C 1
ATOM 2808 O O . GLY A 1 360 ? -6.343 -10.953 14.796 1.00 94.25 360 GLY A O 1
ATOM 2809 N N . LYS A 1 361 ? -6.315 -12.728 13.403 1.00 92.62 361 LYS A N 1
ATOM 2810 C CA . LYS A 1 361 ? -6.101 -11.996 12.154 1.00 92.62 361 LYS A CA 1
ATOM 2811 C C . LYS A 1 361 ? -7.411 -11.987 11.382 1.00 92.62 361 LYS A C 1
ATOM 2813 O O . LYS A 1 361 ? -8.031 -13.038 11.195 1.00 92.62 361 LYS A O 1
ATOM 2818 N N . TRP A 1 362 ? -7.839 -10.812 10.952 1.00 93.56 362 TRP A N 1
ATOM 2819 C CA . TRP A 1 362 ? -9.174 -10.573 10.430 1.00 93.56 362 TRP A CA 1
ATOM 2820 C C . TRP A 1 362 ? -9.111 -9.866 9.080 1.00 93.56 362 TRP A C 1
ATOM 2822 O O . TRP A 1 362 ? -8.396 -8.880 8.900 1.00 93.56 362 TRP A O 1
ATOM 2832 N N . LYS A 1 363 ? -9.901 -10.351 8.122 1.00 91.62 363 LYS A N 1
ATOM 2833 C CA . LYS A 1 363 ? -10.016 -9.788 6.775 1.00 91.62 363 LYS A CA 1
ATOM 2834 C C . LYS A 1 363 ? -11.383 -9.143 6.589 1.00 91.62 363 LYS A C 1
ATOM 2836 O O . LYS A 1 363 ? -12.400 -9.810 6.776 1.00 91.62 363 LYS A O 1
ATOM 2841 N N . LEU A 1 364 ? -11.418 -7.873 6.186 1.00 93.94 364 LEU A N 1
ATOM 2842 C CA . LEU A 1 364 ? -12.673 -7.154 5.977 1.00 93.94 364 LEU A CA 1
ATOM 2843 C C . LEU A 1 364 ? -13.536 -7.831 4.897 1.00 93.94 364 LEU A C 1
ATOM 2845 O O . LEU A 1 364 ? -13.060 -8.184 3.815 1.00 93.94 364 LEU A O 1
ATOM 2849 N N . ILE A 1 365 ? -14.826 -7.996 5.187 1.00 93.62 365 ILE A N 1
ATOM 2850 C CA . ILE A 1 365 ? -15.832 -8.464 4.235 1.00 93.62 365 ILE A CA 1
ATOM 2851 C C . ILE A 1 365 ? -16.385 -7.250 3.500 1.00 93.62 365 ILE A C 1
ATOM 2853 O O . ILE A 1 365 ? -17.072 -6.412 4.081 1.00 93.62 365 ILE A O 1
ATOM 2857 N N . ILE A 1 366 ? -16.119 -7.184 2.200 1.00 92.62 366 ILE A N 1
ATOM 2858 C CA . ILE A 1 366 ? -16.477 -6.033 1.376 1.00 92.62 366 ILE A CA 1
ATOM 2859 C C . ILE A 1 366 ? -17.606 -6.435 0.444 1.00 92.62 366 ILE A C 1
ATOM 2861 O O . ILE A 1 366 ? -17.421 -7.211 -0.492 1.00 92.62 366 ILE A O 1
ATOM 2865 N N . THR A 1 367 ? -18.783 -5.888 0.716 1.00 94.81 367 THR A N 1
ATOM 2866 C CA . THR A 1 367 ? -19.960 -5.987 -0.148 1.00 94.81 367 THR A CA 1
ATOM 2867 C C . THR A 1 367 ? -20.219 -4.638 -0.812 1.00 94.81 367 THR A C 1
ATOM 2869 O O . THR A 1 367 ? -19.755 -3.601 -0.332 1.00 94.81 367 THR A O 1
ATOM 2872 N N . ASP A 1 368 ? -20.995 -4.618 -1.894 1.00 93.69 368 ASP A N 1
ATOM 2873 C CA . ASP A 1 368 ? -21.387 -3.352 -2.529 1.00 93.69 368 ASP A CA 1
ATOM 2874 C C . ASP A 1 368 ? -22.216 -2.477 -1.583 1.00 93.69 368 ASP A C 1
ATOM 2876 O O . ASP A 1 368 ? -22.093 -1.254 -1.600 1.00 93.69 368 ASP A O 1
ATOM 2880 N N . GLN A 1 369 ? -23.015 -3.099 -0.708 1.00 95.94 369 GLN A N 1
ATOM 2881 C CA . GLN A 1 369 ? -23.733 -2.379 0.341 1.00 95.94 369 GLN A CA 1
ATOM 2882 C C . GLN A 1 369 ? -22.759 -1.722 1.322 1.00 95.94 369 GLN A C 1
ATOM 2884 O O . GLN A 1 369 ? -22.884 -0.535 1.591 1.00 95.94 369 GLN A O 1
ATOM 2889 N N . PHE A 1 370 ? -21.741 -2.454 1.785 1.00 96.25 370 PHE A N 1
ATOM 2890 C CA . PHE A 1 370 ? -20.733 -1.898 2.684 1.00 96.25 370 PHE A CA 1
ATOM 2891 C C . PHE A 1 370 ? -19.984 -0.714 2.054 1.00 96.25 370 PHE A C 1
ATOM 2893 O O . PHE A 1 370 ? -19.751 0.281 2.729 1.00 96.25 370 PHE A O 1
ATOM 2900 N N . LYS A 1 371 ? -19.639 -0.775 0.759 1.00 94.88 371 LYS A N 1
ATOM 2901 C CA . LYS A 1 371 ? -18.993 0.355 0.063 1.00 94.88 371 LYS A CA 1
ATOM 2902 C C . LYS A 1 371 ? -19.866 1.613 0.067 1.00 94.88 371 LYS A C 1
ATOM 2904 O O . LYS A 1 371 ? -19.339 2.700 0.285 1.00 94.88 371 LYS A O 1
ATOM 2909 N N . LYS A 1 372 ? -21.181 1.464 -0.139 1.00 96.38 372 LYS A N 1
ATOM 2910 C CA . LYS A 1 372 ? -22.147 2.575 -0.078 1.00 96.38 372 LYS A CA 1
ATOM 2911 C C . LYS A 1 372 ? -22.254 3.146 1.332 1.00 96.38 372 LYS A C 1
ATOM 2913 O O . LYS A 1 372 ? -22.122 4.354 1.498 1.00 96.38 372 LYS A O 1
ATOM 2918 N N . ASP A 1 373 ? -22.408 2.278 2.332 1.00 97.19 373 ASP A N 1
ATOM 2919 C CA . ASP A 1 373 ? -22.477 2.678 3.741 1.00 97.19 373 ASP A CA 1
ATOM 2920 C C . ASP A 1 373 ? -21.184 3.401 4.164 1.00 97.19 373 ASP A C 1
ATOM 2922 O O . ASP A 1 373 ? -21.220 4.412 4.864 1.00 97.19 373 ASP A O 1
ATOM 2926 N N . TYR A 1 374 ? -20.024 2.925 3.697 1.00 96.75 374 TYR A N 1
ATOM 2927 C CA . TYR A 1 374 ? -18.731 3.555 3.953 1.00 96.75 374 TYR A CA 1
ATOM 2928 C C . TYR A 1 374 ? -18.606 4.918 3.269 1.00 96.75 374 TYR A C 1
ATOM 2930 O O . TYR A 1 374 ? -18.148 5.878 3.888 1.00 96.75 374 TYR A O 1
ATOM 2938 N N . GLU A 1 375 ? -19.036 5.043 2.013 1.00 95.88 375 GLU A N 1
ATOM 2939 C CA . GLU A 1 375 ? -19.047 6.328 1.318 1.00 95.88 375 GLU A CA 1
ATOM 2940 C C . GLU A 1 375 ? -19.952 7.349 2.025 1.00 95.88 375 GLU A C 1
ATOM 2942 O O . GLU A 1 375 ? -19.552 8.507 2.192 1.00 95.88 375 GLU A O 1
ATOM 2947 N N . GLU A 1 376 ? -21.150 6.932 2.443 1.00 96.94 376 GLU A N 1
ATOM 2948 C CA . GLU A 1 376 ? -22.096 7.766 3.185 1.00 96.94 376 GLU A CA 1
ATOM 2949 C C . GLU A 1 376 ? -21.516 8.186 4.536 1.00 96.94 376 GLU A C 1
ATOM 2951 O O . GLU A 1 376 ? -21.548 9.371 4.869 1.00 96.94 376 GLU A O 1
ATOM 2956 N N . PHE A 1 377 ? -20.883 7.259 5.257 1.00 96.81 377 PHE A N 1
ATOM 2957 C CA . PHE A 1 377 ? -20.166 7.549 6.493 1.00 96.81 377 PHE A CA 1
ATOM 2958 C C . PHE A 1 377 ? -19.043 8.575 6.280 1.00 96.81 377 PHE A C 1
ATOM 2960 O O . PHE A 1 377 ? -18.923 9.549 7.017 1.00 96.81 377 PHE A O 1
ATOM 2967 N N . LEU A 1 378 ? -18.223 8.439 5.235 1.00 95.25 378 LEU A N 1
ATOM 2968 C CA . LEU A 1 378 ? -17.187 9.437 4.951 1.00 95.25 378 LEU A CA 1
ATOM 2969 C C . LEU A 1 378 ? -17.790 10.789 4.539 1.00 95.25 378 LEU A C 1
ATOM 2971 O O . LEU A 1 378 ? -17.264 11.846 4.897 1.00 95.25 378 LEU A O 1
ATOM 2975 N N . LYS A 1 379 ? -18.900 10.777 3.792 1.00 95.19 379 LYS A N 1
ATOM 2976 C CA . LYS A 1 379 ? -19.628 11.993 3.405 1.00 95.19 379 LYS A CA 1
ATOM 2977 C C . LYS A 1 379 ? -20.147 12.711 4.641 1.00 95.19 379 LYS A C 1
ATOM 2979 O O . LYS A 1 379 ? -19.956 13.919 4.764 1.00 95.19 379 LYS A O 1
ATOM 2984 N N . SER A 1 380 ? -20.742 11.972 5.571 1.00 94.31 380 SER A N 1
ATOM 2985 C CA . SER A 1 380 ? -21.258 12.513 6.818 1.00 94.31 380 SER A CA 1
ATOM 2986 C C . SER A 1 380 ? -20.145 12.972 7.752 1.00 94.31 380 SER A C 1
ATOM 2988 O O . SER A 1 380 ? -20.403 13.867 8.547 1.00 94.31 380 SER A O 1
ATOM 2990 N N . LEU A 1 381 ? -18.908 12.468 7.608 1.00 93.25 381 LEU A N 1
ATOM 2991 C CA . LEU A 1 381 ? -17.675 12.993 8.217 1.00 93.25 381 LEU A CA 1
ATOM 2992 C C . LEU A 1 381 ? -17.131 14.273 7.544 1.00 93.25 381 LEU A C 1
ATOM 2994 O O . LEU A 1 381 ? -16.174 14.870 8.042 1.00 93.25 381 LEU A O 1
ATOM 2998 N N . GLY A 1 382 ? -17.769 14.754 6.474 1.00 92.25 382 GLY A N 1
ATOM 2999 C CA . GLY A 1 382 ? -17.368 15.964 5.753 1.00 92.25 382 GLY A CA 1
ATOM 3000 C C . GLY A 1 382 ? -16.168 15.746 4.831 1.00 92.25 382 GLY A C 1
ATOM 3001 O O . GLY A 1 382 ? -15.485 16.704 4.471 1.00 92.25 382 GLY A O 1
ATOM 3002 N N . GLN A 1 383 ? -15.878 14.493 4.464 1.00 92.50 383 GLN A N 1
ATOM 3003 C CA . GLN A 1 383 ? -14.748 14.187 3.596 1.00 92.50 383 GLN A CA 1
ATOM 3004 C C . GLN A 1 383 ? -15.021 14.611 2.143 1.00 92.50 383 GLN A C 1
ATOM 3006 O O . GLN A 1 383 ? -16.083 14.289 1.590 1.00 92.50 383 GLN A O 1
ATOM 3011 N N . PRO A 1 384 ? -14.065 15.294 1.480 1.00 90.44 384 PRO A N 1
ATOM 3012 C CA . PRO A 1 384 ? -14.196 15.662 0.074 1.00 90.44 384 PRO A CA 1
ATOM 3013 C C . PRO A 1 384 ? -14.394 14.434 -0.819 1.00 90.44 384 PRO A C 1
ATOM 3015 O O . PRO A 1 384 ? -13.791 13.390 -0.579 1.00 90.44 384 PRO A O 1
ATOM 3018 N N . LEU A 1 385 ? -15.176 14.571 -1.897 1.00 85.12 385 LEU A N 1
ATOM 3019 C CA . LEU A 1 385 ? -15.492 13.479 -2.836 1.00 85.12 385 LEU A CA 1
ATOM 3020 C C . LEU A 1 385 ? -14.248 12.703 -3.305 1.00 85.12 385 LEU A C 1
ATOM 3022 O O . LEU A 1 385 ? -14.273 11.479 -3.366 1.00 85.12 385 LEU A O 1
ATOM 3026 N N . ILE A 1 386 ? -13.145 13.407 -3.573 1.00 77.12 386 ILE A N 1
ATOM 3027 C CA . ILE A 1 386 ? -11.876 12.810 -4.016 1.00 77.12 386 ILE A CA 1
ATOM 3028 C C . ILE A 1 386 ? -11.301 11.859 -2.957 1.00 77.12 386 ILE A C 1
ATOM 3030 O O . ILE A 1 386 ? -10.875 10.753 -3.285 1.00 77.12 386 ILE A O 1
ATOM 3034 N N . VAL A 1 387 ? -11.320 12.269 -1.685 1.00 82.38 387 VAL A N 1
ATOM 3035 C CA . VAL A 1 387 ? -10.835 11.447 -0.567 1.00 82.38 387 VAL A CA 1
ATOM 3036 C C . VAL A 1 387 ? -11.741 10.235 -0.375 1.00 82.38 387 VAL A C 1
ATOM 3038 O O . VAL A 1 387 ? -11.245 9.128 -0.183 1.00 82.38 387 VAL A O 1
ATOM 3041 N N . ARG A 1 388 ? -13.061 10.420 -0.508 1.00 91.00 388 ARG A N 1
ATOM 3042 C CA . ARG A 1 388 ? -14.043 9.328 -0.419 1.00 91.00 388 ARG A CA 1
ATOM 3043 C C . ARG A 1 388 ? -13.824 8.278 -1.503 1.00 91.00 388 ARG A C 1
ATOM 3045 O O . ARG A 1 388 ? -13.724 7.098 -1.186 1.00 91.00 388 ARG A O 1
ATOM 3052 N N . GLY A 1 389 ? -13.661 8.707 -2.756 1.00 82.88 389 GLY A N 1
ATOM 3053 C CA . GLY A 1 389 ? -13.375 7.805 -3.872 1.00 82.88 389 GLY A CA 1
ATOM 3054 C C . GLY A 1 389 ? -12.088 7.002 -3.659 1.00 82.88 389 GLY A C 1
ATOM 3055 O O . GLY A 1 389 ? -12.083 5.789 -3.849 1.00 82.88 389 GLY A O 1
ATOM 3056 N N . ALA A 1 390 ? -11.016 7.650 -3.193 1.00 79.38 390 ALA A N 1
ATOM 3057 C CA . ALA A 1 390 ? -9.764 6.967 -2.864 1.00 79.38 390 ALA A CA 1
ATOM 3058 C C . ALA A 1 390 ? -9.942 5.944 -1.727 1.00 79.38 390 ALA A C 1
ATOM 3060 O O . ALA A 1 390 ? -9.489 4.806 -1.841 1.00 79.38 390 ALA A O 1
ATOM 3061 N N . ALA A 1 391 ? -10.631 6.330 -0.652 1.00 84.69 391 ALA A N 1
ATOM 3062 C CA . ALA A 1 391 ? -10.863 5.475 0.506 1.00 84.69 391 ALA A CA 1
ATOM 3063 C C . ALA A 1 391 ? -11.681 4.224 0.150 1.00 84.69 391 ALA A C 1
ATOM 3065 O O . ALA A 1 391 ? -11.313 3.124 0.553 1.00 84.69 391 ALA A O 1
ATOM 3066 N N . VAL A 1 392 ? -12.738 4.361 -0.659 1.00 87.06 392 VAL A N 1
ATOM 3067 C CA . VAL A 1 392 ? -13.565 3.226 -1.114 1.00 87.06 392 VAL A CA 1
ATOM 3068 C C . VAL A 1 392 ? -12.757 2.231 -1.954 1.00 87.06 392 VAL A C 1
ATOM 3070 O O . VAL A 1 392 ? -12.980 1.026 -1.854 1.00 87.06 392 VAL A O 1
ATOM 3073 N N . VAL A 1 393 ? -11.792 2.701 -2.751 1.00 78.31 393 VAL A N 1
ATOM 3074 C CA . VAL A 1 393 ? -10.886 1.817 -3.507 1.00 78.31 393 VAL A CA 1
ATOM 3075 C C . VAL A 1 393 ? -9.920 1.086 -2.571 1.00 78.31 393 VAL A C 1
ATOM 3077 O O . VAL A 1 393 ? -9.637 -0.093 -2.771 1.00 78.31 393 VAL A O 1
ATOM 3080 N N . LEU A 1 394 ? -9.430 1.768 -1.535 1.00 80.75 394 LEU A N 1
ATOM 3081 C CA . LEU A 1 394 ? -8.415 1.239 -0.622 1.00 80.75 394 LEU A CA 1
ATOM 3082 C C . LEU A 1 394 ? -8.956 0.295 0.449 1.00 80.75 394 LEU A C 1
ATOM 3084 O O . LEU A 1 394 ? -8.212 -0.562 0.929 1.00 80.75 394 LEU A O 1
ATOM 3088 N N . ILE A 1 395 ? -10.242 0.410 0.788 1.00 88.50 395 ILE A N 1
ATOM 3089 C CA . ILE A 1 395 ? -10.888 -0.397 1.832 1.00 88.50 395 ILE A CA 1
ATOM 3090 C C . ILE A 1 395 ? -10.790 -1.907 1.555 1.00 88.50 395 ILE A C 1
ATOM 3092 O O . ILE A 1 395 ? -10.821 -2.710 2.480 1.00 88.50 395 ILE A O 1
ATOM 3096 N N . GLY A 1 396 ? -10.583 -2.271 0.278 1.00 81.62 396 GLY A N 1
ATOM 3097 C CA . GLY A 1 396 ? -10.207 -3.595 -0.237 1.00 81.62 396 GLY A CA 1
ATOM 3098 C C . GLY A 1 396 ? -9.213 -4.372 0.622 1.00 81.62 396 GLY A C 1
ATOM 3099 O O . GLY A 1 396 ? -9.356 -5.577 0.831 1.00 81.62 396 GLY A O 1
ATOM 3100 N N . ASN A 1 397 ? -8.200 -3.654 1.100 1.00 80.44 397 ASN A N 1
ATOM 3101 C CA . ASN A 1 397 ? -7.011 -4.230 1.711 1.00 80.44 397 ASN A CA 1
ATOM 3102 C C . ASN A 1 397 ? -7.021 -4.126 3.236 1.00 80.44 397 ASN A C 1
ATOM 3104 O O . ASN A 1 397 ? -6.021 -4.441 3.876 1.00 80.44 397 ASN A O 1
ATOM 3108 N N . THR A 1 398 ? -8.128 -3.680 3.830 1.00 85.50 398 THR A N 1
ATOM 3109 C CA . THR A 1 398 ? -8.216 -3.529 5.278 1.00 85.50 398 THR A CA 1
ATOM 3110 C C . THR A 1 398 ? -8.176 -4.895 5.958 1.00 85.50 398 THR A C 1
ATOM 3112 O O . THR A 1 398 ? -9.060 -5.743 5.785 1.00 85.50 398 THR A O 1
ATOM 3115 N N . ARG A 1 399 ? -7.129 -5.083 6.760 1.00 88.25 399 ARG A N 1
ATOM 3116 C CA . ARG A 1 399 ? -6.977 -6.178 7.713 1.00 88.25 399 ARG A CA 1
ATOM 3117 C C . ARG A 1 399 ? -6.903 -5.598 9.115 1.00 88.25 399 ARG A C 1
ATOM 3119 O O . ARG A 1 399 ? -6.475 -4.461 9.293 1.00 88.25 399 ARG A O 1
ATOM 3126 N N . GLU A 1 400 ? -7.322 -6.388 10.086 1.00 88.00 400 GLU A N 1
ATOM 3127 C CA . GLU A 1 400 ? -7.191 -6.058 11.500 1.00 88.00 400 GLU A CA 1
ATOM 3128 C C . GLU A 1 400 ? -6.584 -7.267 12.207 1.00 88.00 400 GLU A C 1
ATOM 3130 O O . GLU A 1 400 ? -7.002 -8.399 11.983 1.00 88.00 400 GLU A O 1
ATOM 3135 N N . GLU A 1 401 ? -5.575 -7.047 13.033 1.00 89.69 401 GLU A N 1
ATOM 3136 C CA . GLU A 1 401 ? -5.030 -8.035 13.949 1.00 89.69 401 GLU A CA 1
ATOM 3137 C C . GLU A 1 401 ? -5.323 -7.567 15.366 1.00 89.69 401 GLU A C 1
ATOM 3139 O O . GLU A 1 401 ? -4.985 -6.452 15.752 1.00 89.69 401 GLU A O 1
ATOM 3144 N N . THR A 1 402 ? -5.977 -8.410 16.146 1.00 91.12 402 THR A N 1
ATOM 3145 C CA . THR A 1 402 ? -6.301 -8.122 17.538 1.00 91.12 402 THR A CA 1
ATOM 3146 C C . THR A 1 402 ? -5.595 -9.115 18.441 1.00 91.12 402 THR A C 1
ATOM 3148 O O . THR A 1 402 ? -5.464 -10.301 18.126 1.00 91.12 402 THR A O 1
ATOM 3151 N N . LYS A 1 403 ? -5.159 -8.630 19.599 1.00 91.00 403 LYS A N 1
ATOM 3152 C CA . LYS A 1 403 ? -4.544 -9.438 20.641 1.00 91.00 403 LYS A CA 1
ATOM 3153 C C . LYS A 1 403 ? -5.168 -9.093 21.978 1.00 91.00 403 LYS A C 1
ATOM 3155 O O . LYS A 1 403 ? -5.047 -7.973 22.466 1.00 91.00 403 LYS A O 1
ATOM 3160 N N . GLN A 1 404 ? -5.830 -10.074 22.564 1.00 89.50 404 GLN A N 1
ATOM 3161 C CA . GLN A 1 404 ? -6.353 -10.010 23.911 1.00 89.50 404 GLN A CA 1
ATOM 3162 C C . GLN A 1 404 ? -5.294 -10.553 24.878 1.00 89.50 404 GLN A C 1
ATOM 3164 O O . GLN A 1 404 ? -4.763 -11.648 24.693 1.00 89.50 404 GLN A O 1
ATOM 3169 N N . SER A 1 405 ? -4.954 -9.784 25.907 1.00 87.25 405 SER A N 1
ATOM 3170 C CA . SER A 1 405 ? -3.973 -10.161 26.931 1.00 87.25 405 SER A CA 1
ATOM 3171 C C . SER A 1 405 ? -4.543 -9.978 28.341 1.00 87.25 405 SER A C 1
ATOM 3173 O O . SER A 1 405 ? -5.702 -9.589 28.527 1.00 87.25 405 SER A O 1
ATOM 3175 N N . ASP A 1 406 ? -3.760 -10.364 29.353 1.00 85.94 406 ASP A N 1
ATOM 3176 C CA . ASP A 1 406 ? -4.107 -10.236 30.775 1.00 85.94 406 ASP A CA 1
ATOM 3177 C C . ASP A 1 406 ? -5.457 -10.876 31.146 1.00 85.94 406 ASP A C 1
ATOM 3179 O O . ASP A 1 406 ? -6.226 -10.350 31.954 1.00 85.94 406 ASP A O 1
ATOM 3183 N N . GLY A 1 407 ? -5.771 -12.012 30.513 1.00 83.12 407 GLY A N 1
ATOM 3184 C CA . GLY A 1 407 ? -7.026 -12.735 30.725 1.00 83.12 407 GLY A CA 1
ATOM 3185 C C . GLY A 1 407 ? -8.268 -11.990 30.228 1.00 83.12 407 GLY A C 1
ATOM 3186 O O . GLY A 1 407 ? -9.346 -12.205 30.767 1.00 83.12 407 GLY A O 1
ATOM 3187 N N . GLY A 1 408 ? -8.132 -11.098 29.241 1.00 84.38 408 GLY A N 1
ATOM 3188 C CA . GLY A 1 408 ? -9.247 -10.310 28.706 1.00 84.38 408 GLY A CA 1
ATOM 3189 C C . GLY A 1 408 ? -9.347 -8.891 29.240 1.00 84.38 408 GLY A C 1
ATOM 3190 O O . GLY A 1 408 ? -10.336 -8.216 28.969 1.00 84.38 408 GLY A O 1
ATOM 3191 N N . ARG A 1 409 ? -8.354 -8.424 30.001 1.00 83.62 409 ARG A N 1
ATOM 3192 C CA . ARG A 1 409 ? -8.333 -7.043 30.507 1.00 83.62 409 ARG A CA 1
ATOM 3193 C C . ARG A 1 409 ? -7.820 -6.036 29.490 1.00 83.62 409 ARG A C 1
ATOM 3195 O O . ARG A 1 409 ? -8.190 -4.868 29.556 1.00 83.62 409 ARG A O 1
ATOM 3202 N N . THR A 1 410 ? -7.002 -6.506 28.560 1.00 82.31 410 THR A N 1
ATOM 3203 C CA . THR A 1 410 ? -6.346 -5.674 27.560 1.00 82.31 410 THR A CA 1
ATOM 3204 C C . THR A 1 410 ? -6.691 -6.223 26.183 1.00 82.31 410 THR A C 1
ATOM 3206 O O . THR A 1 410 ? -6.611 -7.431 25.959 1.00 82.31 410 THR A O 1
ATOM 3209 N N . LEU A 1 411 ? -7.102 -5.341 25.273 1.00 81.44 411 LEU A N 1
ATOM 3210 C CA . LEU A 1 411 ? -7.326 -5.650 23.866 1.00 81.44 411 LEU A CA 1
ATOM 3211 C C . LEU A 1 411 ? -6.536 -4.653 23.024 1.00 81.44 411 LEU A C 1
ATOM 3213 O O . LEU A 1 411 ? -6.890 -3.476 22.956 1.00 81.44 411 LEU A O 1
ATOM 3217 N N . THR A 1 412 ? -5.492 -5.138 22.367 1.00 82.00 412 THR A N 1
ATOM 3218 C CA . THR A 1 412 ? -4.694 -4.363 21.416 1.00 82.00 412 THR A CA 1
ATOM 3219 C C . THR A 1 412 ? -5.191 -4.673 20.003 1.00 82.00 412 THR A C 1
ATOM 3221 O O . THR A 1 412 ? -5.456 -5.833 19.692 1.00 82.00 412 THR A O 1
ATOM 3224 N N . ALA A 1 413 ? -5.327 -3.663 19.142 1.00 77.00 413 ALA A N 1
ATOM 3225 C CA . ALA A 1 413 ? -5.707 -3.828 17.737 1.00 77.00 413 ALA A CA 1
ATOM 3226 C C . ALA A 1 413 ? -4.679 -3.129 16.834 1.00 77.00 413 ALA A C 1
ATOM 3228 O O . ALA A 1 413 ? -4.346 -1.965 17.059 1.00 77.00 413 ALA A O 1
ATOM 3229 N N . SER A 1 414 ? -4.173 -3.823 15.815 1.00 66.00 414 SER A N 1
ATOM 3230 C CA . SER A 1 414 ? -3.190 -3.304 14.862 1.00 66.00 414 SER A CA 1
ATOM 3231 C C . SER A 1 414 ? -3.717 -2.036 14.180 1.00 66.00 414 SER A C 1
ATOM 3233 O O . SER A 1 414 ? -4.805 -2.056 13.604 1.00 66.00 414 SER A O 1
ATOM 3235 N N . GLY A 1 415 ? -2.953 -0.941 14.227 1.00 54.12 415 GLY A N 1
ATOM 3236 C CA . GLY A 1 415 ? -3.372 0.384 13.739 1.00 54.12 415 GLY A CA 1
ATOM 3237 C C . GLY A 1 415 ? -3.861 1.337 14.839 1.00 54.12 415 GLY A C 1
ATOM 3238 O O . GLY A 1 415 ? -4.110 2.512 14.574 1.00 54.12 415 GLY A O 1
ATOM 3239 N N . SER A 1 416 ? -3.960 0.854 16.078 1.00 50.12 416 SER A N 1
ATOM 3240 C CA . SER A 1 416 ? -4.128 1.651 17.291 1.00 50.12 416 SER A CA 1
ATOM 3241 C C . SER A 1 416 ? -3.108 1.151 18.314 1.00 50.12 416 SER A C 1
ATOM 3243 O O . SER A 1 416 ? -3.403 0.230 19.071 1.00 50.12 416 SER A O 1
ATOM 3245 N N . ASP A 1 417 ? -1.918 1.755 18.338 1.00 37.22 417 ASP A N 1
ATOM 3246 C CA . ASP A 1 417 ? -0.761 1.363 19.173 1.00 37.22 417 ASP A CA 1
ATOM 3247 C C . ASP A 1 417 ? -0.963 1.576 20.690 1.00 37.22 417 ASP A C 1
ATOM 3249 O O . ASP A 1 417 ? -0.014 1.834 21.431 1.00 37.22 417 ASP A O 1
ATOM 3253 N N . PHE A 1 418 ? -2.199 1.533 21.184 1.00 53.84 418 PHE A N 1
ATOM 3254 C CA . PHE A 1 418 ? -2.523 2.025 22.512 1.00 53.84 418 PHE A CA 1
ATOM 3255 C C . PHE A 1 418 ? -3.273 0.999 23.340 1.00 53.84 418 PHE A C 1
ATOM 3257 O O . PHE A 1 418 ? -4.453 0.723 23.124 1.00 53.84 418 PHE A O 1
ATOM 3264 N N . ASP A 1 419 ? -2.567 0.513 24.354 1.00 52.25 419 ASP A N 1
ATOM 3265 C CA . ASP A 1 419 ? -3.118 -0.273 25.442 1.00 52.25 419 ASP A CA 1
ATOM 3266 C C . ASP A 1 419 ? -3.849 0.661 26.413 1.00 52.25 419 ASP A C 1
ATOM 3268 O O . ASP A 1 419 ? -3.251 1.348 27.246 1.00 52.25 419 ASP A O 1
ATOM 3272 N N . SER A 1 420 ? -5.175 0.700 26.337 1.00 51.72 420 SER A N 1
ATOM 3273 C CA . SER A 1 420 ? -5.973 1.227 27.442 1.00 51.72 420 SER A CA 1
ATOM 3274 C C . SER A 1 420 ? -6.029 0.163 28.539 1.00 51.72 420 SER A C 1
ATOM 3276 O O . SER A 1 420 ? -6.886 -0.718 28.508 1.00 51.72 420 SER A O 1
ATOM 3278 N N . VAL A 1 421 ? -5.101 0.218 29.495 1.00 56.47 421 VAL A N 1
ATOM 3279 C CA . VAL A 1 421 ? -5.119 -0.677 30.658 1.00 56.47 421 VAL A CA 1
ATOM 3280 C C . VAL A 1 421 ? -6.094 -0.131 31.696 1.00 56.47 421 VAL A C 1
ATOM 3282 O O . VAL A 1 421 ? -5.924 0.971 32.225 1.00 56.47 421 VAL A O 1
ATOM 3285 N N . MET A 1 422 ? -7.115 -0.919 32.023 1.00 58.78 422 MET A N 1
ATOM 3286 C CA . MET A 1 422 ? -7.967 -0.648 33.174 1.00 58.78 422 MET A CA 1
ATOM 3287 C C . MET A 1 422 ? -7.258 -1.002 34.477 1.00 58.78 422 MET A C 1
ATOM 3289 O O . MET A 1 422 ? -6.847 -2.145 34.681 1.00 58.78 422 MET A O 1
ATOM 3293 N N . LEU A 1 423 ? -7.199 -0.046 35.405 1.00 59.91 423 LEU A N 1
ATOM 3294 C CA . LEU A 1 423 ? -6.747 -0.305 36.768 1.00 59.91 423 LEU A CA 1
ATOM 3295 C C . LEU A 1 423 ? -7.959 -0.522 37.690 1.00 59.91 423 LEU A C 1
ATOM 3297 O O . LEU A 1 423 ? -8.892 0.291 37.674 1.00 59.91 423 LEU A O 1
ATOM 3301 N N . PRO A 1 424 ? -7.976 -1.597 38.503 1.00 57.78 424 PRO A N 1
ATOM 3302 C CA . PRO A 1 424 ? -8.994 -1.763 39.531 1.00 57.78 424 PRO A CA 1
ATOM 3303 C C . PRO A 1 424 ? -8.936 -0.596 40.520 1.00 57.78 424 PRO A C 1
ATOM 3305 O O . PRO A 1 424 ? -7.861 -0.116 40.889 1.00 57.78 424 PRO A O 1
ATOM 3308 N N . GLY A 1 425 ? -10.108 -0.134 40.945 1.00 66.25 425 GLY A N 1
ATOM 3309 C CA . GLY A 1 425 ? -10.246 0.821 42.031 1.00 66.25 425 GLY A CA 1
ATOM 3310 C C . GLY A 1 425 ? -9.719 0.241 43.351 1.00 66.25 425 GLY A C 1
ATOM 3311 O O . GLY A 1 425 ? -9.546 -0.974 43.478 1.00 66.25 425 GLY A O 1
ATOM 3312 N N . PRO A 1 426 ? -9.462 1.088 44.364 1.00 70.00 426 PRO A N 1
ATOM 3313 C CA . PRO A 1 426 ? -8.890 0.655 45.644 1.00 70.00 426 PRO A CA 1
ATOM 3314 C C . PRO A 1 426 ? -9.728 -0.396 46.388 1.00 70.00 426 PRO A C 1
ATOM 3316 O O . PRO A 1 426 ? -9.204 -1.102 47.245 1.00 70.00 426 PRO A O 1
ATOM 3319 N N . ASP A 1 427 ? -11.026 -0.470 46.092 1.00 71.75 427 ASP A N 1
ATOM 3320 C CA . ASP A 1 427 ? -11.987 -1.405 46.676 1.00 71.75 427 ASP A CA 1
ATOM 3321 C C . ASP A 1 427 ? -12.095 -2.735 45.913 1.00 71.75 427 ASP A C 1
ATOM 3323 O O . ASP A 1 427 ? -12.745 -3.660 46.396 1.00 71.75 427 ASP A O 1
ATOM 3327 N N . GLY A 1 428 ? -11.472 -2.847 44.735 1.00 67.12 428 GLY A N 1
ATOM 3328 C CA . GLY A 1 428 ? -11.555 -4.017 43.859 1.00 67.12 428 GLY A CA 1
ATOM 3329 C C . GLY A 1 428 ? -12.939 -4.259 43.240 1.00 67.12 428 GLY A C 1
ATOM 3330 O O . GLY A 1 428 ? -13.090 -5.201 42.466 1.00 67.12 428 GLY A O 1
ATOM 3331 N N . THR A 1 429 ? -13.935 -3.428 43.558 1.00 65.06 429 THR A N 1
ATOM 3332 C CA . THR A 1 429 ? -15.324 -3.554 43.087 1.00 65.06 429 THR A CA 1
ATOM 3333 C C . THR A 1 429 ? -15.698 -2.470 42.085 1.00 65.06 429 THR A C 1
ATOM 3335 O O . THR A 1 429 ? -16.613 -2.668 41.289 1.00 65.06 429 THR A O 1
ATOM 3338 N N . THR A 1 430 ? -14.985 -1.344 42.088 1.00 66.38 430 THR A N 1
ATOM 3339 C CA . THR A 1 430 ? -15.117 -0.292 41.082 1.00 66.38 430 THR A CA 1
ATOM 3340 C C . THR A 1 430 ? -13.914 -0.304 40.152 1.00 66.38 430 THR A C 1
ATOM 3342 O O . THR A 1 430 ? -12.789 -0.575 40.565 1.00 66.38 430 THR A O 1
ATOM 3345 N N . TYR A 1 431 ? -14.134 -0.013 38.874 1.00 67.75 431 TYR A N 1
ATOM 3346 C CA . TYR A 1 431 ? -13.056 0.207 37.918 1.00 67.75 431 TYR A CA 1
ATOM 3347 C C . TYR A 1 431 ? -13.035 1.683 37.552 1.00 67.75 431 TYR A C 1
ATOM 3349 O O . TYR A 1 431 ? -14.034 2.234 37.089 1.00 67.75 431 TYR A O 1
ATOM 3357 N N . ASN A 1 432 ? -11.900 2.339 37.786 1.00 72.25 432 ASN A N 1
ATOM 3358 C CA . ASN A 1 432 ? -11.727 3.725 37.381 1.00 72.25 432 ASN A CA 1
ATOM 3359 C C . ASN A 1 432 ? -11.246 3.746 35.934 1.00 72.25 432 ASN A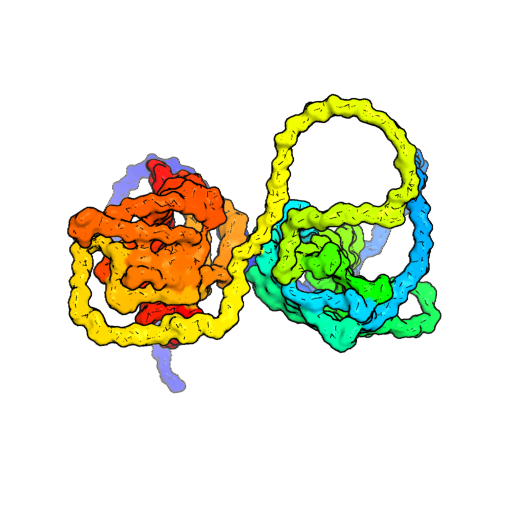 C 1
ATOM 3361 O O . ASN A 1 432 ? -10.106 3.377 35.643 1.00 72.25 432 ASN A O 1
ATOM 3365 N N . HIS A 1 433 ? -12.116 4.199 35.030 1.00 72.69 433 HIS A N 1
ATOM 3366 C CA . HIS A 1 433 ? -11.749 4.438 33.640 1.00 72.69 433 HIS A CA 1
ATOM 3367 C C . HIS A 1 433 ? -10.636 5.487 33.602 1.00 72.69 433 HIS A C 1
ATOM 3369 O O . HIS A 1 433 ? -10.855 6.668 33.880 1.00 72.69 433 HIS A O 1
ATOM 3375 N N . THR A 1 434 ? -9.421 5.037 33.304 1.00 79.62 434 THR A N 1
ATOM 3376 C CA . THR A 1 434 ? -8.279 5.930 33.141 1.00 79.62 434 THR A CA 1
ATOM 3377 C C . THR A 1 434 ? -8.174 6.265 31.670 1.00 79.62 434 THR A C 1
ATOM 3379 O O . THR A 1 434 ? -8.004 5.377 30.837 1.00 79.62 434 THR A O 1
ATOM 3382 N N . ARG A 1 435 ? -8.300 7.552 31.352 1.00 88.56 435 ARG A N 1
ATOM 3383 C CA . ARG A 1 435 ? -8.061 8.027 29.994 1.00 88.56 435 ARG A CA 1
ATOM 3384 C C . ARG A 1 435 ? -6.574 7.970 29.699 1.00 88.56 435 ARG A C 1
ATOM 3386 O O . ARG A 1 435 ? -5.773 8.498 30.470 1.00 88.56 435 ARG A O 1
ATOM 3393 N N . VAL A 1 436 ? -6.225 7.364 28.576 1.00 86.06 436 VAL A N 1
ATOM 3394 C CA . VAL A 1 436 ? -4.844 7.242 28.108 1.00 86.06 436 VAL A CA 1
ATOM 3395 C C . VAL A 1 436 ? -4.661 8.187 26.921 1.00 86.06 436 VAL A C 1
ATOM 3397 O O . VAL A 1 436 ? -5.531 8.219 26.050 1.00 86.06 436 VAL A O 1
ATOM 3400 N N . PRO A 1 437 ? -3.601 9.010 26.878 1.00 89.81 437 PRO A N 1
ATOM 3401 C CA . PRO A 1 437 ? -3.318 9.818 25.702 1.00 89.81 437 PRO A CA 1
ATOM 3402 C C . PRO A 1 437 ? -2.819 8.911 24.574 1.00 89.81 437 PRO A C 1
ATOM 3404 O O . PRO A 1 437 ? -1.962 8.057 24.795 1.00 89.81 437 PRO A O 1
ATOM 3407 N N . VAL A 1 438 ? -3.354 9.102 23.374 1.00 86.75 438 VAL A N 1
ATOM 3408 C CA . VAL A 1 438 ? -3.045 8.287 22.197 1.00 86.75 438 VAL A CA 1
ATOM 3409 C C . VAL A 1 438 ? -2.871 9.167 20.963 1.00 86.75 438 VAL A C 1
ATOM 3411 O O . VAL A 1 438 ? -3.405 10.272 20.914 1.00 86.75 438 VAL A O 1
ATOM 3414 N N . VAL A 1 439 ? -2.139 8.684 19.962 1.00 82.88 439 VAL A N 1
ATOM 3415 C CA . VAL A 1 439 ? -1.942 9.361 18.672 1.00 82.88 439 VAL A CA 1
ATOM 3416 C C . VAL A 1 439 ? -2.660 8.572 17.584 1.00 82.88 439 VAL A C 1
ATOM 3418 O O . VAL A 1 439 ? -2.306 7.435 17.307 1.00 82.88 439 VAL A O 1
ATOM 3421 N N . THR A 1 440 ? -3.682 9.147 16.959 1.00 84.56 440 THR A N 1
ATOM 3422 C CA . THR A 1 440 ? -4.428 8.457 15.894 1.00 84.56 440 THR A CA 1
ATOM 3423 C C . THR A 1 440 ? -3.564 8.231 14.646 1.00 84.56 440 THR A C 1
ATOM 3425 O O . THR A 1 440 ? -2.556 8.908 14.446 1.00 84.56 440 THR A O 1
ATOM 3428 N N . ALA A 1 441 ? -4.007 7.353 13.737 1.00 77.38 441 ALA A N 1
ATOM 3429 C CA . ALA A 1 441 ? -3.400 7.185 12.405 1.00 77.38 441 ALA A CA 1
ATOM 3430 C C . ALA A 1 441 ? -3.335 8.500 11.597 1.00 77.38 441 ALA A C 1
ATOM 3432 O O . ALA A 1 441 ? -2.522 8.672 10.694 1.00 77.38 441 ALA A O 1
ATOM 3433 N N . ASP A 1 442 ? -4.187 9.452 11.966 1.00 79.94 442 ASP A N 1
ATOM 3434 C CA . ASP A 1 442 ? -4.271 10.800 11.431 1.00 79.94 442 ASP A CA 1
ATOM 3435 C C . ASP A 1 442 ? -3.268 11.787 12.070 1.00 79.94 442 ASP A C 1
ATOM 3437 O O . ASP A 1 442 ? -3.318 12.985 11.760 1.00 79.94 442 ASP A O 1
ATOM 3441 N N . ALA A 1 443 ? -2.374 11.287 12.933 1.00 84.44 443 ALA A N 1
ATOM 3442 C CA . ALA A 1 443 ? -1.414 12.017 13.759 1.00 84.44 443 ALA A CA 1
ATOM 3443 C C . ALA A 1 443 ? -2.060 13.017 14.739 1.00 84.44 443 ALA A C 1
ATOM 3445 O O . ALA A 1 443 ? -1.488 14.068 15.037 1.00 84.44 443 ALA A O 1
ATOM 3446 N N . GLU A 1 444 ? -3.261 12.713 15.243 1.00 87.94 444 GLU A N 1
ATOM 3447 C CA . GLU A 1 444 ? -3.924 13.534 16.261 1.00 87.94 444 GLU A CA 1
ATOM 3448 C C . GLU A 1 444 ? -3.719 12.969 17.663 1.00 87.94 444 GLU A C 1
ATOM 3450 O O . GLU A 1 444 ? -4.041 11.814 17.923 1.00 87.94 444 GLU A O 1
ATOM 3455 N N . GLU A 1 445 ? -3.263 13.813 18.587 1.00 91.88 445 GLU A N 1
ATOM 3456 C CA . GLU A 1 445 ? -3.286 13.508 20.018 1.00 91.88 445 GLU A CA 1
ATOM 3457 C C . GLU A 1 445 ? -4.727 13.571 20.546 1.00 91.88 445 GLU A C 1
ATOM 3459 O O . GLU A 1 445 ? -5.356 14.635 20.543 1.00 91.88 445 GLU A O 1
ATOM 3464 N N . VAL A 1 446 ? -5.245 12.434 21.008 1.00 93.19 446 VAL A N 1
ATOM 3465 C CA . VAL A 1 446 ? -6.601 12.271 21.550 1.00 93.19 446 VAL A CA 1
ATOM 3466 C C . VAL A 1 446 ? -6.563 11.492 22.866 1.00 93.19 446 VAL A C 1
ATOM 3468 O O . VAL A 1 446 ? -5.533 10.946 23.258 1.00 93.19 446 VAL A O 1
ATOM 3471 N N . TRP A 1 447 ? -7.687 11.444 23.579 1.00 93.88 447 TRP A N 1
ATOM 3472 C CA . TRP A 1 447 ? -7.825 10.626 24.788 1.00 93.88 447 TRP A CA 1
ATOM 3473 C C . TRP A 1 447 ? -8.589 9.347 24.474 1.00 93.88 447 TRP A C 1
ATOM 3475 O O . TRP A 1 447 ? -9.671 9.420 23.903 1.00 93.88 447 TRP A O 1
ATOM 3485 N N . ALA A 1 448 ? -8.073 8.195 24.884 1.00 91.25 448 ALA A N 1
ATOM 3486 C CA . ALA A 1 448 ? -8.752 6.916 24.745 1.00 91.25 448 ALA A CA 1
ATOM 3487 C C . ALA A 1 448 ? -9.253 6.384 26.091 1.00 91.25 448 ALA A C 1
ATOM 3489 O O . ALA A 1 448 ? -8.587 6.531 27.115 1.00 91.25 448 ALA A O 1
ATOM 3490 N N . GLU A 1 449 ? -10.412 5.732 26.081 1.00 90.56 449 GLU A N 1
ATOM 3491 C CA . GLU A 1 449 ? -10.924 4.914 27.186 1.00 90.56 449 GLU A CA 1
ATOM 3492 C C . GLU A 1 449 ? -11.653 3.691 26.618 1.00 90.56 449 GLU A C 1
ATOM 3494 O O . GLU A 1 449 ? -12.202 3.753 25.521 1.00 90.56 449 GLU A O 1
ATOM 3499 N N . SER A 1 450 ? -11.658 2.565 27.327 1.00 90.88 450 SER A N 1
ATOM 3500 C CA . SER A 1 450 ? -12.353 1.347 26.893 1.00 90.88 450 SER A CA 1
ATOM 3501 C C . SER A 1 450 ? -12.891 0.559 28.078 1.00 90.88 450 SER A C 1
ATOM 3503 O O . SER A 1 450 ? -12.531 0.871 29.212 1.00 90.88 450 SER A O 1
ATOM 3505 N N . TRP A 1 451 ? -13.805 -0.380 27.825 1.00 92.19 451 TRP A N 1
ATOM 3506 C CA . TRP A 1 451 ? -14.408 -1.309 28.785 1.00 92.19 451 TRP A CA 1
ATOM 3507 C C . TRP A 1 451 ? -15.156 -2.438 28.079 1.00 92.19 451 TRP A C 1
ATOM 3509 O O . TRP A 1 451 ? -15.331 -2.412 26.868 1.00 92.19 451 TRP A O 1
ATOM 3519 N N . TRP A 1 452 ? -15.636 -3.416 28.841 1.00 92.50 452 TRP A N 1
ATOM 3520 C CA . TRP A 1 452 ? -16.517 -4.469 28.350 1.00 92.50 452 TRP A CA 1
ATOM 3521 C C . TRP A 1 452 ? -17.963 -4.233 28.812 1.00 92.50 452 TRP A C 1
ATOM 3523 O O . TRP A 1 452 ? -18.194 -3.892 29.967 1.00 92.50 452 TRP A O 1
ATOM 3533 N N . GLU A 1 453 ? -18.933 -4.396 27.919 1.00 93.88 453 GLU A N 1
ATOM 3534 C CA . GLU A 1 453 ? -20.382 -4.362 28.168 1.00 93.88 453 GLU A CA 1
ATOM 3535 C C . GLU A 1 453 ? -20.996 -5.747 27.897 1.00 93.88 453 GLU A C 1
ATOM 3537 O O . GLU A 1 453 ? -20.319 -6.660 27.410 1.00 93.88 453 GLU A O 1
ATOM 3542 N N . ASN A 1 454 ? -22.295 -5.892 28.180 1.00 94.69 454 ASN A N 1
ATOM 3543 C CA . ASN A 1 454 ? -23.086 -7.101 27.916 1.00 94.69 454 ASN A CA 1
ATOM 3544 C C . ASN A 1 454 ? -22.435 -8.360 28.494 1.00 94.69 454 ASN A C 1
ATOM 3546 O O . ASN A 1 454 ? -22.043 -9.266 27.758 1.00 94.69 454 ASN A O 1
ATOM 3550 N N . ASP A 1 455 ? -22.275 -8.382 29.814 1.00 93.94 455 ASP A N 1
ATOM 3551 C CA . ASP A 1 455 ? -21.686 -9.506 30.542 1.00 93.94 455 ASP A CA 1
ATOM 3552 C C . ASP A 1 455 ? -20.293 -9.904 30.029 1.00 93.94 455 ASP A C 1
ATOM 3554 O O . ASP A 1 455 ? -19.949 -11.082 29.977 1.00 93.94 455 ASP A O 1
ATOM 3558 N N . GLY A 1 456 ? -19.491 -8.918 29.611 1.00 92.00 456 GLY A N 1
ATOM 3559 C CA . GLY A 1 456 ? -18.118 -9.135 29.157 1.00 92.00 456 GLY A CA 1
ATOM 3560 C C . GLY A 1 456 ? -17.989 -9.595 27.702 1.00 92.00 456 GLY A C 1
ATOM 3561 O O . GLY A 1 456 ? -16.910 -10.034 27.309 1.00 92.00 456 GLY A O 1
ATOM 3562 N N . THR A 1 457 ? -19.061 -9.532 26.906 1.00 95.56 457 THR A N 1
ATOM 3563 C CA . THR A 1 457 ? -19.076 -10.036 25.516 1.00 95.56 457 THR A CA 1
ATOM 3564 C C . THR A 1 457 ? -18.843 -8.962 24.455 1.00 95.56 457 THR A C 1
ATOM 3566 O O . THR A 1 457 ? -18.485 -9.292 23.324 1.00 95.56 457 THR A O 1
ATOM 3569 N N . VAL A 1 458 ? -19.017 -7.682 24.799 1.00 95.81 458 VAL A N 1
ATOM 3570 C CA . VAL A 1 458 ? -18.831 -6.556 23.873 1.00 95.81 458 VAL A CA 1
ATOM 3571 C C . VAL A 1 458 ? -17.747 -5.630 24.399 1.00 95.81 458 VAL A C 1
ATOM 3573 O O . VAL A 1 458 ? -17.926 -5.003 25.435 1.00 95.81 458 VAL A O 1
ATOM 3576 N N . HIS A 1 459 ? -16.645 -5.480 23.673 1.00 94.38 459 HIS A N 1
ATOM 3577 C CA . HIS A 1 459 ? -15.6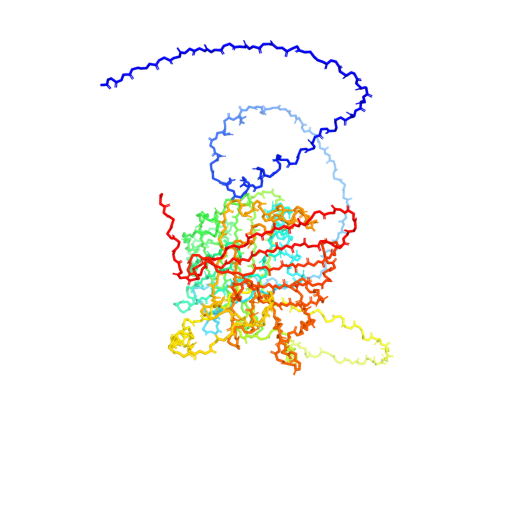19 -4.495 24.001 1.00 94.38 459 HIS A CA 1
ATOM 3578 C C . HIS A 1 459 ? -15.983 -3.128 23.408 1.00 94.38 459 HIS A C 1
ATOM 3580 O O . HIS A 1 459 ? -16.115 -2.975 22.193 1.00 94.38 459 HIS A O 1
ATOM 3586 N N . VAL A 1 460 ? -16.110 -2.112 24.250 1.00 93.94 460 VAL A N 1
ATOM 3587 C CA . VAL A 1 460 ? -16.413 -0.730 23.875 1.00 93.94 460 VAL A CA 1
ATOM 3588 C C . VAL A 1 460 ? -15.179 0.131 24.082 1.00 93.94 460 VAL A C 1
ATOM 3590 O O . VAL A 1 460 ? -14.553 0.082 25.133 1.00 93.94 460 VAL A O 1
ATOM 3593 N N . SER A 1 461 ? -14.834 0.951 23.096 1.00 93.19 461 SER A N 1
ATOM 3594 C CA . SER A 1 461 ? -13.764 1.942 23.215 1.00 93.19 461 SER A CA 1
ATOM 3595 C C . SER A 1 461 ? -14.196 3.296 22.683 1.00 93.19 461 SER A C 1
ATOM 3597 O O . SER A 1 461 ? -14.906 3.370 21.681 1.00 93.19 461 SER A O 1
ATOM 3599 N N . TRP A 1 462 ? -13.684 4.355 23.290 1.00 94.12 462 TRP A N 1
ATOM 3600 C CA . TRP A 1 462 ? -13.866 5.732 22.871 1.00 94.12 462 TRP A CA 1
ATOM 3601 C C . TRP A 1 462 ? -12.526 6.380 22.549 1.00 94.12 462 TRP A C 1
ATOM 3603 O O . TRP A 1 462 ? -11.570 6.215 23.302 1.00 94.12 462 TRP A O 1
ATOM 3613 N N . THR A 1 463 ? -12.483 7.166 21.476 1.00 93.88 463 THR A N 1
ATOM 3614 C CA . THR A 1 463 ? -11.441 8.167 21.225 1.00 93.88 463 THR A CA 1
ATOM 3615 C C . THR A 1 463 ? -12.075 9.552 21.274 1.00 93.88 463 THR A C 1
ATOM 3617 O O . THR A 1 463 ? -12.991 9.878 20.521 1.00 93.88 463 THR A O 1
ATOM 3620 N N . LEU A 1 464 ? -11.627 10.363 22.223 1.00 95.12 464 LEU A N 1
ATOM 3621 C CA . LEU A 1 464 ? -12.236 11.622 22.629 1.00 95.12 464 LEU A CA 1
ATOM 3622 C C . LEU A 1 464 ? -11.360 12.799 22.209 1.00 95.12 464 LEU A C 1
ATOM 3624 O O . LEU A 1 464 ? -10.144 12.784 22.408 1.00 95.12 464 LEU A O 1
ATOM 3628 N N . GLY A 1 465 ? -11.995 13.871 21.736 1.00 95.00 465 GLY A N 1
ATOM 3629 C CA . GLY A 1 465 ? -11.296 15.121 21.426 1.00 95.00 465 GLY A CA 1
ATOM 3630 C C . GLY A 1 465 ? -10.595 15.119 20.069 1.00 95.00 465 GLY A C 1
ATOM 3631 O O . GLY A 1 465 ? -9.626 15.854 19.885 1.00 95.00 465 GLY A O 1
ATOM 3632 N N . VAL A 1 466 ? -11.098 14.323 19.123 1.00 94.81 466 VAL A N 1
ATOM 3633 C CA . VAL A 1 466 ? -10.713 14.399 17.709 1.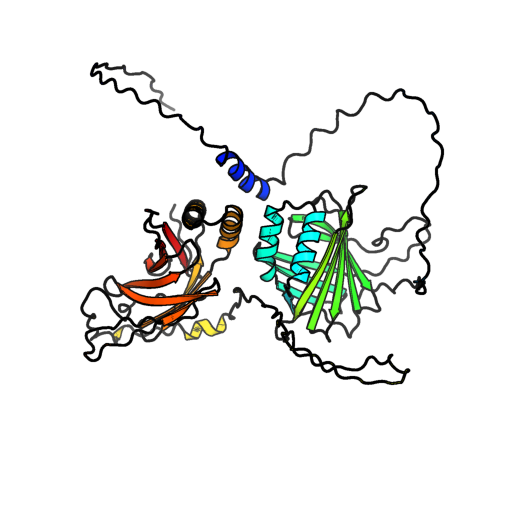00 94.81 466 VAL A CA 1
ATOM 3634 C C . VAL A 1 466 ? -10.955 15.827 17.224 1.00 94.81 466 VAL A C 1
ATOM 3636 O O . VAL A 1 466 ? -11.996 16.401 17.552 1.00 94.81 466 VAL A O 1
ATOM 3639 N N . LYS A 1 467 ? -10.011 16.416 16.480 1.00 94.50 467 LYS A N 1
ATOM 3640 C CA . LYS A 1 467 ? -10.126 17.778 15.924 1.00 94.50 467 LYS A CA 1
ATOM 3641 C C . LYS A 1 467 ? -10.464 17.748 14.436 1.00 94.50 467 LYS A C 1
ATOM 3643 O O . LYS A 1 467 ? -11.120 18.668 13.945 1.00 94.50 467 LYS A O 1
ATOM 3648 N N . LYS A 1 468 ? -10.050 16.703 13.714 1.00 89.56 468 LYS A N 1
ATOM 3649 C CA . LYS A 1 468 ? -10.486 16.446 12.337 1.00 89.56 468 LYS A CA 1
ATOM 3650 C C . LYS A 1 468 ? -12.000 16.230 12.267 1.00 89.56 468 LYS A C 1
ATOM 3652 O O . LYS A 1 468 ? -12.688 16.079 13.276 1.00 89.56 468 LYS A O 1
ATOM 3657 N N . TYR A 1 469 ? -12.528 16.253 11.044 1.00 89.69 469 TYR A N 1
ATOM 3658 C CA . TYR A 1 469 ? -13.945 15.987 10.754 1.00 89.69 469 TYR A CA 1
ATOM 3659 C C . TYR A 1 469 ? -14.932 16.993 11.386 1.00 89.69 469 TYR A C 1
ATOM 3661 O O . TYR A 1 469 ? -16.119 16.699 11.514 1.00 89.69 469 TYR A O 1
ATOM 3669 N N . GLY A 1 470 ? -14.462 18.188 11.766 1.00 90.81 470 GLY A N 1
ATOM 3670 C CA . GLY A 1 470 ? -15.257 19.194 12.490 1.00 90.81 470 GLY A CA 1
ATOM 3671 C C . GLY A 1 470 ? -15.231 19.033 14.015 1.00 90.81 470 GLY A C 1
ATOM 3672 O O . GLY A 1 470 ? -15.873 19.799 14.726 1.00 90.81 470 GLY A O 1
ATOM 3673 N N . GLY A 1 471 ? -14.450 18.077 14.517 1.00 94.50 471 GLY A N 1
ATOM 3674 C CA . GLY A 1 471 ? -14.293 17.790 15.931 1.00 94.50 471 GLY A CA 1
ATOM 3675 C C . GLY A 1 471 ? -15.360 16.842 16.479 1.00 94.50 471 GLY A C 1
ATOM 3676 O O . GLY A 1 471 ? -16.527 16.900 16.094 1.00 94.50 471 GLY A O 1
ATOM 3677 N N . GLY A 1 472 ? -14.973 15.956 17.395 1.00 95.62 472 GLY A N 1
ATOM 3678 C CA . GLY A 1 472 ? -15.899 14.960 17.931 1.00 95.62 472 GLY A CA 1
ATOM 3679 C C . GLY A 1 472 ? -15.236 13.873 18.760 1.00 95.62 472 GLY A C 1
ATOM 3680 O O . GLY A 1 472 ? -14.147 14.047 19.316 1.00 95.62 472 GLY A O 1
ATOM 3681 N N . SER A 1 473 ? -15.925 12.741 18.834 1.00 96.44 473 SER A N 1
ATOM 3682 C CA . SER A 1 473 ? -15.433 11.508 19.441 1.00 96.44 473 SER A CA 1
ATOM 3683 C C . SER A 1 473 ? -15.852 10.300 18.609 1.00 96.44 473 SER A C 1
ATOM 3685 O O . SER A 1 473 ? -16.958 10.293 18.070 1.00 96.44 473 SER A O 1
ATOM 3687 N N . PHE A 1 474 ? -15.015 9.267 18.531 1.00 96.00 474 PHE A N 1
ATOM 3688 C CA . PHE A 1 474 ? -15.438 7.976 17.989 1.00 96.00 474 PHE A CA 1
ATOM 3689 C C . PHE A 1 474 ? -15.716 6.999 19.119 1.00 96.00 474 PHE A C 1
ATOM 3691 O O . PHE A 1 474 ? -14.908 6.836 20.024 1.00 96.00 474 PHE A O 1
ATOM 3698 N N . GLU A 1 475 ? -16.843 6.315 19.022 1.00 95.81 475 GLU A N 1
ATOM 3699 C CA . GLU A 1 475 ? -17.177 5.127 19.794 1.00 95.81 475 GLU A CA 1
ATOM 3700 C C . GLU A 1 475 ? -16.997 3.909 18.889 1.00 95.81 475 GLU A C 1
ATOM 3702 O O . GLU A 1 475 ? -17.377 3.937 17.720 1.00 95.81 475 GLU A O 1
ATOM 3707 N N . SER A 1 476 ? -16.411 2.835 19.403 1.00 95.25 476 SER A N 1
ATOM 3708 C CA . SER A 1 476 ? -16.275 1.566 18.690 1.00 95.25 476 SER A CA 1
ATOM 3709 C C . SER A 1 476 ? -16.729 0.418 19.576 1.00 95.25 476 SER A C 1
ATOM 3711 O O . SER A 1 476 ? -16.171 0.229 20.655 1.00 95.25 476 SER A O 1
ATOM 3713 N N . LYS A 1 477 ? -17.718 -0.353 19.116 1.00 96.50 477 LYS A N 1
ATOM 3714 C CA . LYS A 1 477 ? -18.196 -1.572 19.785 1.00 96.50 477 LYS A CA 1
ATOM 3715 C C . LYS A 1 477 ? -17.728 -2.800 19.020 1.00 96.50 477 LYS A C 1
ATOM 3717 O O . LYS A 1 477 ? -18.029 -2.921 17.838 1.00 96.50 477 LYS A O 1
ATOM 3722 N N . ARG A 1 478 ? -17.003 -3.693 19.686 1.00 95.88 478 ARG A N 1
ATOM 3723 C CA . ARG A 1 478 ? -16.374 -4.884 19.109 1.00 95.88 478 ARG A CA 1
ATOM 3724 C C . ARG A 1 478 ? -16.925 -6.143 19.750 1.00 95.88 478 ARG A C 1
ATOM 3726 O O . ARG A 1 478 ? -17.006 -6.210 20.973 1.00 95.88 478 ARG A O 1
ATOM 3733 N N . TYR A 1 479 ? -17.300 -7.123 18.941 1.00 97.12 479 TYR A N 1
ATOM 3734 C CA . TYR A 1 479 ? -17.850 -8.389 19.419 1.00 97.12 479 TYR A CA 1
ATOM 3735 C C . TYR A 1 479 ? -17.746 -9.477 18.345 1.00 97.12 479 TYR A C 1
ATOM 3737 O O . TYR A 1 479 ? -17.414 -9.195 17.192 1.00 97.12 479 TYR A O 1
ATOM 3745 N N . LEU A 1 480 ? -18.019 -10.725 18.730 1.00 96.62 480 LEU A N 1
ATOM 3746 C CA . LEU A 1 480 ? -18.021 -11.869 17.819 1.00 96.62 480 LEU A CA 1
ATOM 3747 C C . LEU A 1 480 ? -19.446 -12.269 17.433 1.00 96.62 480 LEU A C 1
ATOM 3749 O O . LEU A 1 480 ? -20.345 -12.310 18.271 1.00 96.62 480 LEU A O 1
ATOM 3753 N N . GLU A 1 481 ? -19.629 -12.637 16.172 1.00 95.94 481 GLU A N 1
ATOM 3754 C CA . GLU A 1 481 ? -20.808 -13.326 15.645 1.00 95.94 481 GLU A CA 1
ATOM 3755 C C . GLU A 1 481 ? -20.382 -14.700 15.087 1.00 95.94 481 GLU A C 1
ATOM 3757 O O . GLU A 1 481 ? -19.193 -15.006 14.968 1.00 95.94 481 GLU A O 1
ATOM 3762 N N . ASN A 1 482 ? -21.353 -15.554 14.743 1.00 91.31 482 ASN A N 1
ATOM 3763 C CA . ASN A 1 482 ? -21.118 -16.855 14.096 1.00 91.31 482 ASN A CA 1
ATOM 3764 C C . ASN A 1 482 ? -20.072 -17.731 14.809 1.00 91.31 482 ASN A C 1
ATOM 3766 O O . ASN A 1 482 ? -19.125 -18.204 14.191 1.00 91.31 482 ASN A O 1
ATOM 3770 N N . ASN A 1 483 ? -20.238 -17.942 16.118 1.00 91.38 483 ASN A N 1
ATOM 3771 C CA . ASN A 1 483 ? -19.344 -18.775 16.936 1.00 91.38 483 ASN A CA 1
ATOM 3772 C C . ASN A 1 483 ? -17.865 -18.332 16.932 1.00 91.38 483 ASN A C 1
ATOM 3774 O O . ASN A 1 483 ? -16.988 -19.151 17.189 1.00 91.38 483 ASN A O 1
ATOM 3778 N N . GLY A 1 484 ? -17.579 -17.054 16.660 1.00 92.50 484 GLY A N 1
ATOM 3779 C CA . GLY A 1 484 ? -16.215 -16.516 16.681 1.00 92.50 484 GLY A CA 1
ATOM 3780 C C . GLY A 1 484 ? -15.542 -16.397 15.316 1.00 92.50 484 GLY A C 1
ATOM 3781 O O . GLY A 1 484 ? -14.449 -15.840 15.236 1.00 92.50 484 GLY A O 1
ATOM 3782 N N . ASP A 1 485 ? -16.192 -16.853 14.243 1.00 93.50 485 ASP A N 1
ATOM 3783 C CA . ASP A 1 485 ? -15.649 -16.728 12.885 1.00 93.50 485 ASP A CA 1
ATOM 3784 C C . ASP A 1 485 ? -15.768 -15.304 12.330 1.00 93.50 485 ASP A C 1
ATOM 3786 O O . ASP A 1 485 ? -15.016 -14.918 11.428 1.00 93.50 485 ASP A O 1
ATOM 3790 N N . LEU A 1 486 ? -16.714 -14.520 12.860 1.00 95.38 486 LEU A N 1
ATOM 3791 C CA . LEU A 1 486 ? -16.963 -13.153 12.433 1.00 95.38 486 LEU A CA 1
ATOM 3792 C C . LEU A 1 486 ? -16.665 -12.169 13.563 1.00 95.38 486 LEU A C 1
ATOM 3794 O O . LEU A 1 486 ? -17.345 -12.167 14.584 1.00 95.38 486 LEU A O 1
ATOM 3798 N N . TYR A 1 487 ? -15.693 -11.294 13.341 1.00 95.62 487 TYR A N 1
ATOM 3799 C CA . TYR A 1 487 ? -15.421 -10.148 14.199 1.00 95.62 487 TYR A CA 1
ATOM 3800 C C . TYR A 1 487 ? -16.159 -8.926 13.659 1.00 95.62 487 TYR A C 1
ATOM 3802 O O . TYR A 1 487 ? -16.057 -8.589 12.477 1.00 95.62 487 TYR A O 1
ATOM 3810 N N . VAL A 1 488 ? -16.940 -8.274 14.514 1.00 96.75 488 VAL A N 1
ATOM 3811 C CA . VAL A 1 488 ? -17.744 -7.108 14.149 1.00 96.75 488 VAL A CA 1
ATOM 3812 C C . VAL A 1 488 ? -17.263 -5.905 14.936 1.00 96.75 488 VAL A C 1
ATOM 3814 O O . VAL A 1 488 ? -17.182 -5.963 16.158 1.00 96.75 488 VAL A O 1
ATOM 3817 N N . CYS A 1 489 ? -16.994 -4.805 14.237 1.00 96.44 489 CYS A N 1
ATOM 3818 C CA . CYS A 1 489 ? -16.711 -3.506 14.832 1.00 96.44 489 CYS A CA 1
ATOM 3819 C C . CYS A 1 489 ? -17.776 -2.509 14.364 1.00 96.44 489 CYS A C 1
ATOM 3821 O O . CYS A 1 489 ? -17.955 -2.288 13.171 1.00 96.44 489 CYS A O 1
ATOM 3823 N N . GLN A 1 490 ? -18.516 -1.907 15.287 1.00 97.31 490 GLN A N 1
ATOM 3824 C CA . GLN A 1 490 ? -19.456 -0.827 14.998 1.00 97.31 490 GLN A CA 1
ATOM 3825 C C . GLN A 1 490 ? -18.816 0.493 15.400 1.00 97.31 490 GLN A C 1
ATOM 3827 O O . GLN A 1 490 ? -18.636 0.746 16.590 1.00 97.31 490 GLN A O 1
ATOM 3832 N N . SER A 1 491 ? -18.492 1.336 14.426 1.00 96.00 491 SER A N 1
ATOM 3833 C CA . SER A 1 491 ? -17.932 2.665 14.659 1.00 96.00 491 SER A CA 1
ATOM 3834 C C . SER A 1 491 ? -19.032 3.713 14.597 1.00 96.00 491 SER A C 1
ATOM 3836 O O . SER A 1 491 ? -19.778 3.772 13.623 1.00 96.00 491 SER A O 1
ATOM 3838 N N . THR A 1 492 ? -19.115 4.564 15.614 1.00 97.69 492 THR A N 1
ATOM 3839 C CA . THR A 1 492 ? -20.034 5.705 15.656 1.00 97.69 492 THR A CA 1
ATOM 3840 C C . THR A 1 492 ? -19.243 6.982 15.888 1.00 97.69 492 THR A C 1
ATOM 3842 O O . THR A 1 492 ? -18.509 7.084 16.868 1.00 97.69 492 THR A O 1
ATOM 3845 N N . PHE A 1 493 ? -19.391 7.966 15.005 1.00 97.12 493 PHE A N 1
ATOM 3846 C CA . PHE A 1 493 ? -18.856 9.306 15.211 1.00 97.12 493 PHE A CA 1
ATOM 3847 C C . PHE A 1 493 ? -19.903 10.190 15.883 1.00 97.12 493 PHE A C 1
ATOM 3849 O O . PHE A 1 493 ? -21.023 10.346 15.387 1.00 97.12 493 PHE A O 1
ATOM 3856 N N . HIS A 1 494 ? -19.512 10.778 17.009 1.00 96.94 494 HIS A N 1
ATOM 3857 C CA . HIS A 1 494 ? -20.294 11.730 17.785 1.00 96.94 494 HIS A CA 1
ATOM 3858 C C . HIS A 1 494 ? -19.691 13.126 17.556 1.00 96.94 494 HIS A C 1
ATOM 3860 O O . HIS A 1 494 ? -18.667 13.439 18.174 1.00 96.94 494 HIS A O 1
ATOM 3866 N N . PRO A 1 495 ? -20.254 13.945 16.645 1.00 95.75 495 PRO A N 1
ATOM 3867 C CA . PRO A 1 495 ? -19.734 15.284 16.383 1.00 95.75 495 PRO A CA 1
ATOM 3868 C C . PRO A 1 495 ? -19.895 16.187 17.614 1.00 95.75 495 PRO A C 1
ATOM 3870 O O . PRO A 1 495 ? -20.848 16.050 18.381 1.00 95.75 495 PRO A O 1
ATOM 3873 N N . ASN A 1 496 ? -18.952 17.113 17.807 1.00 93.50 496 ASN A N 1
ATOM 3874 C CA . ASN A 1 496 ? -19.023 18.112 18.883 1.00 93.50 496 ASN A CA 1
ATOM 3875 C C . ASN A 1 496 ? -19.850 19.348 18.497 1.00 93.50 496 ASN A C 1
ATOM 3877 O O . ASN A 1 496 ? -20.096 20.203 19.351 1.00 93.50 496 ASN A O 1
ATOM 3881 N N . ASP A 1 497 ? -20.212 19.495 17.221 1.00 87.62 497 ASP A N 1
ATOM 3882 C CA . ASP A 1 497 ? -20.961 20.655 16.764 1.00 87.62 497 ASP A CA 1
ATOM 3883 C C . ASP A 1 497 ? -22.360 20.688 17.407 1.00 87.62 497 ASP A C 1
ATOM 3885 O O . ASP A 1 497 ? -23.106 19.715 17.474 1.00 87.62 497 ASP A O 1
ATOM 3889 N N . THR A 1 498 ? -22.733 21.851 17.942 1.00 73.00 498 THR A N 1
ATOM 3890 C CA . THR A 1 498 ? -24.077 22.067 18.502 1.00 73.00 498 THR A CA 1
ATOM 3891 C C . THR A 1 498 ? -25.124 22.290 17.410 1.00 73.00 498 THR A C 1
ATOM 3893 O O . THR A 1 498 ? -26.298 22.485 17.714 1.00 73.00 498 THR A O 1
ATOM 3896 N N . GLU A 1 499 ? -24.702 22.297 16.143 1.00 77.50 499 GLU A N 1
ATOM 3897 C CA . GLU A 1 499 ? -25.504 22.672 14.972 1.00 77.50 499 GLU A CA 1
ATOM 3898 C C . GLU A 1 499 ? -26.328 21.510 14.392 1.00 77.50 499 GLU A C 1
ATOM 3900 O O . GLU A 1 499 ? -26.884 21.622 13.304 1.00 77.50 499 GLU A O 1
ATOM 3905 N N . GLY A 1 500 ? -26.482 20.417 15.143 1.00 83.06 500 GLY A N 1
ATOM 3906 C CA . GLY A 1 500 ? -27.457 19.371 14.830 1.00 83.06 500 GLY A CA 1
ATOM 3907 C C . GLY A 1 500 ? -26.996 18.363 13.782 1.00 83.06 500 GLY A C 1
ATOM 3908 O O . GLY A 1 500 ? -27.839 17.716 13.163 1.00 83.06 500 GLY A O 1
ATOM 3909 N N . ARG A 1 501 ? -25.684 18.196 13.581 1.00 90.44 501 ARG A N 1
ATOM 3910 C CA . ARG A 1 501 ? -25.172 17.107 12.748 1.00 90.44 501 ARG A CA 1
ATOM 3911 C C . ARG A 1 501 ? -25.513 15.768 13.394 1.00 90.44 501 ARG A C 1
ATOM 3913 O O . ARG A 1 501 ? -25.247 15.535 14.574 1.00 90.44 501 ARG A O 1
ATOM 3920 N N . GLU A 1 502 ? -26.119 14.885 12.613 1.00 94.06 502 GLU A N 1
ATOM 3921 C CA . GLU A 1 502 ? -26.495 13.562 13.096 1.00 94.06 502 GLU A CA 1
ATOM 3922 C C . GLU A 1 502 ? -25.264 12.677 13.318 1.00 94.06 502 GLU A C 1
ATOM 3924 O O . GLU A 1 502 ? -24.222 12.812 12.665 1.00 94.06 502 GLU A O 1
ATOM 3929 N N . LYS A 1 503 ? -25.395 11.740 14.261 1.00 95.75 503 LYS A N 1
ATOM 3930 C CA . LYS A 1 503 ? -24.371 10.723 14.496 1.00 95.75 503 LYS A CA 1
ATOM 3931 C C . LYS A 1 503 ? -24.206 9.885 13.240 1.00 95.75 503 LYS A C 1
ATOM 3933 O O . LYS A 1 503 ? -25.182 9.482 12.619 1.00 95.75 503 LYS A O 1
ATOM 3938 N N . SER A 1 504 ? -22.960 9.598 12.899 1.00 96.06 504 SER A N 1
ATOM 3939 C CA . SER A 1 504 ? -22.632 8.767 11.743 1.00 96.06 504 SER A CA 1
ATOM 3940 C C . SER A 1 504 ? -22.213 7.392 12.225 1.00 96.06 504 SER A C 1
ATOM 3942 O O . SER A 1 504 ? -21.363 7.310 13.109 1.00 96.06 504 SER A O 1
ATOM 3944 N N . GLN A 1 505 ? -22.784 6.330 11.665 1.00 97.62 505 GLN A N 1
ATOM 3945 C CA . GLN A 1 505 ? -22.491 4.959 12.075 1.00 97.62 505 GLN A CA 1
ATOM 3946 C C . GLN A 1 505 ? -22.038 4.121 10.882 1.00 97.62 505 GLN A C 1
ATOM 3948 O O . GLN A 1 505 ? -22.567 4.254 9.784 1.00 97.62 505 GLN A O 1
ATOM 3953 N N . LEU A 1 506 ? -21.082 3.229 11.123 1.00 97.62 506 LEU A N 1
ATOM 3954 C CA . LEU A 1 506 ? -20.604 2.249 10.161 1.00 97.62 506 LEU A CA 1
ATOM 3955 C C . LEU A 1 506 ? -20.358 0.916 10.861 1.00 97.62 506 LEU A C 1
ATOM 3957 O O . LEU A 1 506 ? -19.824 0.876 11.969 1.00 97.62 506 LEU A O 1
ATOM 3961 N N . THR A 1 507 ? -20.748 -0.182 10.216 1.00 97.88 507 THR A N 1
ATOM 3962 C CA . THR A 1 507 ? -20.505 -1.535 10.729 1.00 97.88 507 THR A CA 1
ATOM 3963 C C . THR A 1 507 ? -19.488 -2.249 9.857 1.00 97.88 507 THR A C 1
ATOM 3965 O O . THR A 1 507 ? -19.761 -2.585 8.706 1.00 97.88 507 THR A O 1
ATOM 3968 N N . TRP A 1 508 ? -18.336 -2.527 10.443 1.00 96.88 508 TRP A N 1
ATOM 3969 C CA . TRP A 1 508 ? -17.260 -3.313 9.874 1.00 96.88 508 TRP A CA 1
ATOM 3970 C C . TRP A 1 508 ? -17.458 -4.777 10.250 1.00 96.88 508 TRP A C 1
ATOM 3972 O O . TRP A 1 508 ? -17.678 -5.103 11.418 1.00 96.88 508 TRP A O 1
ATOM 3982 N N . ARG A 1 509 ? -17.383 -5.667 9.265 1.00 96.88 509 ARG A N 1
ATOM 3983 C CA . ARG A 1 509 ? -17.459 -7.114 9.480 1.00 96.88 509 ARG A CA 1
ATOM 3984 C C . ARG A 1 509 ? -16.216 -7.755 8.914 1.00 96.88 509 ARG A C 1
ATOM 3986 O O . ARG A 1 509 ? -15.942 -7.596 7.729 1.00 96.88 509 ARG A O 1
ATOM 3993 N N . PHE A 1 510 ? -15.505 -8.502 9.737 1.00 95.50 510 PHE A N 1
ATOM 3994 C CA . PHE A 1 510 ? -14.275 -9.156 9.349 1.00 95.50 510 PHE A CA 1
ATOM 3995 C C . PHE A 1 510 ? -14.389 -10.661 9.535 1.00 95.50 510 PHE A C 1
ATOM 3997 O O . PHE A 1 510 ? -14.894 -11.144 10.546 1.00 95.50 510 PHE A O 1
ATOM 4004 N N . LEU A 1 511 ? -13.894 -11.398 8.551 1.00 95.25 511 LEU A N 1
ATOM 4005 C CA . LEU A 1 511 ? -13.773 -12.843 8.594 1.00 95.25 511 LEU A CA 1
ATOM 4006 C C . LEU A 1 511 ? -12.415 -13.220 9.182 1.00 95.25 511 LEU A C 1
ATOM 4008 O O . LEU A 1 511 ? -11.394 -12.670 8.762 1.00 95.25 511 LEU A O 1
ATOM 4012 N N . ARG A 1 512 ? -12.389 -14.176 10.110 1.00 94.00 512 ARG A N 1
ATOM 4013 C CA . ARG A 1 512 ? -11.136 -14.738 10.625 1.00 94.00 512 ARG A CA 1
ATOM 4014 C C . ARG A 1 512 ? -10.307 -15.335 9.485 1.00 94.00 512 ARG A C 1
ATOM 4016 O O . ARG A 1 512 ? -10.833 -16.064 8.644 1.00 94.00 512 ARG A O 1
ATOM 4023 N N . GLU A 1 513 ? -9.010 -15.047 9.437 1.00 89.69 513 GLU A N 1
ATOM 4024 C CA . GLU A 1 513 ? -8.130 -15.660 8.441 1.00 89.69 513 GLU A CA 1
ATOM 4025 C C . GLU A 1 513 ? -8.128 -17.188 8.598 1.00 89.69 513 GLU A C 1
ATOM 4027 O O . GLU A 1 513 ? -7.959 -17.719 9.692 1.00 89.69 513 GLU A O 1
ATOM 4032 N N . GLY A 1 514 ? -8.374 -17.899 7.494 1.00 87.19 514 GLY A N 1
ATOM 4033 C CA . GLY A 1 514 ? -8.544 -19.356 7.479 1.00 87.19 514 GLY A CA 1
ATOM 4034 C C . GLY A 1 514 ? -9.986 -19.840 7.677 1.00 87.19 514 GLY A C 1
ATOM 4035 O O . GLY A 1 514 ? -10.278 -20.985 7.332 1.00 87.19 514 GLY A O 1
ATOM 4036 N N . ALA A 1 515 ? -10.908 -18.991 8.142 1.00 86.69 515 ALA A N 1
ATOM 4037 C CA . ALA A 1 515 ? -12.325 -19.337 8.188 1.00 86.69 515 ALA A CA 1
ATOM 4038 C C . ALA A 1 515 ? -12.950 -19.285 6.784 1.00 86.69 515 ALA A C 1
ATOM 4040 O O . ALA A 1 515 ? -12.619 -18.440 5.949 1.00 86.69 515 ALA A O 1
ATOM 4041 N N . THR A 1 516 ? -13.893 -20.188 6.519 1.00 79.94 516 THR A N 1
ATOM 4042 C CA . THR A 1 516 ? -14.681 -20.202 5.281 1.00 79.94 516 THR A CA 1
ATOM 4043 C C . THR A 1 516 ? -16.116 -19.810 5.588 1.00 79.94 516 THR A C 1
ATOM 4045 O O . THR A 1 516 ? -16.786 -20.488 6.365 1.00 79.94 516 THR A O 1
ATOM 4048 N N . ILE A 1 517 ? -16.627 -18.761 4.941 1.00 73.06 517 ILE A N 1
ATOM 4049 C CA . ILE A 1 517 ? -18.051 -18.427 5.032 1.00 73.06 517 ILE A CA 1
ATOM 4050 C C . ILE A 1 517 ? -18.827 -19.460 4.219 1.00 73.06 517 ILE A C 1
ATOM 4052 O O . ILE A 1 517 ? -18.752 -19.483 2.988 1.00 73.06 517 ILE A O 1
ATOM 4056 N N . PHE A 1 518 ? -19.613 -20.296 4.895 1.00 61.53 518 PHE A N 1
ATOM 4057 C CA . PHE A 1 518 ? -20.668 -21.045 4.226 1.00 61.53 518 PHE A CA 1
ATOM 4058 C C . PHE A 1 518 ? -21.768 -20.066 3.823 1.00 61.53 518 PHE A C 1
ATOM 4060 O O . PHE A 1 518 ? -22.671 -19.760 4.600 1.00 61.53 518 PHE A O 1
ATOM 4067 N N . VAL A 1 519 ? -21.699 -19.569 2.588 1.00 53.44 519 VAL A N 1
ATOM 4068 C CA . VAL A 1 519 ? -22.832 -18.885 1.962 1.00 53.44 519 VAL A CA 1
ATOM 4069 C C . VAL A 1 519 ? -23.852 -19.971 1.621 1.00 53.44 519 VAL A C 1
ATOM 4071 O O . VAL A 1 519 ? -23.811 -20.576 0.549 1.00 53.44 519 VAL A O 1
ATOM 4074 N N . GLY A 1 520 ? -24.700 -20.313 2.594 1.00 45.53 520 GLY A N 1
ATOM 4075 C CA . GLY A 1 520 ? -25.841 -21.195 2.370 1.00 45.53 520 GLY A CA 1
ATOM 4076 C C . GLY A 1 520 ? -26.686 -20.644 1.220 1.00 45.53 520 GLY A C 1
ATOM 4077 O O . GLY A 1 520 ? -26.983 -19.451 1.200 1.00 45.53 520 GLY A O 1
ATOM 4078 N N . LYS A 1 521 ? -26.992 -21.504 0.242 1.00 36.03 521 LYS A N 1
ATOM 4079 C CA . LYS A 1 521 ? -27.850 -21.172 -0.903 1.00 36.03 521 LYS A CA 1
ATOM 4080 C C . LYS A 1 521 ? -29.270 -20.821 -0.489 1.00 36.03 521 LYS A C 1
ATOM 4082 O O . LYS A 1 521 ? -29.790 -21.513 0.416 1.00 36.03 521 LYS A O 1
#

Organism: NCBI:txid29204